Protein AF-A0A3R7BAP2-F1 (afdb_monomer_lite)

Foldseek 3Di:
DADAAPVRDDLVLLLLLLLLVLLCLLPVPVRPQLVSLVVSCVVRVYDSVLSVLLSVQCVPDPDLVCNLVSCVVSVNVVSSCCNLPVDQWAWDDDDQFFAQQFQVRDDSVLFLKTKTAQLDDLSSLVSNCVVFVVQWDWDAQPVPPDDPPPDDDRDGQTWIKGKDQRPNNQVSSFSSCVSHPSVVSVVSNLLVQLAAPWQTWGSIKMKIKDDDFGKFDKDFADQDCQLQASFTFFKKKKAWSAFEPLDLWYAFWKKFANPVHRVPIDTDGGHHGMIIIGTSRGTIMGGTIDDPDPDPGNMTIMMMIGTTGAEEEEQEDAPQDPVLSVVVQVLSSSNRHNYDYDYFHPCLQQDDLCPQCVPPPVLVSVLSSQVVSVVRVHAHEYEYEQAELRSLSNCVSSVVSCVVSPGGHDYQAYEYALDDFALPACVVLVVLQVVVLCVVLVPPPDPVVSVVSSVVSVVVVVSSCVSQPPPNDGGSRNVSLCVVQPVVLAHEYEEHEECQESNRHPVRVVNSVVSSVVNVHHYDYDYPHHAYRSCCCVVPVPVVSVSVVVRCVVGRD

Radius of gyration: 27.81 Å; chains: 1; bounding box: 64×55×92 Å

InterPro domains:
  IPR006620 Prolyl 4-hydroxylase, alpha subunit [SM00702] (111-308)
  IPR008547 Protein of unknown function DUF829, TMEM53 [PF05705] (310-552)
  IPR008547 Protein of unknown function DUF829, TMEM53 [PTHR12265] (296-555)
  IPR029058 Alpha/Beta hydrolase fold [SSF53474] (311-556)
  IPR044862 Prolyl 4-hydroxylase alpha subunit, Fe(2+) 2OG dioxygenase domain [PF13640] (206-291)

Secondary structure (DSSP, 8-state):
---SSGGG--HHHHHHHHHHHHHHHH-TTTS-HHHHHHHHHHHTT--SHHHHHHHHHHHH--SSHHHHHHHHHTT-HHHHHHHH-SS--EEPP-PPPPTT-BTT---GGGS-EEEEESSS-HHHHHHHHHHHGGG-EEEESTT-S--TT--------EEEEEEEE-HHHHHHHHHHHHTSTHHHHHHHHHHHHT--S--EE-SEEEEEEEETT--EEEEPPP--B-TTTSPBEEEEEEEE-S-TTTTS-EE--EEEEETTEEEEEEEEPP-TT-EEEEETTB-EEEPPEE---S-TT-EEEEEEEEEE-PEEEEEEEET--HHHHHHHHHHHHHTT-EEEEEEE-GGGGTS-TTTTTTT-HHHHHHHHHHHTGGGTT--EEEEEEEEHHHHHHHHHHHHHHHHHTT--EE---EEEES-PPPTT-HHHHHHHHHHHHHHHHHT---HHHHHHHHHHHHHHHHHHHHHHSSTT-S-HHHHHHIIIIIITTTS-EEEEE-TT-SSS-HHHHHHHHHHHHHTT--EEEEE-SSPPTT-HHHH-HHHHHHHHHHHHHHH--

Structure (mmCIF, N/CA/C/O backbone):
data_AF-A0A3R7BAP2-F1
#
_entry.id   AF-A0A3R7BAP2-F1
#
loop_
_atom_site.group_PDB
_atom_site.id
_atom_site.type_symbol
_atom_site.label_atom_id
_atom_site.label_alt_id
_atom_site.label_comp_id
_atom_site.label_asym_id
_atom_site.label_entity_id
_atom_site.label_seq_id
_atom_site.pdbx_PDB_ins_code
_atom_site.Cartn_x
_atom_site.Cartn_y
_atom_site.Cartn_z
_atom_site.occupancy
_atom_site.B_iso_or_equiv
_atom_site.auth_seq_id
_atom_site.auth_comp_id
_atom_site.auth_asym_id
_atom_site.auth_atom_id
_atom_site.pdbx_PDB_model_num
ATOM 1 N N . MET A 1 1 ? -7.001 19.142 -43.827 1.00 36.31 1 MET A N 1
ATOM 2 C CA . MET A 1 1 ? -7.885 19.859 -42.883 1.00 36.31 1 MET A CA 1
ATOM 3 C C . MET A 1 1 ? -7.106 20.081 -41.600 1.00 36.31 1 MET A C 1
ATOM 5 O O . MET A 1 1 ? -6.522 19.122 -41.117 1.00 36.31 1 MET A O 1
ATOM 9 N N . ALA A 1 2 ? -7.025 21.316 -41.100 1.00 36.75 2 ALA A N 1
ATOM 10 C CA . ALA A 1 2 ? -6.381 21.591 -39.816 1.00 36.75 2 ALA A CA 1
ATOM 11 C C . ALA A 1 2 ? -7.226 20.968 -38.693 1.00 36.75 2 ALA A C 1
ATOM 13 O O . ALA A 1 2 ? -8.422 21.251 -38.607 1.00 36.75 2 ALA A O 1
ATOM 14 N N . ALA A 1 3 ? -6.637 20.094 -37.875 1.00 40.16 3 ALA A N 1
ATOM 15 C CA . ALA A 1 3 ? -7.338 19.474 -36.754 1.00 40.16 3 ALA A CA 1
ATOM 16 C C . ALA A 1 3 ? -7.670 20.553 -35.708 1.00 40.16 3 ALA A C 1
ATOM 18 O O . ALA A 1 3 ? -6.779 21.199 -35.157 1.00 40.16 3 ALA A O 1
ATOM 19 N N . SER A 1 4 ? -8.961 20.786 -35.467 1.00 49.47 4 SER A N 1
ATOM 20 C CA . SER A 1 4 ? -9.459 21.827 -34.557 1.00 49.47 4 SER A CA 1
ATOM 21 C C . SER A 1 4 ? -9.483 21.398 -33.081 1.00 49.47 4 SER A C 1
ATOM 23 O O . SER A 1 4 ? -9.637 22.255 -32.212 1.00 49.47 4 SER A O 1
ATOM 25 N N . ASN A 1 5 ? -9.313 20.100 -32.789 1.00 54.94 5 ASN A N 1
ATOM 26 C CA . ASN A 1 5 ? -9.284 19.496 -31.449 1.00 54.94 5 ASN A CA 1
ATOM 27 C C . ASN A 1 5 ? -8.514 18.147 -31.490 1.00 54.94 5 ASN A C 1
ATOM 29 O O . ASN A 1 5 ? -8.469 17.515 -32.546 1.00 54.94 5 ASN A O 1
ATOM 33 N N . VAL A 1 6 ? -7.941 17.678 -30.370 1.00 51.59 6 VAL A N 1
ATOM 34 C CA . VAL A 1 6 ? -7.260 16.365 -30.258 1.00 51.59 6 VAL A CA 1
ATOM 35 C C . VAL A 1 6 ? -8.163 15.189 -30.604 1.00 51.59 6 VAL A C 1
ATOM 37 O O . VAL A 1 6 ? -7.703 14.217 -31.195 1.00 51.59 6 VAL A O 1
ATOM 40 N N . ASN A 1 7 ? -9.469 15.319 -30.361 1.00 52.19 7 ASN A N 1
ATOM 41 C CA . ASN A 1 7 ? -10.457 14.316 -30.772 1.00 52.19 7 ASN A CA 1
ATOM 42 C C . ASN A 1 7 ? -10.490 14.077 -32.302 1.00 52.19 7 ASN A C 1
ATOM 44 O O . ASN A 1 7 ? -11.068 13.091 -32.743 1.00 52.19 7 ASN A O 1
ATOM 48 N N . ALA A 1 8 ? -9.890 14.964 -33.108 1.00 58.78 8 ALA A N 1
ATOM 49 C CA . ALA A 1 8 ? -9.787 14.851 -34.566 1.00 58.78 8 ALA A CA 1
ATOM 50 C C . ALA A 1 8 ? -8.368 14.485 -35.061 1.00 58.78 8 ALA A C 1
ATOM 52 O O . ALA A 1 8 ? -8.106 14.545 -36.263 1.00 58.78 8 ALA A O 1
ATOM 53 N N . MET A 1 9 ? -7.437 14.151 -34.159 1.00 67.44 9 MET A N 1
ATOM 54 C CA . MET A 1 9 ? -6.087 13.712 -34.524 1.00 67.44 9 MET A CA 1
ATOM 55 C C . MET A 1 9 ? -6.094 12.295 -35.098 1.00 67.44 9 MET A C 1
ATOM 57 O O . MET A 1 9 ? -6.761 11.406 -34.576 1.00 67.44 9 MET A O 1
ATOM 61 N N . ALA A 1 10 ? -5.293 12.067 -36.138 1.00 67.56 10 ALA A N 1
ATOM 62 C CA . ALA A 1 10 ? -4.959 10.715 -36.579 1.00 67.56 10 ALA A CA 1
ATOM 63 C C . ALA A 1 10 ? -4.110 9.997 -35.510 1.00 67.56 10 ALA A C 1
ATOM 65 O O . ALA A 1 10 ? -3.367 10.657 -34.785 1.00 67.56 10 ALA A O 1
ATOM 66 N N . GLY A 1 11 ? -4.162 8.661 -35.446 1.00 63.81 11 GLY A N 1
ATOM 67 C CA . GLY A 1 11 ? -3.488 7.872 -34.398 1.00 63.81 11 GLY A CA 1
ATOM 68 C C . GLY A 1 11 ? -1.988 8.166 -34.235 1.00 63.81 11 GLY A C 1
ATOM 69 O O . GLY A 1 11 ? -1.514 8.329 -33.118 1.00 63.81 11 GLY A O 1
ATOM 70 N N . SER A 1 12 ? -1.253 8.375 -35.332 1.00 67.06 12 SER A N 1
ATOM 71 C CA . SER A 1 12 ? 0.169 8.759 -35.277 1.00 67.06 12 SER A CA 1
ATOM 72 C C . SER A 1 12 ? 0.414 10.139 -34.651 1.00 67.06 12 SER A C 1
ATOM 74 O O . SER A 1 12 ? 1.429 10.367 -34.002 1.00 67.06 12 SER A O 1
ATOM 76 N N . MET A 1 13 ? -0.528 11.071 -34.807 1.00 70.12 13 MET A N 1
ATOM 77 C CA . MET A 1 13 ? -0.461 12.397 -34.187 1.00 70.12 13 MET A CA 1
ATOM 78 C C . MET A 1 13 ? -0.827 12.342 -32.698 1.00 70.12 13 MET A C 1
ATOM 80 O O . MET A 1 13 ? -0.286 13.111 -31.904 1.00 70.12 13 MET A O 1
ATOM 84 N N . GLN A 1 14 ? -1.709 11.416 -32.312 1.00 66.44 14 GLN A N 1
ATOM 85 C CA . GLN A 1 14 ? -2.019 11.147 -30.909 1.00 66.44 14 GLN A CA 1
ATOM 86 C C . GLN A 1 14 ? -0.810 10.540 -30.174 1.00 66.44 14 GLN A C 1
ATOM 88 O O . GLN A 1 14 ? -0.536 10.931 -29.042 1.00 66.44 14 GLN A O 1
ATOM 93 N N . GLU A 1 15 ? -0.024 9.685 -30.837 1.00 65.12 15 GLU A N 1
ATOM 94 C CA . GLU A 1 15 ? 1.206 9.092 -30.286 1.00 65.12 15 GLU A CA 1
ATOM 95 C C . GLU A 1 15 ? 2.313 10.133 -30.032 1.00 65.12 15 GLU A C 1
ATOM 97 O O . GLU A 1 15 ? 2.981 10.134 -28.991 1.00 65.12 15 GLU A O 1
ATOM 102 N N . GLU A 1 16 ? 2.464 11.103 -30.932 1.00 72.06 16 GLU A N 1
ATOM 103 C CA . GLU A 1 16 ? 3.380 12.232 -30.734 1.00 72.06 16 GLU A CA 1
ATOM 104 C C . GLU A 1 16 ? 2.929 13.167 -29.609 1.00 72.06 16 GLU A C 1
ATOM 106 O O . GLU A 1 16 ? 3.755 13.642 -28.824 1.00 72.06 16 GLU A O 1
ATOM 111 N N . PHE A 1 17 ? 1.621 13.411 -29.504 1.00 72.31 17 PHE A N 1
ATOM 112 C CA . PHE A 1 17 ? 1.053 14.185 -28.406 1.00 72.31 17 PHE A CA 1
ATOM 113 C C . PHE A 1 17 ? 1.255 13.468 -27.064 1.00 72.31 17 PHE A C 1
ATOM 115 O O . PHE A 1 17 ? 1.694 14.085 -26.093 1.00 72.31 17 PHE A O 1
ATOM 122 N N . ALA A 1 18 ? 1.022 12.155 -27.014 1.00 67.94 18 ALA A N 1
ATOM 123 C CA . ALA A 1 18 ? 1.291 11.328 -25.844 1.00 67.94 18 ALA A CA 1
ATOM 124 C C . ALA A 1 18 ? 2.763 11.405 -25.421 1.00 67.94 18 ALA A C 1
ATOM 126 O O . ALA A 1 18 ? 3.065 11.658 -24.256 1.00 67.94 18 ALA A O 1
ATOM 127 N N . THR A 1 19 ? 3.679 11.311 -26.388 1.00 71.44 19 THR A N 1
ATOM 128 C CA . THR A 1 19 ? 5.123 11.466 -26.165 1.00 71.44 19 THR A CA 1
ATOM 129 C C . THR A 1 19 ? 5.478 12.843 -25.594 1.00 71.44 19 THR A C 1
ATOM 131 O O . THR A 1 19 ? 6.333 12.961 -24.715 1.00 71.44 19 THR A O 1
ATOM 134 N N . MET A 1 20 ? 4.839 13.910 -26.082 1.00 77.00 20 MET A N 1
ATOM 135 C CA . MET A 1 20 ? 5.029 15.269 -25.568 1.00 77.00 20 MET A CA 1
ATOM 136 C C . MET A 1 20 ? 4.606 15.375 -24.096 1.00 77.00 20 MET A C 1
ATOM 138 O O . MET A 1 20 ? 5.361 15.886 -23.267 1.00 77.00 20 MET A O 1
ATOM 142 N N . ILE A 1 21 ? 3.417 14.867 -23.768 1.00 72.06 21 ILE A N 1
ATOM 143 C CA . ILE A 1 21 ? 2.880 14.871 -22.405 1.00 72.06 21 ILE A CA 1
ATOM 144 C C . ILE A 1 21 ? 3.740 14.023 -21.462 1.00 72.06 21 ILE A C 1
ATOM 146 O O . ILE A 1 21 ? 4.019 14.441 -20.340 1.00 72.06 21 ILE A O 1
ATOM 150 N N . PHE A 1 22 ? 4.232 12.884 -21.937 1.00 70.19 22 PHE A N 1
ATOM 151 C CA . PHE A 1 22 ? 5.161 12.039 -21.200 1.00 70.19 22 PHE A CA 1
ATOM 152 C C . PHE A 1 22 ? 6.485 12.748 -20.889 1.00 70.19 22 PHE A C 1
ATOM 154 O O . PHE A 1 22 ? 6.984 12.684 -19.768 1.00 70.19 22 PHE A O 1
ATOM 161 N N . LYS A 1 23 ? 7.074 13.467 -21.855 1.00 69.69 23 LYS A N 1
ATOM 162 C CA . LYS A 1 23 ? 8.300 14.251 -21.610 1.00 69.69 23 LYS A CA 1
ATOM 163 C C . LYS A 1 23 ? 8.088 15.283 -20.504 1.00 69.69 23 LYS A C 1
ATOM 165 O O . LYS A 1 23 ? 8.952 15.445 -19.642 1.00 69.69 23 LYS A O 1
ATOM 170 N N . TYR A 1 24 ? 6.929 15.943 -20.507 1.00 72.69 24 TYR A N 1
ATOM 171 C CA . TYR A 1 24 ? 6.548 16.856 -19.436 1.00 72.69 24 TYR A CA 1
ATOM 172 C C . TYR A 1 24 ? 6.394 16.135 -18.089 1.00 72.69 24 TYR A C 1
ATOM 174 O O . TYR A 1 24 ? 6.968 16.597 -17.107 1.00 72.69 24 TYR A O 1
ATOM 182 N N . SER A 1 25 ? 5.688 15.000 -18.019 1.00 66.25 25 SER A N 1
ATOM 183 C CA . SER A 1 25 ? 5.508 14.271 -16.752 1.00 66.25 25 SER A CA 1
ATOM 184 C C . SER A 1 25 ? 6.832 13.742 -16.187 1.00 66.25 25 SER A C 1
ATOM 186 O O . SER A 1 25 ? 7.046 13.799 -14.976 1.00 66.25 25 SER A O 1
ATOM 188 N N . ALA A 1 26 ? 7.757 13.313 -17.051 1.00 63.84 26 ALA A N 1
ATOM 189 C CA . ALA A 1 26 ? 9.084 12.835 -16.669 1.00 63.84 26 ALA A CA 1
ATOM 190 C C . ALA A 1 26 ? 10.004 13.950 -16.134 1.00 63.84 26 ALA A C 1
ATOM 192 O O . ALA A 1 26 ? 10.826 13.697 -15.249 1.00 63.84 26 ALA A O 1
ATOM 193 N N . SER A 1 27 ? 9.885 15.182 -16.643 1.00 65.19 27 SER A N 1
ATOM 194 C CA . SER A 1 27 ? 10.609 16.333 -16.093 1.00 65.19 27 SER A CA 1
ATOM 195 C C . SER A 1 27 ? 9.891 17.664 -16.353 1.00 65.19 27 SER A C 1
ATOM 197 O O . SER A 1 27 ? 10.197 18.346 -17.336 1.00 65.19 27 SER A O 1
ATOM 199 N N . PRO A 1 28 ? 8.985 18.084 -15.448 1.00 62.69 28 PRO A N 1
ATOM 200 C CA . PRO A 1 28 ? 8.254 19.347 -15.584 1.00 62.69 28 PRO A CA 1
ATOM 201 C C . PRO A 1 28 ? 9.150 20.587 -15.483 1.00 62.69 28 PRO A C 1
ATOM 203 O O . PRO A 1 28 ? 8.792 21.650 -15.978 1.00 62.69 28 PRO A O 1
ATOM 206 N N . LYS A 1 29 ? 10.305 20.464 -14.811 1.00 62.62 29 LYS A N 1
ATOM 207 C CA . LYS A 1 29 ? 11.277 21.556 -14.633 1.00 62.62 29 LYS A CA 1
ATOM 208 C C . LYS A 1 29 ? 12.147 21.768 -15.874 1.00 62.62 29 LYS A C 1
ATOM 210 O O . LYS A 1 29 ? 12.509 22.903 -16.160 1.00 62.62 29 LYS A O 1
ATOM 215 N N . ASP A 1 30 ? 12.461 20.692 -16.599 1.00 62.03 30 ASP A N 1
ATOM 216 C CA . ASP A 1 30 ? 13.312 20.757 -17.796 1.00 62.03 30 ASP A CA 1
ATOM 217 C C . ASP A 1 30 ? 12.496 20.945 -19.082 1.00 62.03 30 ASP A C 1
ATOM 219 O O . ASP A 1 30 ? 13.029 21.378 -20.103 1.00 62.03 30 ASP A O 1
ATOM 223 N N . ASN A 1 31 ? 11.202 20.616 -19.046 1.00 64.62 31 ASN A N 1
ATOM 224 C CA . ASN A 1 31 ? 10.308 20.708 -20.189 1.00 64.62 31 ASN A CA 1
ATOM 225 C C . ASN A 1 31 ? 9.180 21.702 -19.906 1.00 64.62 31 ASN A C 1
ATOM 227 O O . ASN A 1 31 ? 8.207 21.378 -19.228 1.00 64.62 31 ASN A O 1
ATOM 231 N N . ASP A 1 32 ? 9.285 22.905 -20.472 1.00 72.56 32 ASP A N 1
ATOM 232 C CA . ASP A 1 32 ? 8.188 23.870 -20.446 1.00 72.56 32 ASP A CA 1
ATOM 233 C C . ASP A 1 32 ? 7.038 23.363 -21.328 1.00 72.56 32 ASP A C 1
ATOM 235 O O . ASP A 1 32 ? 7.168 23.237 -22.550 1.00 72.56 32 ASP A O 1
ATOM 239 N N . LEU A 1 33 ? 5.901 23.054 -20.702 1.00 70.00 33 LEU A N 1
ATOM 240 C CA . LEU A 1 33 ? 4.731 22.529 -21.403 1.00 70.00 33 LEU A CA 1
ATOM 241 C C . LEU A 1 33 ? 4.183 23.526 -22.435 1.00 70.00 33 LEU A C 1
ATOM 243 O O . LEU A 1 33 ? 3.668 23.114 -23.472 1.00 70.00 33 LEU A O 1
ATOM 247 N N . GLY A 1 34 ? 4.334 24.832 -22.198 1.00 68.38 34 GLY A N 1
ATOM 248 C CA . GLY A 1 34 ? 3.970 25.875 -23.153 1.00 68.38 34 GLY A CA 1
ATOM 249 C C . GLY A 1 34 ? 4.834 25.847 -24.416 1.00 68.38 34 GLY A C 1
ATOM 250 O O . GLY A 1 34 ? 4.307 26.022 -25.518 1.00 68.38 34 GLY A O 1
ATOM 251 N N . LYS A 1 35 ? 6.136 25.589 -24.275 1.00 76.44 35 LYS A N 1
ATOM 252 C CA . LYS A 1 35 ? 7.101 25.425 -25.366 1.00 76.44 35 LYS A CA 1
ATOM 253 C C . LYS A 1 35 ? 6.848 24.132 -26.132 1.00 76.44 35 LYS A C 1
ATOM 255 O O . LYS A 1 35 ? 6.709 24.185 -27.350 1.00 76.44 35 LYS A O 1
ATOM 260 N N . LEU A 1 36 ? 6.693 23.012 -25.426 1.00 76.81 36 LEU A N 1
ATOM 261 C CA . LEU A 1 36 ? 6.332 21.724 -26.024 1.00 76.81 36 LEU A CA 1
ATOM 262 C C . LEU A 1 36 ? 5.027 21.823 -26.832 1.00 76.81 36 LEU A C 1
ATOM 264 O O . LEU A 1 36 ? 4.966 21.382 -27.979 1.00 76.81 36 LEU A O 1
ATOM 268 N N . ALA A 1 37 ? 4.011 22.487 -26.276 1.00 74.94 37 ALA A N 1
ATOM 269 C CA . ALA A 1 37 ? 2.753 22.761 -26.960 1.00 74.94 37 ALA A CA 1
ATOM 270 C C . ALA A 1 37 ? 2.926 23.635 -28.215 1.00 74.94 37 ALA A C 1
ATOM 272 O O . ALA A 1 37 ? 2.279 23.372 -29.229 1.00 74.94 37 ALA A O 1
ATOM 273 N N . HIS A 1 38 ? 3.777 24.668 -28.169 1.00 75.94 38 HIS A N 1
ATOM 274 C CA . HIS A 1 38 ? 4.077 25.498 -29.344 1.00 75.94 38 HIS A CA 1
ATOM 275 C C . HIS A 1 38 ? 4.773 24.698 -30.443 1.00 75.94 38 HIS A C 1
ATOM 277 O O . HIS A 1 38 ? 4.372 24.797 -31.600 1.00 75.94 38 HIS A O 1
ATOM 283 N N . GLU A 1 39 ? 5.786 23.907 -30.090 1.00 80.19 39 GLU A N 1
ATOM 284 C CA . GLU A 1 39 ? 6.534 23.076 -31.036 1.00 80.19 39 GLU A CA 1
ATOM 285 C C . GLU A 1 39 ? 5.618 22.047 -31.704 1.00 80.19 39 GLU A C 1
ATOM 287 O O . GLU A 1 39 ? 5.598 21.938 -32.930 1.00 80.19 39 GLU A O 1
ATOM 292 N N . PHE A 1 40 ? 4.785 21.365 -30.917 1.00 78.69 40 PHE A N 1
ATOM 293 C CA . PHE A 1 40 ? 3.813 20.403 -31.426 1.00 78.69 40 PHE A CA 1
ATOM 294 C C . PHE A 1 40 ? 2.771 21.062 -32.349 1.00 78.69 40 PHE A C 1
ATOM 296 O O . PHE A 1 40 ? 2.502 20.567 -33.447 1.00 78.69 40 PHE A O 1
ATOM 303 N N . ALA A 1 41 ? 2.218 22.215 -31.951 1.00 77.19 41 ALA A N 1
ATOM 304 C CA . ALA A 1 41 ? 1.245 22.946 -32.763 1.00 77.19 41 ALA A CA 1
ATOM 305 C C . ALA A 1 41 ? 1.837 23.431 -34.093 1.00 77.19 41 ALA A C 1
ATOM 307 O O . ALA A 1 41 ? 1.179 23.330 -35.130 1.00 77.19 41 ALA A O 1
ATOM 308 N N . ALA A 1 42 ? 3.075 23.933 -34.065 1.00 78.56 42 ALA A N 1
ATOM 309 C CA . ALA A 1 42 ? 3.789 24.392 -35.250 1.00 78.56 42 ALA A CA 1
ATOM 310 C C . ALA A 1 42 ? 4.078 23.232 -36.212 1.00 78.56 42 ALA A C 1
ATOM 312 O O . ALA A 1 42 ? 3.821 23.348 -37.408 1.00 78.56 42 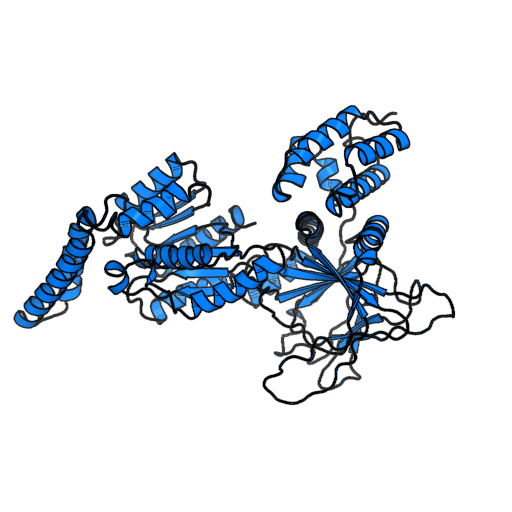ALA A O 1
ATOM 313 N N . LEU A 1 43 ? 4.536 22.089 -35.692 1.00 80.69 43 LEU A N 1
ATOM 314 C CA . LEU A 1 43 ? 4.883 20.914 -36.495 1.00 80.69 43 LEU A CA 1
ATOM 315 C C . LEU A 1 43 ? 3.660 20.282 -37.180 1.00 80.69 43 LEU A C 1
ATOM 317 O O . LEU A 1 43 ? 3.779 19.699 -38.259 1.00 80.69 43 LEU A O 1
ATOM 321 N N . ARG A 1 44 ? 2.468 20.417 -36.583 1.00 76.94 44 ARG A N 1
ATOM 322 C CA . ARG A 1 44 ? 1.210 19.844 -37.092 1.00 76.94 44 ARG A CA 1
ATOM 323 C C . ARG A 1 44 ? 0.237 20.860 -37.695 1.00 76.94 44 ARG A C 1
ATOM 325 O O . ARG A 1 44 ? -0.879 20.478 -38.043 1.00 76.94 44 ARG A O 1
ATOM 332 N N . ASN A 1 45 ? 0.653 22.119 -37.876 1.00 74.88 45 ASN A N 1
ATOM 333 C CA . ASN A 1 45 ? -0.203 23.215 -38.358 1.00 74.88 45 ASN A CA 1
ATOM 334 C C . ASN A 1 45 ? -1.547 23.283 -37.600 1.00 74.88 45 ASN A C 1
ATOM 336 O O . ASN A 1 45 ? -2.620 23.413 -38.196 1.00 74.88 45 ASN A O 1
ATOM 340 N N . MET A 1 46 ? -1.489 23.143 -36.274 1.00 71.06 46 MET A N 1
ATOM 341 C CA . MET A 1 46 ? -2.654 23.118 -35.392 1.00 71.06 46 MET A CA 1
ATOM 342 C C . MET A 1 46 ? -2.877 24.454 -34.690 1.00 71.06 46 MET A C 1
ATOM 344 O O . MET A 1 46 ? -1.956 25.237 -34.458 1.00 71.06 46 MET A O 1
ATOM 348 N N . ASN A 1 47 ? -4.125 24.699 -34.288 1.00 68.75 47 ASN A N 1
ATOM 349 C CA . ASN A 1 47 ? -4.441 25.830 -33.428 1.00 68.75 47 ASN A CA 1
ATOM 350 C C . ASN A 1 47 ? -3.819 25.614 -32.040 1.00 68.75 47 ASN A C 1
ATOM 352 O O . ASN A 1 47 ? -4.025 24.583 -31.408 1.00 68.75 47 ASN A O 1
ATOM 356 N N . LEU A 1 48 ? -3.088 26.614 -31.559 1.00 70.12 48 LEU A N 1
ATOM 357 C CA . LEU A 1 48 ? -2.385 26.584 -30.280 1.00 70.12 48 LEU A CA 1
ATOM 358 C C . LEU A 1 48 ? -3.288 26.908 -29.074 1.00 70.12 48 LEU A C 1
ATOM 360 O O . LEU A 1 48 ? -2.965 26.565 -27.938 1.00 70.12 48 LEU A O 1
ATOM 364 N N . LYS A 1 49 ? -4.426 27.578 -29.293 1.00 65.56 49 LYS A N 1
ATOM 365 C CA . LYS A 1 49 ? -5.346 28.008 -28.224 1.00 65.56 49 LYS A CA 1
ATOM 366 C C . LYS A 1 49 ? -5.841 26.844 -27.339 1.00 65.56 49 LYS A C 1
ATOM 368 O O . LYS A 1 49 ? -5.798 27.004 -26.120 1.00 65.56 49 LYS A O 1
ATOM 373 N N . PRO A 1 50 ? -6.228 25.677 -27.890 1.00 59.22 50 PRO A N 1
ATOM 374 C CA . PRO A 1 50 ? -6.568 24.495 -27.100 1.00 59.22 50 PRO A CA 1
ATOM 375 C C . PRO A 1 50 ? -5.400 24.014 -26.209 1.00 59.22 50 PRO A C 1
ATOM 377 O O . PRO A 1 50 ? -5.594 23.746 -25.028 1.00 59.22 50 PRO A O 1
ATOM 380 N N . LEU A 1 51 ? -4.167 23.993 -26.724 1.00 63.62 51 LEU A N 1
ATOM 381 C CA . LEU A 1 51 ? -2.985 23.535 -25.977 1.00 63.62 51 LEU A CA 1
ATOM 382 C C . LEU A 1 51 ? -2.535 24.520 -24.879 1.00 63.62 51 LEU A C 1
ATOM 384 O O . LEU A 1 51 ? -1.932 24.120 -23.887 1.00 63.62 51 LEU A O 1
ATOM 388 N N . LYS A 1 52 ? -2.851 25.814 -25.011 1.00 63.22 52 LYS A N 1
ATOM 389 C CA . LYS A 1 52 ? -2.629 26.799 -23.936 1.00 63.22 52 LYS A CA 1
ATOM 390 C C . LYS A 1 52 ? -3.586 26.608 -22.758 1.00 63.22 52 LYS A C 1
ATOM 392 O O . LYS A 1 52 ? -3.167 26.790 -21.619 1.00 63.22 52 LYS A O 1
ATOM 397 N N . LEU A 1 53 ? -4.840 26.231 -23.023 1.00 60.16 53 LEU A N 1
ATOM 398 C CA . LEU A 1 53 ? -5.811 25.887 -21.974 1.00 60.16 53 LEU A CA 1
ATOM 399 C C . LEU A 1 53 ? -5.355 24.647 -21.195 1.00 60.16 53 LEU A C 1
ATOM 401 O O . LEU A 1 53 ? -5.438 24.631 -19.972 1.00 60.16 53 LEU A O 1
ATOM 405 N N . LEU A 1 54 ? -4.786 23.668 -21.903 1.00 60.16 54 LEU A N 1
ATOM 406 C CA . LEU A 1 54 ? -4.162 22.480 -21.324 1.00 60.16 54 LEU A CA 1
ATOM 407 C C . LEU A 1 54 ? -3.029 22.832 -20.350 1.00 60.16 54 LEU A C 1
ATOM 409 O O . LEU A 1 54 ? -3.006 22.358 -19.219 1.00 60.16 54 LEU A O 1
ATOM 413 N N . ASN A 1 55 ? -2.113 23.705 -20.781 1.00 61.75 55 ASN A N 1
ATOM 414 C CA . ASN A 1 55 ? -1.012 24.177 -19.946 1.00 61.75 55 ASN A CA 1
ATOM 415 C C . ASN A 1 55 ? -1.521 24.872 -18.673 1.00 61.75 55 ASN A C 1
ATOM 417 O O . ASN A 1 55 ? -0.997 24.637 -17.591 1.00 61.75 55 ASN A O 1
ATOM 421 N N . HIS A 1 56 ? -2.577 25.682 -18.787 1.00 58.78 56 HIS A N 1
ATOM 422 C CA . HIS A 1 56 ? -3.165 26.370 -17.639 1.00 58.78 56 HIS A CA 1
ATOM 423 C C . HIS A 1 56 ? -3.815 25.403 -16.637 1.00 58.78 56 HIS A C 1
ATOM 425 O O . HIS A 1 56 ? -3.577 25.534 -15.440 1.00 58.78 56 HIS A O 1
ATOM 431 N N . ALA A 1 57 ? -4.562 24.403 -17.119 1.00 54.88 57 ALA A N 1
ATOM 432 C CA . ALA A 1 57 ? -5.171 23.375 -16.272 1.00 54.88 57 ALA A CA 1
ATOM 433 C C . ALA A 1 57 ? -4.110 22.526 -15.543 1.00 54.88 57 ALA A C 1
ATOM 435 O O . ALA A 1 57 ? -4.197 22.311 -14.338 1.00 54.88 57 ALA A O 1
ATOM 436 N N . ILE A 1 58 ? -3.054 22.111 -16.250 1.00 58.38 58 ILE A N 1
ATOM 437 C CA . ILE A 1 58 ? -1.978 21.273 -15.696 1.00 58.38 58 ILE A CA 1
ATOM 438 C C . ILE A 1 58 ? -1.104 22.034 -14.685 1.00 58.38 58 ILE A C 1
ATOM 440 O O . ILE A 1 58 ? -0.628 21.455 -13.709 1.00 58.38 58 ILE A O 1
ATOM 444 N N . GLN A 1 59 ? -0.889 23.336 -14.886 1.00 59.81 59 GLN A N 1
ATOM 445 C CA . GLN A 1 59 ? -0.164 24.173 -13.924 1.00 59.81 59 GLN A CA 1
ATOM 446 C C . GLN A 1 59 ? -0.948 24.410 -12.622 1.00 59.81 59 GLN A C 1
ATOM 448 O O . GLN A 1 59 ? -0.335 24.728 -11.604 1.00 59.81 59 GLN A O 1
ATOM 453 N N . GLN A 1 60 ? -2.276 24.254 -12.640 1.00 52.75 60 GLN A N 1
ATOM 454 C CA . GLN A 1 60 ? -3.138 24.399 -11.462 1.00 52.75 60 GLN A CA 1
ATOM 455 C C . GLN A 1 60 ? -3.296 23.094 -10.659 1.00 52.75 60 GLN A C 1
ATOM 457 O O . GLN A 1 60 ? -3.550 23.165 -9.460 1.00 52.75 60 GLN A O 1
ATOM 462 N N . SER A 1 61 ? -3.082 21.922 -11.270 1.00 48.53 61 SER A N 1
ATOM 463 C CA . SER A 1 61 ? -3.153 20.617 -10.591 1.00 48.53 61 SER A CA 1
ATOM 464 C C . SER A 1 61 ? -1.908 20.331 -9.734 1.00 48.53 61 SER A C 1
ATOM 466 O O . SER A 1 61 ? -0.782 20.293 -10.246 1.00 48.53 61 SER A O 1
ATOM 468 N N . GLN A 1 62 ? -2.096 20.119 -8.427 1.00 45.16 62 GLN A N 1
ATOM 469 C CA . GLN A 1 62 ? -1.013 19.846 -7.467 1.00 45.16 62 GLN A CA 1
ATOM 470 C C . GLN A 1 62 ? -0.770 18.328 -7.224 1.00 45.16 62 GLN A C 1
ATOM 472 O O . GLN A 1 62 ? 0.382 17.983 -6.954 1.00 45.16 62 GLN A O 1
ATOM 477 N N . PRO A 1 63 ? -1.732 17.399 -7.457 1.00 44.88 63 PRO A N 1
ATOM 478 C CA . PRO A 1 63 ? -1.481 15.943 -7.563 1.00 44.88 63 PRO A CA 1
ATOM 479 C C . PRO A 1 63 ? -1.724 15.335 -8.974 1.00 44.88 63 PRO A C 1
ATOM 481 O O . PRO A 1 63 ? -2.507 15.857 -9.762 1.00 44.88 63 PRO A O 1
ATOM 484 N N . THR A 1 64 ? -1.070 14.205 -9.314 1.00 40.62 64 THR A N 1
ATOM 485 C CA . THR A 1 64 ? -1.229 13.505 -10.619 1.00 40.62 64 THR A CA 1
ATOM 486 C C . THR A 1 64 ? -2.509 12.692 -10.770 1.00 40.62 64 THR A C 1
ATOM 488 O O . THR A 1 64 ? -2.909 12.437 -11.903 1.00 40.62 64 THR A O 1
ATOM 491 N N . SER A 1 65 ? -3.147 12.270 -9.676 1.00 39.53 65 SER A N 1
ATOM 492 C CA . SER A 1 65 ? -4.459 11.606 -9.745 1.00 39.53 65 SER A CA 1
ATOM 493 C C . SER A 1 65 ? -5.465 12.496 -10.479 1.00 39.53 65 SER A C 1
ATOM 495 O O . SER A 1 65 ? -6.222 12.029 -11.322 1.00 39.53 65 SER A O 1
ATOM 497 N N . GLU A 1 66 ? -5.342 13.809 -10.287 1.00 51.03 66 GLU A N 1
ATOM 498 C CA . GLU A 1 66 ?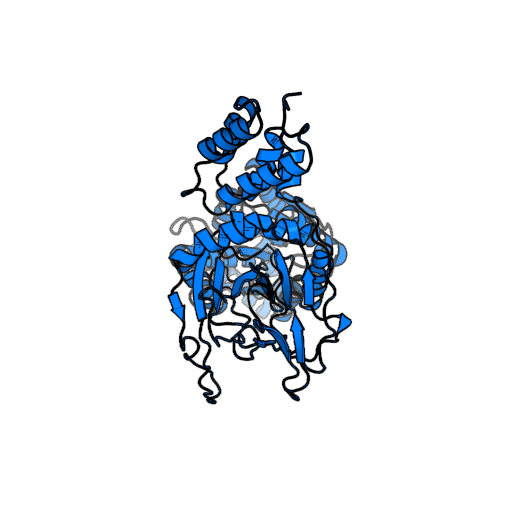 -6.132 14.805 -10.993 1.00 51.03 66 GLU A CA 1
ATOM 499 C C . GLU A 1 66 ? -5.566 15.165 -12.378 1.00 51.03 66 GLU A C 1
ATOM 501 O O . GLU A 1 66 ? -6.196 15.918 -13.102 1.00 51.03 66 GLU A O 1
ATOM 506 N N . PHE A 1 67 ? -4.381 14.704 -12.791 1.00 52.66 67 PHE A N 1
ATOM 507 C CA . PHE A 1 67 ? -3.780 15.091 -14.078 1.00 52.66 67 PHE A CA 1
ATOM 508 C C . PHE A 1 67 ? -4.573 14.516 -15.254 1.00 52.66 67 PHE A C 1
ATOM 510 O O . PHE A 1 67 ? -4.997 15.249 -16.144 1.00 52.66 67 PHE A O 1
ATOM 517 N N . VAL A 1 68 ? -4.816 13.203 -15.237 1.00 52.34 68 VAL A N 1
ATOM 518 C CA . VAL A 1 68 ? -5.642 12.507 -16.237 1.00 52.34 68 VAL A CA 1
ATOM 519 C C . VAL A 1 68 ? -7.093 12.992 -16.161 1.00 52.34 68 VAL A C 1
ATOM 521 O O . VAL A 1 68 ? -7.745 13.193 -17.191 1.00 52.34 68 VAL A O 1
ATOM 524 N N . GLU A 1 69 ? -7.582 13.238 -14.948 1.00 54.28 69 GLU A N 1
ATOM 525 C CA . GLU A 1 69 ? -8.926 13.746 -14.690 1.00 54.28 69 GLU A CA 1
ATOM 526 C C . GLU A 1 69 ? -9.104 15.179 -15.221 1.00 54.28 69 GLU A C 1
ATOM 528 O O . GLU A 1 69 ? -10.070 15.452 -15.924 1.00 54.28 69 GLU A O 1
ATOM 533 N N . HIS A 1 70 ? -8.131 16.075 -15.025 1.00 58.28 70 HIS A N 1
ATOM 534 C CA . HIS A 1 70 ? -8.128 17.436 -15.570 1.00 58.28 70 HIS A CA 1
ATOM 535 C C . HIS A 1 70 ? -7.963 17.462 -17.087 1.00 58.28 70 HIS A C 1
ATOM 537 O O . HIS A 1 70 ? -8.619 18.271 -17.741 1.00 58.28 70 HIS A O 1
ATOM 543 N N . LEU A 1 71 ? -7.141 16.581 -17.676 1.00 55.00 71 LEU A N 1
ATOM 544 C CA . LEU A 1 71 ? -7.107 16.399 -19.133 1.00 55.00 71 LEU A CA 1
ATOM 545 C C . LEU A 1 71 ? -8.517 16.047 -19.646 1.00 55.00 71 LEU A C 1
ATOM 547 O O . LEU A 1 71 ? -9.006 16.630 -20.616 1.00 55.00 71 LEU A O 1
ATOM 551 N N . THR A 1 72 ? -9.207 15.148 -18.945 1.00 55.78 72 THR A N 1
ATOM 552 C CA . THR A 1 72 ? -10.572 14.723 -19.274 1.00 55.78 72 THR A CA 1
ATOM 553 C C . THR A 1 72 ? -11.588 15.861 -19.083 1.00 55.78 72 THR A C 1
ATOM 555 O O . THR A 1 72 ? -12.337 16.161 -20.016 1.00 55.78 72 THR A O 1
ATOM 558 N N . HIS A 1 73 ? -11.560 16.571 -17.949 1.00 54.31 73 HIS A N 1
ATOM 559 C CA . HIS A 1 73 ? -12.420 17.721 -17.632 1.00 54.31 73 HIS A CA 1
ATOM 560 C C . HIS A 1 73 ? -12.191 18.930 -18.545 1.00 54.31 73 HIS A C 1
ATOM 562 O O . HIS A 1 73 ? -13.139 19.642 -18.870 1.00 54.31 73 HIS A O 1
ATOM 568 N N . ALA A 1 74 ? -10.964 19.145 -19.025 1.00 51.47 74 ALA A N 1
ATOM 569 C CA . ALA A 1 74 ? -10.640 20.202 -19.980 1.00 51.47 74 ALA A CA 1
ATOM 570 C C . ALA A 1 74 ? -11.159 19.912 -21.407 1.00 51.47 74 ALA A C 1
ATOM 572 O O . ALA A 1 74 ? -10.912 20.704 -22.321 1.00 51.47 74 ALA A O 1
ATOM 573 N N . GLY A 1 75 ? -11.843 18.779 -21.626 1.00 51.09 75 GLY A N 1
ATOM 574 C CA . GLY A 1 75 ? -12.406 18.367 -22.916 1.00 51.09 75 GLY A CA 1
ATOM 575 C C . GLY A 1 75 ? -11.498 17.465 -23.763 1.00 51.09 75 GLY A C 1
ATOM 576 O O . GLY A 1 75 ? -11.753 17.312 -24.960 1.00 51.09 75 GLY A O 1
ATOM 577 N N . TRP A 1 76 ? -10.457 16.865 -23.168 1.00 56.81 76 TRP A N 1
ATOM 578 C CA . TRP A 1 76 ? -9.416 16.080 -23.853 1.00 56.81 76 TRP A CA 1
ATOM 579 C C . TRP A 1 76 ? -9.450 14.600 -23.466 1.00 56.81 76 TRP A C 1
ATOM 581 O O . TRP A 1 76 ? -8.408 13.962 -23.321 1.00 56.81 76 TRP A O 1
ATOM 591 N N . SER A 1 77 ? -10.647 14.031 -23.325 1.00 55.84 77 SER A N 1
ATOM 592 C CA . SER A 1 77 ? -10.843 12.628 -22.935 1.00 55.84 77 SER A CA 1
ATOM 593 C C . SER A 1 77 ? -10.115 11.634 -23.851 1.00 55.84 77 SER A C 1
ATOM 595 O O . SER A 1 77 ? -9.522 10.677 -23.361 1.00 55.84 77 SER A O 1
ATOM 597 N N . SER A 1 78 ? -10.077 11.873 -25.168 1.00 50.41 78 SER A N 1
ATOM 598 C CA . SER A 1 78 ? -9.327 11.018 -26.105 1.00 50.41 78 SER A CA 1
ATOM 599 C C . SER A 1 78 ? -7.810 11.170 -25.984 1.00 50.41 78 SER A C 1
ATOM 601 O O . SER A 1 78 ? -7.087 10.209 -26.213 1.00 50.41 78 SER A O 1
ATOM 603 N N . ALA A 1 79 ? -7.325 12.352 -25.598 1.00 48.78 79 ALA A N 1
ATOM 604 C CA . ALA A 1 79 ? -5.908 12.643 -25.427 1.00 48.78 79 ALA A CA 1
ATOM 605 C C . ALA A 1 79 ? -5.378 12.027 -24.133 1.00 48.78 79 ALA A C 1
ATOM 607 O O . ALA A 1 79 ? -4.335 11.390 -24.149 1.00 48.78 79 ALA A O 1
ATOM 608 N N . ALA A 1 80 ? -6.124 12.182 -23.034 1.00 52.69 80 ALA A N 1
ATOM 609 C CA . ALA A 1 80 ? -5.852 11.526 -21.760 1.00 52.69 80 ALA A CA 1
ATOM 610 C C . ALA A 1 80 ? -5.817 10.009 -21.953 1.00 52.69 80 ALA A C 1
ATOM 612 O O . ALA A 1 80 ? -4.842 9.358 -21.592 1.00 52.69 80 ALA A O 1
ATOM 613 N N . ARG A 1 81 ? -6.832 9.476 -22.647 1.00 53.06 81 ARG A N 1
ATOM 614 C CA . ARG A 1 81 ? -6.873 8.071 -23.034 1.00 53.06 81 ARG A CA 1
ATOM 615 C C . ARG A 1 81 ? -5.672 7.711 -23.897 1.00 53.06 81 ARG A C 1
ATOM 617 O O . ARG A 1 81 ? -4.971 6.808 -23.515 1.00 53.06 81 ARG A O 1
ATOM 624 N N . SER A 1 82 ? -5.330 8.449 -24.951 1.00 51.53 82 SER A N 1
ATOM 625 C CA . SER A 1 82 ? -4.165 8.139 -25.796 1.00 51.53 82 SER A CA 1
ATOM 626 C C . SER A 1 82 ? -2.806 8.284 -25.101 1.00 51.53 82 SER A C 1
ATOM 628 O O . SER A 1 82 ? -1.875 7.593 -25.490 1.00 51.53 82 SER A O 1
ATOM 630 N N . VAL A 1 83 ? -2.648 9.165 -24.112 1.00 54.38 83 VAL A N 1
ATOM 631 C CA . VAL A 1 83 ? -1.428 9.262 -23.284 1.00 54.38 83 VAL A CA 1
ATOM 632 C C . VAL A 1 83 ? -1.262 7.989 -22.447 1.00 54.38 83 VAL A C 1
ATOM 634 O O . VAL A 1 83 ? -0.152 7.465 -22.310 1.00 54.38 83 VAL A O 1
ATOM 637 N N . LEU A 1 84 ? -2.378 7.471 -21.932 1.00 52.97 84 LEU A N 1
ATOM 638 C CA . LEU A 1 84 ? -2.442 6.237 -21.156 1.00 52.97 84 LEU A CA 1
ATOM 639 C C . LEU A 1 84 ? -2.395 4.979 -22.040 1.00 52.97 84 LEU A C 1
ATOM 641 O O . LEU A 1 84 ? -1.695 4.036 -21.711 1.00 52.97 84 LEU A O 1
ATOM 645 N N . THR A 1 85 ? -3.044 4.994 -23.204 1.00 48.91 85 THR A N 1
ATOM 646 C CA . THR A 1 85 ? -3.283 3.851 -24.103 1.00 48.91 85 THR A CA 1
ATOM 647 C C . THR A 1 85 ? -2.457 3.918 -25.386 1.00 48.91 85 THR A C 1
ATOM 649 O O . THR A 1 85 ? -2.832 3.302 -26.384 1.00 48.91 85 THR A O 1
ATOM 652 N N . CYS A 1 86 ? -1.377 4.709 -25.406 1.00 50.06 86 CYS A N 1
ATOM 653 C CA . CYS A 1 86 ? -0.567 4.988 -26.602 1.00 50.06 86 CYS A CA 1
ATOM 654 C C . CYS A 1 86 ? -0.097 3.704 -27.312 1.00 50.06 86 CYS A C 1
ATOM 656 O O . CYS A 1 86 ? 0.053 3.669 -28.530 1.00 50.06 86 CYS A O 1
ATOM 658 N N . ARG A 1 87 ? 0.024 2.614 -26.548 1.00 57.50 87 ARG A N 1
ATOM 659 C CA . ARG A 1 87 ? -0.108 1.233 -27.014 1.00 57.50 87 ARG A CA 1
ATOM 660 C C . ARG A 1 87 ? -0.914 0.451 -25.984 1.00 57.50 87 ARG A C 1
ATOM 662 O O . ARG A 1 87 ? -0.864 0.791 -24.806 1.00 57.50 87 ARG A O 1
ATOM 669 N N . GLN A 1 88 ? -1.641 -0.580 -26.412 1.00 64.69 88 GLN A N 1
ATOM 670 C CA . GLN A 1 88 ? -2.126 -1.593 -25.476 1.00 64.69 88 GLN A CA 1
ATOM 671 C C . GLN A 1 88 ? -0.931 -2.475 -25.113 1.00 64.69 88 GLN A C 1
ATOM 673 O O . GLN A 1 88 ? -0.375 -3.106 -26.018 1.00 64.69 88 GLN A O 1
ATOM 678 N N . PRO A 1 89 ? -0.489 -2.497 -23.844 1.00 82.94 89 PRO A N 1
ATOM 679 C CA . PRO A 1 89 ? 0.475 -3.488 -23.404 1.00 82.94 89 PRO A CA 1
ATOM 680 C C . PRO A 1 89 ? -0.064 -4.874 -23.726 1.00 82.94 89 PRO A C 1
ATOM 682 O O . PRO A 1 89 ? -1.239 -5.158 -23.497 1.00 82.94 89 PRO A O 1
ATOM 685 N N . THR A 1 90 ? 0.792 -5.728 -24.266 1.00 86.62 90 THR A N 1
ATOM 686 C CA . THR A 1 90 ? 0.410 -7.101 -24.614 1.00 86.62 90 THR A CA 1
ATOM 687 C C . THR A 1 90 ? 1.262 -8.058 -23.815 1.00 86.62 90 THR A C 1
ATOM 689 O O . THR A 1 90 ? 2.456 -7.807 -23.640 1.00 86.62 90 THR A O 1
ATOM 692 N N . LEU A 1 91 ? 0.654 -9.137 -23.319 1.00 90.19 91 LEU A N 1
ATOM 693 C CA . LEU A 1 91 ? 1.421 -10.227 -22.734 1.00 90.19 91 LEU A CA 1
ATOM 694 C C . LEU A 1 91 ? 2.358 -10.785 -23.806 1.00 90.19 91 LEU A C 1
ATOM 696 O O . LEU A 1 91 ? 1.929 -11.158 -24.899 1.00 90.19 91 LEU A O 1
ATOM 700 N N . ALA A 1 92 ? 3.644 -10.797 -23.489 1.00 91.50 92 ALA A N 1
ATOM 701 C CA . ALA A 1 92 ? 4.661 -11.421 -24.308 1.00 91.50 92 ALA A CA 1
ATOM 702 C C . ALA A 1 92 ? 4.796 -12.897 -23.925 1.00 91.50 92 ALA A C 1
ATOM 704 O O . ALA A 1 92 ? 4.449 -13.314 -22.816 1.00 91.50 92 ALA A O 1
ATOM 705 N N . GLU A 1 93 ? 5.354 -13.693 -24.833 1.00 90.62 93 GLU A N 1
ATOM 706 C CA . GLU A 1 93 ? 5.747 -15.058 -24.504 1.00 90.62 93 GLU A CA 1
ATOM 707 C C . GLU A 1 93 ? 6.806 -15.027 -23.391 1.00 90.62 93 GLU A C 1
ATOM 709 O O . GLU A 1 93 ? 7.863 -14.403 -23.528 1.00 90.62 93 GLU A O 1
ATOM 714 N N . LYS A 1 94 ? 6.500 -15.679 -22.266 1.00 90.94 94 LYS A N 1
ATOM 715 C CA . LYS A 1 94 ? 7.387 -15.773 -21.104 1.00 90.94 94 LYS A CA 1
ATOM 716 C C . LYS A 1 94 ? 7.931 -17.196 -20.968 1.00 90.94 94 LYS A C 1
ATOM 718 O O . LYS A 1 94 ? 7.201 -18.154 -21.230 1.00 90.94 94 LYS A O 1
ATOM 723 N N . PRO A 1 95 ? 9.194 -17.367 -20.546 1.00 93.06 95 PRO A N 1
ATOM 724 C CA . PRO A 1 95 ? 9.771 -18.691 -20.384 1.00 93.06 95 PRO A CA 1
ATOM 725 C C . PRO A 1 95 ? 9.087 -19.472 -19.257 1.00 93.06 95 PRO A C 1
ATOM 727 O O . PRO A 1 95 ? 8.623 -18.904 -18.268 1.00 93.06 95 PRO A O 1
ATOM 730 N N . THR A 1 96 ? 9.085 -20.800 -19.363 1.00 93.81 96 THR A N 1
ATOM 731 C CA . THR A 1 96 ? 8.669 -21.659 -18.251 1.00 93.81 96 THR A CA 1
ATOM 732 C C . THR A 1 96 ? 9.708 -21.600 -17.140 1.00 93.81 96 THR A C 1
ATOM 734 O O . THR A 1 96 ? 10.865 -21.962 -17.343 1.00 93.81 96 THR A O 1
ATOM 737 N N . LEU A 1 97 ? 9.289 -21.174 -15.950 1.00 94.75 97 LEU A N 1
ATOM 738 C CA . LEU A 1 97 ? 10.174 -21.085 -14.796 1.00 94.75 97 LEU A CA 1
ATOM 739 C C . LEU A 1 97 ? 10.732 -22.468 -14.394 1.00 94.75 97 LEU A C 1
ATOM 741 O O . LEU A 1 97 ? 9.993 -23.465 -14.436 1.00 94.75 97 LEU A O 1
ATOM 745 N N . PRO A 1 98 ? 12.014 -22.551 -13.990 1.00 92.69 98 PRO A N 1
ATOM 746 C CA . PRO A 1 98 ? 12.640 -23.810 -13.607 1.00 92.69 98 PRO A CA 1
ATOM 747 C C . PRO A 1 98 ? 12.068 -24.345 -12.289 1.00 92.69 98 PRO A C 1
ATOM 749 O O . PRO A 1 98 ? 11.321 -23.662 -11.581 1.00 92.69 98 PRO A O 1
ATOM 752 N N . ALA A 1 99 ? 12.353 -25.609 -11.974 1.00 87.75 99 ALA A N 1
ATOM 753 C CA . ALA A 1 99 ? 11.976 -26.157 -10.671 1.00 87.75 99 ALA A CA 1
ATOM 754 C C . ALA A 1 99 ? 12.684 -25.395 -9.532 1.00 87.75 99 ALA A C 1
ATOM 756 O O . ALA A 1 99 ? 13.771 -24.858 -9.722 1.00 87.75 99 ALA A O 1
ATOM 757 N N . ASN A 1 100 ? 12.054 -25.325 -8.355 1.00 87.31 100 ASN A N 1
ATOM 758 C CA . ASN A 1 100 ? 12.629 -24.752 -7.126 1.00 87.31 100 ASN A CA 1
ATOM 759 C C . ASN A 1 100 ? 13.155 -23.304 -7.233 1.00 87.31 100 ASN A C 1
ATOM 761 O O . ASN A 1 100 ? 13.857 -22.835 -6.343 1.00 87.31 100 ASN A O 1
ATOM 765 N N . VAL A 1 101 ? 12.772 -22.558 -8.277 1.00 91.12 101 VAL A N 1
ATOM 766 C CA . VAL A 1 101 ? 13.134 -21.139 -8.446 1.00 91.12 101 VAL A CA 1
ATOM 767 C C . VAL A 1 101 ? 12.570 -20.246 -7.337 1.00 91.12 101 VAL A C 1
ATOM 769 O O . VAL A 1 101 ? 13.140 -19.205 -7.016 1.00 91.12 101 VAL A O 1
ATOM 772 N N . HIS A 1 102 ? 11.430 -20.639 -6.765 1.00 91.31 102 HIS A N 1
ATOM 773 C CA . HIS A 1 102 ? 10.735 -19.886 -5.732 1.00 91.31 102 HIS A CA 1
ATOM 774 C C . HIS A 1 102 ? 11.236 -20.288 -4.347 1.00 91.31 102 HIS A C 1
ATOM 776 O O . HIS A 1 102 ? 11.154 -21.462 -3.980 1.00 91.31 102 HIS A O 1
ATOM 782 N N . ARG A 1 103 ? 11.651 -19.307 -3.537 1.00 82.50 103 ARG A N 1
ATOM 783 C CA . ARG A 1 103 ? 12.233 -19.512 -2.197 1.00 82.50 103 ARG A CA 1
ATOM 784 C C . ARG A 1 103 ? 11.424 -20.449 -1.295 1.00 82.50 103 ARG A C 1
ATOM 786 O O . ARG A 1 103 ? 12.006 -21.204 -0.523 1.00 82.50 103 ARG A O 1
ATOM 793 N N . TYR A 1 104 ? 10.097 -20.363 -1.363 1.00 81.25 104 TYR A N 1
ATOM 794 C CA . TYR A 1 104 ? 9.179 -21.105 -0.490 1.00 81.25 104 TYR A CA 1
ATOM 795 C C . TYR A 1 104 ? 8.423 -22.238 -1.204 1.00 81.25 104 TYR A C 1
ATOM 797 O O . TYR A 1 104 ? 7.490 -22.790 -0.635 1.00 81.25 104 TYR A O 1
ATOM 805 N N . GLY A 1 105 ? 8.789 -22.574 -2.450 1.00 79.88 105 GLY A N 1
ATOM 806 C CA . GLY A 1 105 ? 8.164 -23.684 -3.183 1.00 79.88 105 GLY A CA 1
ATOM 807 C C . GLY A 1 105 ? 6.715 -23.431 -3.621 1.00 79.88 105 GLY A C 1
ATOM 808 O O . GLY A 1 105 ? 5.848 -24.269 -3.385 1.00 79.88 105 GLY A O 1
ATOM 809 N N . CYS A 1 106 ? 6.444 -22.283 -4.255 1.00 81.62 106 CYS A N 1
ATOM 810 C CA . CYS A 1 106 ? 5.129 -21.979 -4.826 1.00 81.62 106 CYS A CA 1
ATOM 811 C C . CYS A 1 106 ? 4.865 -22.833 -6.081 1.00 81.62 106 CYS A C 1
ATOM 813 O O . CYS A 1 106 ? 5.791 -23.141 -6.840 1.00 81.62 106 CYS A O 1
ATOM 815 N N . VAL A 1 107 ? 3.605 -23.214 -6.307 1.00 83.38 107 VAL A N 1
ATOM 816 C CA . VAL A 1 107 ? 3.186 -23.936 -7.517 1.00 83.38 107 VAL A CA 1
ATOM 817 C C . VAL A 1 107 ? 3.360 -23.017 -8.727 1.00 83.38 107 VAL A C 1
ATOM 819 O O . VAL A 1 107 ? 2.971 -21.855 -8.681 1.00 83.38 107 VAL A O 1
ATOM 822 N N . LYS A 1 108 ? 3.934 -23.531 -9.823 1.00 82.50 108 LYS A N 1
ATOM 823 C CA . LYS A 1 108 ? 4.330 -22.713 -10.987 1.00 82.50 108 LYS A CA 1
ATOM 824 C C . LYS A 1 108 ? 3.198 -21.853 -11.562 1.00 82.50 108 LYS A C 1
ATOM 826 O O . LYS A 1 108 ? 3.455 -20.713 -11.927 1.00 82.50 108 LYS A O 1
ATOM 831 N N . ASP A 1 109 ? 1.972 -22.371 -11.594 1.00 82.75 109 ASP A N 1
ATOM 832 C CA . ASP A 1 109 ? 0.799 -21.667 -12.141 1.00 82.75 109 ASP A CA 1
ATOM 833 C C . ASP A 1 109 ? 0.282 -20.537 -11.230 1.00 82.75 109 ASP A C 1
ATOM 835 O O . ASP A 1 109 ? -0.542 -19.711 -11.639 1.00 82.75 109 ASP A O 1
ATOM 839 N N . ASP A 1 110 ? 0.753 -20.496 -9.984 1.00 85.00 110 ASP A N 1
ATOM 840 C CA . ASP A 1 110 ? 0.389 -19.478 -9.005 1.00 85.00 110 ASP A CA 1
ATOM 841 C C . ASP A 1 110 ? 1.454 -18.397 -8.848 1.00 85.00 110 ASP A C 1
ATOM 843 O O . ASP A 1 110 ? 1.140 -17.354 -8.280 1.00 85.00 110 ASP A O 1
ATOM 847 N N . ILE A 1 111 ? 2.672 -18.608 -9.359 1.00 91.31 111 ILE A N 1
ATOM 848 C CA . ILE A 1 111 ? 3.784 -17.652 -9.292 1.00 91.31 111 ILE A CA 1
ATOM 849 C C . ILE A 1 111 ? 3.433 -16.363 -10.042 1.00 91.31 111 ILE A C 1
ATOM 851 O O . ILE A 1 111 ? 3.075 -16.396 -11.223 1.00 91.31 111 ILE A O 1
ATOM 855 N N . MET A 1 112 ? 3.620 -15.211 -9.387 1.00 92.38 112 MET A N 1
ATOM 856 C CA . MET A 1 112 ? 3.553 -13.926 -10.078 1.00 92.38 112 MET A CA 1
ATOM 857 C C . MET A 1 112 ? 4.800 -13.747 -10.933 1.00 92.38 112 MET A C 1
ATOM 859 O O . MET A 1 112 ? 5.878 -13.434 -10.427 1.00 92.38 112 MET A O 1
ATOM 863 N N . PHE A 1 113 ? 4.639 -13.949 -12.235 1.00 95.75 113 PHE A N 1
ATOM 864 C CA . PHE A 1 113 ? 5.658 -13.698 -13.241 1.00 95.75 113 PHE A CA 1
ATOM 865 C C . PHE A 1 113 ? 4.975 -13.337 -14.555 1.00 95.75 113 PHE A C 1
ATOM 867 O O . PHE A 1 113 ? 4.332 -14.194 -15.152 1.00 95.75 113 PHE A O 1
ATOM 874 N N . GLU A 1 114 ? 5.106 -12.098 -15.017 1.00 96.56 114 GLU A N 1
ATOM 875 C CA . GLU A 1 114 ? 4.548 -11.645 -16.293 1.00 96.56 114 GLU A CA 1
ATOM 876 C C . GLU A 1 114 ? 5.572 -10.855 -17.099 1.00 96.56 114 GLU A C 1
ATOM 878 O O . GLU A 1 114 ? 6.397 -10.124 -16.549 1.00 96.56 114 GLU A O 1
ATOM 883 N N . VAL A 1 115 ? 5.490 -10.981 -18.422 1.00 97.25 115 VAL A N 1
ATOM 884 C CA . VAL A 1 115 ? 6.281 -10.193 -19.368 1.00 97.25 115 VAL A CA 1
ATOM 885 C C . VAL A 1 115 ? 5.308 -9.454 -20.271 1.00 97.25 115 VAL A C 1
ATOM 887 O O . VAL A 1 115 ? 4.423 -10.069 -20.859 1.00 97.25 115 VAL A O 1
ATOM 890 N N . LEU A 1 116 ? 5.463 -8.139 -20.376 1.00 95.81 116 LEU A N 1
ATOM 891 C CA . LEU A 1 116 ? 4.633 -7.295 -21.224 1.00 95.81 116 LEU A CA 1
ATOM 892 C C . LEU A 1 116 ? 5.490 -6.561 -22.235 1.00 95.81 116 LEU A C 1
ATOM 894 O O . LEU A 1 116 ? 6.453 -5.898 -21.858 1.00 95.81 116 LEU A O 1
ATOM 898 N N . ASP A 1 117 ? 5.092 -6.607 -23.498 1.00 93.94 117 ASP A N 1
ATOM 899 C CA . ASP A 1 117 ? 5.691 -5.795 -24.546 1.00 93.94 117 ASP A CA 1
ATOM 900 C C . ASP A 1 117 ? 4.911 -4.505 -24.769 1.00 93.94 117 ASP A C 1
ATOM 902 O O . ASP A 1 117 ? 3.702 -4.421 -24.539 1.00 93.94 117 ASP A O 1
ATOM 906 N N . SER A 1 118 ? 5.620 -3.497 -25.283 1.00 89.19 118 SER A N 1
ATOM 907 C CA . SER A 1 118 ? 5.046 -2.202 -25.657 1.00 89.19 118 SER A CA 1
ATOM 908 C C . SER A 1 118 ? 4.428 -1.409 -24.495 1.00 89.19 118 SER A C 1
ATOM 910 O O . SER A 1 118 ? 3.517 -0.615 -24.720 1.00 89.19 118 SER A O 1
ATOM 912 N N . VAL A 1 119 ? 4.935 -1.567 -23.266 1.00 90.62 119 VAL A N 1
ATOM 913 C CA . VAL A 1 119 ? 4.509 -0.733 -22.126 1.00 90.62 119 VAL A CA 1
ATOM 914 C C . VAL A 1 119 ? 5.018 0.698 -22.272 1.00 90.62 119 VAL A C 1
ATOM 916 O O . VAL A 1 119 ? 4.293 1.637 -21.952 1.00 90.62 119 VAL A O 1
ATOM 919 N N . LEU A 1 120 ? 6.247 0.881 -22.764 1.00 89.50 120 LEU A N 1
AT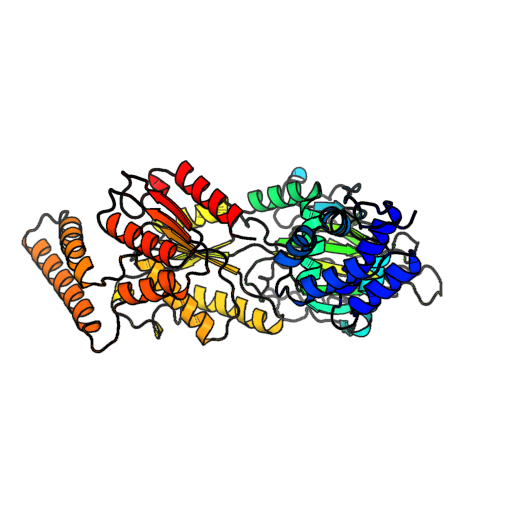OM 920 C CA . LEU A 1 120 ? 6.790 2.190 -23.136 1.00 89.50 120 LEU A CA 1
ATOM 921 C C . LEU A 1 120 ? 7.084 2.254 -24.635 1.00 89.50 120 LEU A C 1
ATOM 923 O O . LEU A 1 120 ? 7.460 1.260 -25.257 1.00 89.50 120 LEU A O 1
ATOM 927 N N . THR A 1 121 ? 6.959 3.446 -25.210 1.00 85.38 121 THR A N 1
ATOM 928 C CA . THR A 1 121 ? 7.411 3.713 -26.577 1.00 85.38 121 THR A CA 1
ATOM 929 C C . THR A 1 121 ? 8.922 3.942 -26.628 1.00 85.38 121 THR A C 1
ATOM 931 O O . THR A 1 121 ? 9.580 4.268 -25.640 1.00 85.38 121 THR A O 1
ATOM 934 N N . ASP A 1 122 ? 9.489 3.856 -27.826 1.00 85.25 122 ASP A N 1
ATOM 935 C CA . ASP A 1 122 ? 10.897 4.170 -28.063 1.00 85.25 122 ASP A CA 1
ATOM 936 C C . ASP A 1 122 ? 11.265 5.613 -27.649 1.00 85.25 122 ASP A C 1
ATOM 938 O O . ASP A 1 122 ? 12.291 5.869 -27.012 1.00 85.25 122 ASP A O 1
ATOM 942 N N . ALA A 1 123 ? 10.398 6.581 -27.956 1.00 80.12 123 ALA A N 1
ATOM 943 C CA . ALA A 1 123 ? 10.623 7.971 -27.575 1.00 80.12 123 ALA A CA 1
ATOM 944 C C . ALA A 1 123 ? 10.594 8.175 -26.052 1.00 80.12 123 ALA A C 1
ATOM 946 O O . ALA A 1 123 ? 11.382 8.963 -25.524 1.00 80.12 123 ALA A O 1
ATOM 947 N N . GLU A 1 124 ? 9.721 7.443 -25.364 1.00 86.44 124 GLU A N 1
ATOM 948 C CA . GLU A 1 124 ? 9.606 7.421 -23.908 1.00 86.44 124 GLU A CA 1
ATOM 949 C C . GLU A 1 124 ? 10.861 6.826 -23.257 1.00 86.44 124 GLU A C 1
ATOM 951 O O . GLU A 1 124 ? 11.467 7.465 -22.394 1.00 86.44 124 GLU A O 1
ATOM 956 N N . CYS A 1 125 ? 11.329 5.669 -23.735 1.00 91.75 125 CYS A N 1
ATOM 957 C CA . CYS A 1 125 ? 12.564 5.045 -23.259 1.00 91.75 125 CYS A CA 1
ATOM 958 C C . CYS A 1 125 ? 13.779 5.972 -23.413 1.00 91.75 125 CYS A C 1
ATOM 960 O O . CYS A 1 125 ? 14.520 6.192 -22.451 1.00 91.75 125 CYS A O 1
ATOM 962 N N . ARG A 1 126 ? 13.954 6.593 -24.588 1.00 88.75 126 ARG A N 1
ATOM 963 C CA . ARG A 1 126 ? 15.043 7.560 -24.817 1.00 88.75 126 ARG A CA 1
ATOM 964 C C . ARG A 1 126 ? 14.948 8.782 -23.910 1.00 88.75 126 ARG A C 1
ATOM 966 O O . ARG A 1 126 ? 15.973 9.264 -23.431 1.00 88.75 126 ARG A O 1
ATOM 973 N N . ALA A 1 127 ? 13.740 9.295 -23.670 1.00 84.19 127 ALA A N 1
ATOM 974 C CA . ALA A 1 127 ? 13.540 10.434 -22.779 1.00 84.19 127 ALA A CA 1
ATOM 975 C C . ALA A 1 127 ? 13.992 10.112 -21.345 1.00 84.19 127 ALA A C 1
ATOM 977 O O . ALA A 1 127 ? 14.675 10.932 -20.729 1.00 84.19 127 ALA A O 1
ATOM 978 N N . LEU A 1 128 ? 13.691 8.909 -20.846 1.00 89.12 128 LEU A N 1
ATOM 979 C CA . LEU A 1 128 ? 14.118 8.459 -19.517 1.00 89.12 128 LEU A CA 1
ATOM 980 C C . LEU A 1 128 ? 15.633 8.295 -19.420 1.00 89.12 128 LEU A C 1
ATOM 982 O O . LEU A 1 128 ? 16.239 8.801 -18.473 1.00 89.12 128 LEU A O 1
ATOM 986 N N . ILE A 1 129 ? 16.253 7.649 -20.416 1.00 92.00 129 ILE A N 1
ATOM 987 C CA . ILE A 1 129 ? 17.713 7.496 -20.471 1.00 92.00 129 ILE A CA 1
ATOM 988 C C . ILE A 1 129 ? 18.374 8.876 -20.431 1.00 92.00 129 ILE A C 1
ATOM 990 O O . ILE A 1 129 ? 19.232 9.111 -19.580 1.00 92.00 129 ILE A O 1
ATOM 994 N N . ASN A 1 130 ? 17.949 9.811 -21.284 1.00 90.00 130 ASN A N 1
ATOM 995 C CA . ASN A 1 130 ? 18.534 11.152 -21.353 1.00 90.00 130 ASN A CA 1
ATOM 996 C C . ASN A 1 130 ? 18.360 11.942 -20.050 1.00 90.00 130 ASN A C 1
ATOM 998 O O . ASN A 1 130 ? 19.265 12.671 -19.648 1.00 90.00 130 ASN A O 1
ATOM 1002 N N . ARG A 1 131 ? 17.213 11.790 -19.378 1.00 85.62 131 ARG A N 1
ATOM 1003 C CA . ARG A 1 131 ? 16.905 12.495 -18.129 1.00 85.62 131 ARG A CA 1
ATOM 1004 C C . ARG A 1 131 ? 17.722 11.980 -16.948 1.00 85.62 131 ARG A C 1
ATOM 1006 O O . ARG A 1 131 ? 18.220 12.779 -16.161 1.00 85.62 131 ARG A O 1
ATOM 1013 N N . MET A 1 132 ? 17.833 10.663 -16.797 1.00 90.25 132 MET A N 1
ATOM 1014 C CA . MET A 1 132 ? 18.403 10.054 -15.590 1.00 90.25 132 MET A CA 1
ATOM 1015 C C . MET A 1 132 ? 19.896 9.731 -15.715 1.00 90.25 132 MET A C 1
ATOM 1017 O O . MET A 1 132 ? 20.583 9.679 -14.691 1.00 90.25 132 MET A O 1
ATOM 1021 N N . SER A 1 133 ? 20.418 9.561 -16.937 1.00 91.56 133 SER A N 1
ATOM 1022 C CA . SER A 1 133 ? 21.837 9.248 -17.174 1.00 91.56 133 SER A CA 1
ATOM 1023 C C . SER A 1 133 ? 22.829 10.260 -16.585 1.00 91.56 133 SER A C 1
ATOM 1025 O O . SER A 1 133 ? 23.847 9.814 -16.057 1.00 91.56 133 SER A O 1
ATOM 1027 N N . PRO A 1 134 ? 22.577 11.586 -16.597 1.00 91.00 134 PRO A N 1
ATOM 1028 C CA . PRO A 1 134 ? 23.504 12.562 -16.016 1.00 91.00 134 PRO A CA 1
ATOM 1029 C C . PRO A 1 134 ? 23.764 12.379 -14.514 1.00 91.00 134 PRO A C 1
ATOM 1031 O O . PRO A 1 134 ? 24.793 12.825 -14.018 1.00 91.00 134 PRO A O 1
ATOM 1034 N N . ALA A 1 135 ? 22.847 11.729 -13.790 1.00 85.62 135 ALA A N 1
ATOM 1035 C CA . ALA A 1 135 ? 22.970 11.468 -12.357 1.00 85.62 135 ALA A CA 1
ATOM 1036 C C . ALA A 1 135 ? 23.497 10.053 -12.030 1.00 85.62 135 ALA A C 1
ATOM 1038 O O . ALA A 1 135 ? 23.559 9.691 -10.854 1.00 85.62 135 ALA A O 1
ATOM 1039 N N . LEU A 1 136 ? 23.885 9.258 -13.039 1.00 87.12 136 LEU A N 1
ATOM 1040 C CA . LEU A 1 136 ? 24.447 7.919 -12.844 1.00 87.12 136 LEU A CA 1
ATOM 1041 C C . LEU A 1 136 ? 25.761 7.975 -12.063 1.00 87.12 136 LEU A C 1
ATOM 1043 O O . LEU A 1 136 ? 26.688 8.706 -12.412 1.00 87.12 136 LEU A O 1
ATOM 1047 N N . LYS A 1 137 ? 25.856 7.138 -11.031 1.00 85.94 137 LYS A N 1
ATOM 1048 C CA . LYS A 1 137 ? 27.067 6.935 -10.233 1.00 85.94 137 LYS A CA 1
ATOM 1049 C C . LYS A 1 137 ? 27.412 5.455 -10.211 1.00 85.94 137 LYS A C 1
ATOM 1051 O O . LYS A 1 137 ? 26.512 4.624 -10.114 1.00 85.94 137 LYS A O 1
ATOM 1056 N N . SER A 1 138 ? 28.701 5.134 -10.292 1.00 82.56 138 SER A N 1
ATOM 1057 C CA . SER A 1 138 ? 29.167 3.751 -10.168 1.00 82.56 138 SER A CA 1
ATOM 1058 C C . SER A 1 138 ? 28.816 3.202 -8.786 1.00 82.56 138 SER A C 1
ATOM 1060 O O . SER A 1 138 ? 29.033 3.860 -7.766 1.00 82.56 138 SER A O 1
ATOM 1062 N N . VAL A 1 139 ? 28.256 1.999 -8.774 1.00 73.69 139 VAL A N 1
ATOM 1063 C CA . VAL A 1 139 ? 27.979 1.204 -7.587 1.00 73.69 139 VAL A CA 1
ATOM 1064 C C . VAL A 1 139 ? 28.883 -0.016 -7.662 1.00 73.69 139 VAL A C 1
ATOM 1066 O O . VAL A 1 139 ? 28.680 -0.907 -8.482 1.00 73.69 139 VAL A O 1
ATOM 1069 N N . SER A 1 140 ? 29.887 -0.051 -6.792 1.00 60.41 140 SER A N 1
ATOM 1070 C CA . SER A 1 140 ? 30.731 -1.218 -6.563 1.00 60.41 140 SER A CA 1
ATOM 1071 C C . SER A 1 140 ? 30.647 -1.602 -5.081 1.00 60.41 140 SER A C 1
ATOM 1073 O O . SER A 1 140 ? 30.841 -0.777 -4.190 1.00 60.41 140 SER A O 1
ATOM 1075 N N . GLY A 1 141 ? 30.271 -2.850 -4.784 1.00 52.50 141 GLY A N 1
ATOM 1076 C CA . GLY A 1 141 ? 30.373 -3.416 -3.426 1.00 52.50 141 GLY A CA 1
ATOM 1077 C C . GLY A 1 141 ? 29.404 -2.896 -2.341 1.00 52.50 141 GLY A C 1
ATOM 1078 O O . GLY A 1 141 ? 29.686 -3.056 -1.150 1.00 52.50 141 GLY A O 1
ATOM 1079 N N . ALA A 1 142 ? 28.251 -2.316 -2.698 1.00 37.69 142 ALA A N 1
ATOM 1080 C CA . ALA A 1 142 ? 27.348 -1.649 -1.742 1.00 37.69 142 ALA A CA 1
ATOM 1081 C C . ALA A 1 142 ? 26.366 -2.552 -0.946 1.00 37.69 142 ALA A C 1
ATOM 1083 O O . ALA A 1 142 ? 25.651 -2.040 -0.090 1.00 37.69 142 ALA A O 1
ATOM 1084 N N . LEU A 1 143 ? 26.346 -3.879 -1.139 1.00 42.69 143 LEU A N 1
ATOM 1085 C CA . LEU A 1 143 ? 25.544 -4.816 -0.315 1.00 42.69 143 LEU A CA 1
ATOM 1086 C C . LEU A 1 143 ? 26.352 -5.495 0.813 1.00 42.69 143 LEU A C 1
ATOM 1088 O O . LEU A 1 143 ? 25.962 -6.533 1.340 1.00 42.69 143 LEU A O 1
ATOM 1092 N N . SER A 1 144 ? 27.480 -4.906 1.218 1.00 38.28 144 SER A N 1
ATOM 1093 C CA . SER A 1 144 ? 28.395 -5.455 2.232 1.00 38.28 144 SER A CA 1
ATOM 1094 C C . SER A 1 144 ? 28.040 -5.121 3.693 1.00 38.28 144 SER A C 1
ATOM 1096 O O . SER A 1 144 ? 28.863 -5.338 4.584 1.00 38.28 144 SER A O 1
ATOM 1098 N N . ARG A 1 145 ? 26.825 -4.637 4.001 1.00 34.62 145 ARG A N 1
ATOM 1099 C CA . ARG A 1 145 ? 26.400 -4.403 5.397 1.00 34.62 145 ARG A CA 1
ATOM 1100 C C . ARG A 1 145 ? 25.366 -5.431 5.875 1.00 34.62 145 ARG A C 1
ATOM 1102 O O . ARG A 1 145 ? 24.197 -5.376 5.514 1.00 34.62 145 ARG A O 1
ATOM 1109 N N . LEU A 1 146 ? 25.879 -6.325 6.731 1.00 35.72 146 LEU A N 1
ATOM 1110 C CA . LEU A 1 146 ? 25.230 -7.203 7.719 1.00 35.72 146 LEU A CA 1
ATOM 1111 C C . LEU A 1 146 ? 24.254 -8.271 7.187 1.00 35.72 146 LEU A C 1
ATOM 1113 O O . LEU A 1 146 ? 23.046 -8.074 7.111 1.00 35.72 146 LEU A O 1
ATOM 1117 N N . HIS A 1 147 ? 24.801 -9.462 6.924 1.00 36.97 147 HIS A N 1
ATOM 1118 C CA . HIS A 1 147 ? 24.062 -10.727 6.924 1.00 36.97 147 HIS A CA 1
ATOM 1119 C C . HIS A 1 147 ? 24.141 -11.339 8.342 1.00 36.97 147 HIS A C 1
ATOM 1121 O O . HIS A 1 147 ? 25.258 -11.501 8.839 1.00 36.97 147 HIS A O 1
ATOM 1127 N N . PRO A 1 148 ? 23.027 -11.709 9.007 1.00 36.75 148 PRO A N 1
ATOM 1128 C CA . PRO A 1 148 ? 23.050 -12.287 10.361 1.00 36.75 148 PRO A CA 1
ATOM 1129 C C . PRO A 1 148 ? 23.741 -13.659 10.465 1.00 36.75 148 PRO A C 1
ATOM 1131 O O . PRO A 1 148 ? 24.009 -14.121 11.568 1.00 36.75 148 PRO A O 1
ATOM 1134 N N . LEU A 1 149 ? 24.025 -14.316 9.332 1.00 38.84 149 LEU A N 1
ATOM 1135 C CA . LEU A 1 149 ? 24.514 -15.703 9.274 1.00 38.84 149 LEU A CA 1
ATOM 1136 C C . LEU A 1 149 ? 25.918 -15.875 8.655 1.00 38.84 149 LEU A C 1
ATOM 1138 O O . LEU A 1 149 ? 26.253 -16.952 8.186 1.00 38.84 149 LEU A O 1
ATOM 1142 N N . GLY A 1 150 ? 26.766 -14.842 8.654 1.00 33.97 150 GLY A N 1
ATOM 1143 C CA . GLY A 1 150 ? 28.229 -15.028 8.602 1.00 33.97 150 GLY A CA 1
ATOM 1144 C C . GLY A 1 150 ? 28.902 -15.527 7.307 1.00 33.97 150 GLY A C 1
ATOM 1145 O O . GLY A 1 150 ? 30.125 -15.452 7.237 1.00 33.97 150 GLY A O 1
ATOM 1146 N N . GLU A 1 151 ? 28.195 -15.963 6.263 1.00 34.12 151 GLU A N 1
ATOM 1147 C CA . GLU A 1 151 ? 28.850 -16.356 5.001 1.00 34.12 151 GLU A CA 1
ATOM 1148 C C . GLU A 1 151 ? 28.982 -15.174 4.027 1.00 34.12 151 GLU A C 1
ATOM 1150 O O . GLU A 1 151 ? 28.079 -14.839 3.261 1.00 34.12 151 GLU A O 1
ATOM 1155 N N . GLN A 1 152 ? 30.141 -14.510 4.061 1.00 38.91 152 GLN A N 1
ATOM 1156 C CA . GLN A 1 152 ? 30.524 -13.505 3.071 1.00 38.91 152 GLN A CA 1
ATOM 1157 C C . GLN A 1 152 ? 30.969 -14.182 1.766 1.00 38.91 152 GLN A C 1
ATOM 1159 O O . GLN A 1 152 ? 32.109 -14.627 1.646 1.00 38.91 152 GLN A O 1
ATOM 1164 N N . ARG A 1 153 ? 30.122 -14.170 0.733 1.00 38.22 153 ARG A N 1
ATOM 1165 C CA . ARG A 1 153 ? 30.628 -14.097 -0.646 1.00 38.22 153 ARG A CA 1
ATOM 1166 C C . ARG A 1 153 ? 30.636 -12.631 -1.054 1.00 38.22 153 ARG A C 1
ATOM 1168 O O . ARG A 1 153 ? 29.598 -11.975 -1.036 1.00 38.22 153 ARG A O 1
ATOM 1175 N N . ALA A 1 154 ? 31.816 -12.106 -1.378 1.00 40.78 154 ALA A N 1
ATOM 1176 C CA . ALA A 1 154 ? 31.964 -10.772 -1.945 1.00 40.78 154 ALA A CA 1
ATOM 1177 C C . ALA A 1 154 ? 31.219 -10.728 -3.288 1.00 40.78 154 ALA A C 1
ATOM 1179 O O . ALA A 1 154 ? 31.726 -11.217 -4.296 1.00 40.78 154 ALA A O 1
ATOM 1180 N N . SER A 1 155 ? 29.996 -10.199 -3.286 1.00 48.56 155 SER A N 1
ATOM 1181 C CA . SER A 1 155 ? 29.263 -9.920 -4.518 1.00 48.56 155 SER A CA 1
ATOM 1182 C C . SER A 1 155 ? 30.043 -8.877 -5.323 1.00 48.56 155 SER A C 1
ATOM 1184 O O . SER A 1 155 ? 30.405 -7.819 -4.801 1.00 48.56 155 SER A O 1
ATOM 1186 N N . LYS A 1 156 ? 30.333 -9.201 -6.586 1.00 55.75 156 LYS A N 1
ATOM 1187 C CA . LYS A 1 156 ? 30.969 -8.307 -7.565 1.00 55.75 156 LYS A CA 1
ATOM 1188 C C . LYS A 1 156 ? 29.894 -7.819 -8.535 1.00 55.75 156 LYS A C 1
ATOM 1190 O O . LYS A 1 156 ? 29.976 -8.064 -9.735 1.00 55.75 156 LYS A O 1
ATOM 1195 N N . THR A 1 157 ? 28.858 -7.192 -7.989 1.00 61.62 157 THR A N 1
ATOM 1196 C CA . THR A 1 157 ? 27.870 -6.462 -8.783 1.00 61.62 157 THR A CA 1
ATOM 1197 C C . THR A 1 157 ? 28.482 -5.109 -9.139 1.00 61.62 157 THR A C 1
ATOM 1199 O O . THR A 1 157 ? 28.729 -4.288 -8.252 1.00 61.62 157 THR A O 1
ATOM 1202 N N . GLU A 1 158 ? 28.760 -4.915 -10.426 1.00 74.25 158 GLU A N 1
ATOM 1203 C CA . GLU A 1 158 ? 29.315 -3.693 -11.012 1.00 74.25 158 GLU A CA 1
ATOM 1204 C C . GLU A 1 158 ? 28.267 -3.133 -11.978 1.00 74.25 158 GLU A C 1
ATOM 1206 O O . GLU A 1 158 ? 27.798 -3.837 -12.869 1.00 74.25 158 GLU A O 1
ATOM 1211 N N . TYR A 1 159 ? 27.793 -1.918 -11.700 1.00 84.75 159 TYR A N 1
ATOM 1212 C CA . TYR A 1 159 ? 26.831 -1.181 -12.525 1.00 84.75 159 TYR A CA 1
ATOM 1213 C C . TYR A 1 159 ? 26.825 0.291 -12.104 1.00 84.75 159 TYR A C 1
ATOM 1215 O O . TYR A 1 159 ? 27.380 0.667 -11.070 1.00 84.75 159 TYR A O 1
ATOM 1223 N N . CYS A 1 160 ? 26.165 1.147 -12.878 1.00 87.75 160 CYS A N 1
ATOM 1224 C CA . CYS A 1 160 ? 25.853 2.509 -12.456 1.00 87.75 160 CYS A CA 1
ATOM 1225 C C . CYS A 1 160 ? 24.379 2.646 -12.077 1.00 87.75 160 CYS A C 1
ATOM 1227 O O . CYS A 1 160 ? 23.508 2.099 -12.749 1.00 87.75 160 CYS A O 1
ATOM 1229 N N . LEU A 1 161 ? 24.100 3.425 -11.033 1.00 88.06 161 LEU A N 1
ATOM 1230 C CA . LEU A 1 161 ? 22.759 3.695 -10.523 1.00 88.06 161 LEU A CA 1
ATOM 1231 C C . LEU A 1 161 ? 22.475 5.197 -10.516 1.00 88.06 161 LEU A C 1
ATOM 1233 O O . LEU A 1 161 ? 23.313 6.004 -10.115 1.00 88.06 161 LEU A O 1
ATOM 1237 N N . SER A 1 162 ? 21.266 5.555 -10.930 1.00 88.06 162 SER A N 1
ATOM 1238 C CA . SER A 1 162 ? 20.666 6.876 -10.769 1.00 88.06 162 SER A CA 1
ATOM 1239 C C . SER A 1 162 ? 19.270 6.693 -10.182 1.00 88.06 162 SER A C 1
ATOM 1241 O O . SER A 1 162 ? 18.573 5.740 -10.530 1.00 88.06 162 SER A O 1
ATOM 1243 N N . VAL A 1 163 ? 18.868 7.577 -9.274 1.00 81.38 163 VAL A N 1
ATOM 1244 C CA . VAL A 1 163 ? 17.572 7.517 -8.591 1.00 81.38 163 VAL A CA 1
ATOM 1245 C C . VAL A 1 163 ? 16.826 8.815 -8.855 1.00 81.38 163 VAL A C 1
ATOM 1247 O O . VAL A 1 163 ? 17.411 9.895 -8.783 1.00 81.38 163 VAL A O 1
ATOM 1250 N N . MET A 1 164 ? 15.541 8.701 -9.170 1.00 79.75 164 MET A N 1
ATOM 1251 C CA . MET A 1 164 ? 14.634 9.828 -9.342 1.00 79.75 164 MET A CA 1
ATOM 1252 C C . MET A 1 164 ? 13.304 9.493 -8.681 1.00 79.75 164 MET A C 1
ATOM 1254 O O . MET A 1 164 ? 12.688 8.488 -9.027 1.00 79.75 164 MET A O 1
ATOM 1258 N N . GLU A 1 165 ? 12.826 10.357 -7.793 1.00 72.62 165 GLU A N 1
ATOM 1259 C CA . GLU A 1 165 ? 11.425 10.330 -7.383 1.00 72.62 165 GLU A CA 1
ATOM 1260 C C . GLU A 1 165 ? 10.564 11.061 -8.402 1.00 72.62 165 GLU A C 1
ATOM 1262 O O . GLU A 1 165 ? 10.787 12.231 -8.727 1.00 72.62 165 GLU A O 1
ATOM 1267 N N . ASN A 1 166 ? 9.573 10.356 -8.938 1.00 68.12 166 ASN A N 1
ATOM 1268 C CA . ASN A 1 166 ? 8.582 10.939 -9.821 1.00 68.12 166 ASN A CA 1
ATOM 1269 C C . ASN A 1 166 ? 7.272 10.146 -9.750 1.00 68.12 166 ASN A C 1
ATOM 1271 O O . ASN A 1 166 ? 7.031 9.235 -10.544 1.00 68.12 166 ASN A O 1
ATOM 1275 N N . LYS A 1 167 ? 6.394 10.544 -8.820 1.00 66.56 167 LYS A N 1
ATOM 1276 C CA . LYS A 1 167 ? 5.059 9.946 -8.681 1.00 66.56 167 LYS A CA 1
ATOM 1277 C C . LYS A 1 167 ? 4.248 10.063 -9.972 1.00 66.56 167 LYS A C 1
ATOM 1279 O O . LYS A 1 167 ? 3.594 9.107 -10.365 1.00 66.56 167 LYS A O 1
ATOM 1284 N N . ARG A 1 168 ? 4.337 11.200 -10.678 1.00 66.81 168 ARG A N 1
ATOM 1285 C CA . ARG A 1 168 ? 3.563 11.411 -11.913 1.00 66.81 168 ARG A CA 1
ATOM 1286 C C . ARG A 1 168 ? 3.876 10.359 -12.965 1.00 66.81 168 ARG A C 1
ATOM 1288 O O . ARG A 1 168 ? 2.995 9.877 -13.666 1.00 66.81 168 ARG A O 1
ATOM 1295 N N . PHE A 1 169 ? 5.154 10.036 -13.076 1.00 74.56 169 PHE A N 1
ATOM 1296 C CA . PHE A 1 169 ? 5.652 9.041 -14.000 1.00 74.56 169 PHE A CA 1
ATOM 1297 C C . PHE A 1 169 ? 5.276 7.614 -13.582 1.00 74.56 169 PHE A C 1
ATOM 1299 O O . PHE A 1 169 ? 4.832 6.829 -14.419 1.00 74.56 169 PHE A O 1
ATOM 1306 N N . ALA A 1 170 ? 5.409 7.303 -12.290 1.00 75.69 170 ALA A N 1
ATOM 1307 C CA . ALA A 1 170 ? 4.986 6.027 -11.721 1.00 75.69 170 ALA A CA 1
ATOM 1308 C C . ALA A 1 170 ? 3.491 5.759 -11.979 1.00 75.69 170 ALA A C 1
ATOM 1310 O O . ALA A 1 170 ? 3.146 4.672 -12.436 1.00 75.69 170 ALA A O 1
ATOM 1311 N N . ASP A 1 171 ? 2.634 6.771 -11.801 1.00 68.56 171 ASP A N 1
ATOM 1312 C CA . ASP A 1 171 ? 1.185 6.684 -12.037 1.00 68.56 171 ASP A CA 1
ATOM 1313 C C . ASP A 1 171 ? 0.856 6.376 -13.516 1.00 68.56 171 ASP A C 1
ATOM 1315 O O . ASP A 1 171 ? -0.038 5.581 -13.802 1.00 68.56 171 ASP A O 1
ATOM 1319 N N . VAL A 1 172 ? 1.606 6.943 -14.475 1.00 76.00 172 VAL A N 1
ATOM 1320 C CA . VAL A 1 172 ? 1.410 6.664 -15.915 1.00 76.00 172 VAL A CA 1
ATOM 1321 C C . VAL A 1 172 ? 1.711 5.203 -16.250 1.00 76.00 172 VAL A C 1
ATOM 1323 O O . VAL A 1 172 ? 0.945 4.575 -16.980 1.00 76.00 172 VAL A O 1
ATOM 1326 N N . ILE A 1 173 ? 2.816 4.649 -15.738 1.00 83.44 173 ILE A N 1
ATOM 1327 C CA . ILE A 1 173 ? 3.144 3.235 -15.971 1.00 83.44 173 ILE A CA 1
ATOM 1328 C C . ILE A 1 173 ? 2.148 2.342 -15.230 1.00 83.44 173 ILE A C 1
ATOM 1330 O O . ILE A 1 173 ? 1.694 1.352 -15.795 1.00 83.44 173 ILE A O 1
ATOM 1334 N N . TRP A 1 174 ? 1.778 2.698 -13.998 1.00 83.25 174 TRP A N 1
ATOM 1335 C CA . TRP A 1 174 ? 0.803 1.945 -13.218 1.00 83.25 174 TRP A CA 1
ATOM 1336 C C . TRP A 1 174 ? -0.531 1.808 -13.948 1.00 83.25 174 TRP A C 1
ATOM 1338 O O . TRP A 1 174 ? -1.020 0.694 -14.109 1.00 83.25 174 TRP A O 1
ATOM 1348 N N . GLN A 1 175 ? -1.059 2.904 -14.496 1.00 73.44 175 GLN A N 1
ATOM 1349 C CA . GLN A 1 175 ? -2.297 2.865 -15.269 1.00 73.44 175 GLN A CA 1
ATOM 1350 C C . GLN A 1 175 ? -2.182 1.952 -16.500 1.00 73.44 175 GLN A C 1
ATOM 1352 O O . GLN A 1 175 ? -3.110 1.209 -16.802 1.00 73.44 175 GLN A O 1
ATOM 1357 N N . ARG A 1 176 ? -1.028 1.939 -17.183 1.00 83.88 176 ARG A N 1
ATOM 1358 C CA . ARG A 1 176 ? -0.781 1.004 -18.296 1.00 83.88 176 ARG A CA 1
ATOM 1359 C C . ARG A 1 176 ? -0.797 -0.451 -17.839 1.00 83.88 176 ARG A C 1
ATOM 1361 O O . ARG A 1 176 ? -1.310 -1.300 -18.559 1.00 83.88 176 ARG A O 1
ATOM 1368 N N . LEU A 1 177 ? -0.249 -0.744 -16.659 1.00 85.38 177 LEU A N 1
ATOM 1369 C CA . LEU A 1 177 ? -0.306 -2.085 -16.078 1.00 85.38 177 LEU A CA 1
ATOM 1370 C C . LEU A 1 177 ? -1.741 -2.464 -15.692 1.00 85.38 177 LEU A C 1
ATOM 1372 O O . LEU A 1 177 ? -2.152 -3.577 -16.007 1.00 85.38 177 LEU A O 1
ATOM 1376 N N . MET A 1 178 ? -2.505 -1.547 -15.089 1.00 80.38 178 MET A N 1
ATOM 1377 C CA . MET A 1 178 ? -3.923 -1.745 -14.755 1.00 80.38 178 MET A CA 1
ATOM 1378 C C . MET A 1 178 ? -4.781 -2.045 -15.987 1.00 80.38 178 MET A C 1
ATOM 1380 O O . MET A 1 178 ? -5.632 -2.928 -15.944 1.00 80.38 178 MET A O 1
ATOM 1384 N N . ASP A 1 179 ? -4.533 -1.340 -17.090 1.00 74.19 179 ASP A N 1
ATOM 1385 C CA . ASP A 1 179 ? -5.267 -1.507 -18.348 1.00 74.19 179 ASP A CA 1
ATOM 1386 C C . ASP A 1 179 ? -4.830 -2.764 -19.136 1.00 74.19 179 ASP A C 1
ATOM 1388 O O . ASP A 1 179 ? -5.373 -3.045 -20.207 1.00 74.19 179 ASP A O 1
ATOM 1392 N N . SER A 1 180 ? -3.842 -3.514 -18.634 1.00 84.12 180 SER A N 1
ATOM 1393 C CA . SER A 1 180 ? -3.299 -4.719 -19.267 1.00 84.12 180 SER A CA 1
ATOM 1394 C C . SER A 1 180 ? -3.795 -6.007 -18.608 1.00 84.12 180 SER A C 1
ATOM 1396 O O . SER A 1 180 ? -4.197 -6.031 -17.446 1.00 84.12 180 SER A O 1
ATOM 1398 N N . GLU A 1 181 ? -3.670 -7.125 -19.322 1.00 84.19 181 GLU A N 1
ATOM 1399 C CA . GLU A 1 181 ? -4.021 -8.452 -18.796 1.00 84.19 181 GLU A CA 1
ATOM 1400 C C . GLU A 1 181 ? -3.166 -8.867 -17.583 1.00 84.19 181 GLU A C 1
ATOM 1402 O O . GLU A 1 181 ? -3.606 -9.677 -16.768 1.00 84.19 181 GLU A O 1
ATOM 1407 N N . ALA A 1 182 ? -1.984 -8.268 -17.392 1.00 87.75 182 ALA A N 1
ATOM 1408 C CA . ALA A 1 182 ? -1.135 -8.564 -16.240 1.00 87.75 182 ALA A CA 1
ATOM 1409 C C . ALA A 1 182 ? -1.726 -8.090 -14.905 1.00 87.75 182 ALA A C 1
ATOM 1411 O O . ALA A 1 182 ? -1.339 -8.614 -13.859 1.00 87.75 182 ALA A O 1
ATOM 1412 N N . PHE A 1 183 ? -2.680 -7.149 -14.911 1.00 85.25 183 PHE A N 1
ATOM 1413 C CA . PHE A 1 183 ? -3.354 -6.724 -13.682 1.00 85.25 183 PHE A CA 1
ATOM 1414 C C . PHE A 1 183 ? -4.105 -7.878 -13.010 1.00 85.25 183 PHE A C 1
ATOM 1416 O O . PHE A 1 183 ? -4.119 -7.967 -11.784 1.00 85.25 183 PHE A O 1
ATOM 1423 N N . ALA A 1 184 ? -4.649 -8.816 -13.791 1.00 82.81 184 ALA A N 1
ATOM 1424 C CA . ALA A 1 184 ? -5.283 -10.014 -13.249 1.00 82.81 184 ALA A CA 1
ATOM 1425 C C . ALA A 1 184 ? -4.281 -10.893 -12.479 1.00 82.81 184 ALA A C 1
ATOM 1427 O O . ALA A 1 184 ? -4.605 -11.382 -11.398 1.00 82.81 184 ALA A O 1
ATOM 1428 N N . SER A 1 185 ? -3.055 -11.046 -12.990 1.00 88.88 185 SER A N 1
ATOM 1429 C CA . SER A 1 185 ? -1.982 -11.784 -12.311 1.00 88.88 185 SER A CA 1
ATOM 1430 C C . SER A 1 185 ? -1.497 -11.057 -11.054 1.00 88.88 185 SER A C 1
ATOM 1432 O O . SER A 1 185 ? -1.330 -11.697 -10.016 1.00 88.88 185 SER A O 1
ATOM 1434 N N . ILE A 1 186 ? -1.354 -9.723 -11.105 1.00 85.75 186 ILE A N 1
ATOM 1435 C CA . ILE A 1 186 ? -1.040 -8.896 -9.924 1.00 85.75 186 ILE A CA 1
ATOM 1436 C C . ILE A 1 186 ? -2.111 -9.108 -8.849 1.00 85.75 186 ILE A C 1
ATOM 1438 O O . ILE A 1 186 ? -1.788 -9.378 -7.697 1.00 85.75 186 ILE A O 1
ATOM 1442 N N . TYR A 1 187 ? -3.385 -9.039 -9.223 1.00 79.44 187 TYR A N 1
ATOM 1443 C CA . TYR A 1 187 ? -4.494 -9.212 -8.293 1.00 79.44 187 TYR A CA 1
ATOM 1444 C C . TYR A 1 187 ? -4.579 -10.641 -7.729 1.00 79.44 187 TYR A C 1
ATOM 1446 O O . TYR A 1 187 ? -4.772 -10.826 -6.528 1.00 79.44 187 TYR A O 1
ATOM 1454 N N . LYS A 1 188 ? -4.362 -11.671 -8.561 1.00 81.56 188 LYS A N 1
ATOM 1455 C CA . LYS A 1 188 ? -4.269 -13.071 -8.107 1.00 81.56 188 LYS A CA 1
ATOM 1456 C C . LYS A 1 188 ? -3.150 -13.238 -7.075 1.00 81.56 188 LYS A C 1
ATOM 1458 O O . LYS A 1 188 ? -3.349 -13.898 -6.055 1.00 81.56 188 LYS A O 1
ATOM 1463 N N . TYR A 1 189 ? -1.993 -12.626 -7.320 1.00 84.69 189 TYR A N 1
ATOM 1464 C CA . TYR A 1 189 ? -0.878 -12.627 -6.380 1.00 84.69 189 TYR A CA 1
ATOM 1465 C C . TYR A 1 189 ? -1.247 -11.966 -5.056 1.00 84.69 189 TYR A C 1
ATOM 1467 O O . TYR A 1 189 ? -0.994 -12.546 -4.001 1.00 84.69 189 TYR A O 1
ATOM 1475 N N . THR A 1 190 ? -1.879 -10.789 -5.091 1.00 72.88 190 THR A N 1
ATOM 1476 C CA . THR A 1 190 ? -2.206 -10.093 -3.846 1.00 72.88 190 THR A CA 1
ATOM 1477 C C . THR A 1 190 ? -3.249 -10.819 -3.004 1.00 72.88 190 THR A C 1
ATOM 1479 O O . THR A 1 190 ? -3.167 -10.769 -1.775 1.00 72.88 190 THR A O 1
ATOM 1482 N N . GLN A 1 191 ? -4.168 -11.558 -3.638 1.00 69.81 191 GLN A N 1
ATOM 1483 C CA . GLN A 1 191 ? -5.069 -12.483 -2.946 1.00 69.81 191 GLN A CA 1
ATOM 1484 C C . GLN A 1 191 ? -4.324 -13.671 -2.325 1.00 69.81 191 GLN A C 1
ATOM 1486 O O . GLN A 1 191 ? -4.617 -14.049 -1.193 1.00 69.81 191 GLN A O 1
ATOM 1491 N N . ARG A 1 192 ? -3.367 -14.264 -3.053 1.00 79.06 192 ARG A N 1
ATOM 1492 C CA . ARG A 1 192 ? -2.589 -15.424 -2.589 1.00 79.06 192 ARG A CA 1
ATOM 1493 C C . ARG A 1 192 ? -1.727 -15.082 -1.376 1.00 79.06 192 ARG A C 1
ATOM 1495 O O . ARG A 1 192 ? -1.731 -15.822 -0.398 1.00 79.06 192 ARG A O 1
ATOM 1502 N N . GLU A 1 193 ? -0.993 -13.976 -1.456 1.00 68.31 193 GLU A N 1
ATOM 1503 C CA . GLU A 1 193 ? -0.082 -13.542 -0.392 1.00 68.31 193 GLU A CA 1
ATOM 1504 C C . GLU A 1 193 ? -0.792 -12.852 0.761 1.00 68.31 193 GLU A C 1
ATOM 1506 O O . GLU A 1 193 ? -0.200 -12.671 1.822 1.00 68.31 193 GLU A O 1
ATOM 1511 N N . GLY A 1 194 ? -2.042 -12.440 0.557 1.00 55.47 194 GLY A N 1
ATOM 1512 C CA . GLY A 1 194 ? -2.709 -11.603 1.526 1.00 55.47 194 GLY A CA 1
ATOM 1513 C C . GLY A 1 194 ? -1.916 -10.310 1.736 1.00 55.47 194 GLY A C 1
ATOM 1514 O O . GLY A 1 194 ? -1.574 -10.021 2.885 1.00 55.47 194 GLY A O 1
ATOM 1515 N N . CYS A 1 195 ? -1.588 -9.582 0.639 1.00 54.38 195 CYS A N 1
ATOM 1516 C CA . CYS A 1 195 ? -0.822 -8.311 0.689 1.00 54.38 195 CYS A CA 1
ATOM 1517 C C . CYS A 1 195 ? -1.529 -6.977 0.299 1.00 54.38 195 CYS A C 1
ATOM 1519 O O . CYS A 1 195 ? -1.089 -5.928 0.756 1.00 54.38 195 CYS A O 1
ATOM 1521 N N . GLY A 1 196 ? -2.704 -6.985 -0.348 1.00 58.25 196 GLY A N 1
ATOM 1522 C CA . GLY A 1 196 ? -3.645 -5.840 -0.365 1.00 58.25 196 GLY A CA 1
ATOM 1523 C C . GLY A 1 196 ? -4.160 -5.540 -1.760 1.00 58.25 196 GLY A C 1
ATOM 1524 O O . GLY A 1 196 ? -3.749 -6.185 -2.720 1.00 58.25 196 GLY A O 1
ATOM 1525 N N . MET A 1 197 ? -5.020 -4.531 -1.917 1.00 64.69 197 MET A N 1
ATOM 1526 C CA . MET A 1 197 ? -5.107 -3.900 -3.237 1.00 64.69 197 MET A CA 1
ATOM 1527 C C . MET A 1 197 ? -3.796 -3.142 -3.487 1.00 64.69 197 MET A C 1
ATOM 1529 O O . MET A 1 197 ? -3.356 -2.405 -2.601 1.00 64.69 197 MET A O 1
ATOM 1533 N N . PRO A 1 198 ? -3.140 -3.338 -4.640 1.00 74.50 198 PRO A N 1
ATOM 1534 C CA . PRO A 1 198 ? -1.916 -2.616 -4.957 1.00 74.50 198 PRO A CA 1
ATOM 1535 C C . PRO A 1 198 ? -2.209 -1.117 -5.125 1.00 74.50 198 PRO A C 1
ATOM 1537 O O . PRO A 1 198 ? -3.118 -0.754 -5.863 1.00 74.50 198 PRO A O 1
ATOM 1540 N N . LEU A 1 199 ? -1.415 -0.265 -4.470 1.00 68.12 199 LEU A N 1
ATOM 1541 C CA . LEU A 1 199 ? -1.576 1.201 -4.464 1.00 68.12 199 LEU A CA 1
ATOM 1542 C C . LEU A 1 199 ? -1.040 1.885 -5.725 1.00 68.12 199 LEU A C 1
ATOM 1544 O O . LEU A 1 199 ? -1.259 3.074 -5.951 1.00 68.12 199 LEU A O 1
ATOM 1548 N N . GLY A 1 200 ? -0.197 1.182 -6.478 1.00 74.38 200 GLY A N 1
ATOM 1549 C CA . GLY A 1 200 ? 0.606 1.792 -7.524 1.00 74.38 200 GLY A CA 1
ATOM 1550 C C . GLY A 1 200 ? 2.044 1.315 -7.551 1.00 74.38 200 GLY A C 1
ATOM 1551 O O . GLY A 1 200 ? 2.467 0.451 -6.781 1.00 74.38 200 GLY A O 1
ATOM 1552 N N . LEU A 1 201 ? 2.815 1.925 -8.447 1.00 79.00 201 LEU A N 1
ATOM 1553 C CA . LEU A 1 201 ? 4.265 1.787 -8.459 1.00 79.00 201 LEU A CA 1
ATOM 1554 C C . LEU A 1 201 ? 4.907 2.749 -7.464 1.00 79.00 201 LEU A C 1
ATOM 1556 O O . LEU A 1 201 ? 4.460 3.887 -7.301 1.00 79.00 201 LEU A O 1
ATOM 1560 N N . ALA A 1 202 ? 6.012 2.320 -6.862 1.00 75.69 202 ALA A N 1
ATOM 1561 C CA . ALA A 1 202 ? 6.828 3.171 -6.020 1.00 75.69 202 ALA A CA 1
ATOM 1562 C C . ALA A 1 202 ? 7.279 4.417 -6.813 1.00 75.69 202 ALA A C 1
ATOM 1564 O O . ALA A 1 202 ? 7.847 4.280 -7.907 1.00 75.69 202 ALA A O 1
ATOM 1565 N N . PRO A 1 203 ? 7.082 5.641 -6.276 1.00 69.94 203 PRO A N 1
ATOM 1566 C CA . PRO A 1 203 ? 7.536 6.874 -6.921 1.00 69.94 203 PRO A CA 1
ATOM 1567 C C . PRO A 1 203 ? 9.049 6.918 -7.139 1.00 69.94 203 PRO A C 1
ATOM 1569 O O . PRO A 1 203 ? 9.521 7.672 -7.989 1.00 69.94 203 PRO A O 1
ATOM 1572 N N . ARG A 1 204 ? 9.803 6.123 -6.372 1.00 75.31 204 ARG A N 1
ATOM 1573 C CA . ARG A 1 204 ? 11.255 6.004 -6.442 1.00 75.31 204 ARG A CA 1
ATOM 1574 C C . ARG A 1 204 ? 11.685 5.102 -7.598 1.00 75.31 204 ARG A C 1
ATOM 1576 O O . ARG A 1 204 ? 11.712 3.878 -7.495 1.00 75.31 204 ARG A O 1
ATOM 1583 N N . LEU A 1 205 ? 12.113 5.725 -8.685 1.00 82.69 205 LEU A N 1
ATOM 1584 C CA . LEU A 1 205 ? 12.533 5.056 -9.910 1.00 82.69 205 LEU A CA 1
ATOM 1585 C C . LEU A 1 205 ? 14.053 4.942 -9.935 1.00 82.69 205 LEU A C 1
ATOM 1587 O O . LEU A 1 205 ? 14.771 5.928 -9.748 1.00 82.69 205 LEU A O 1
ATOM 1591 N N . ARG A 1 206 ? 14.557 3.738 -10.195 1.00 88.44 206 ARG A N 1
ATOM 1592 C CA . ARG A 1 206 ? 15.993 3.449 -10.218 1.00 88.44 206 ARG A CA 1
ATOM 1593 C C . ARG A 1 206 ? 16.414 3.138 -11.646 1.00 88.44 206 ARG A C 1
ATOM 1595 O O . ARG A 1 206 ? 15.989 2.124 -12.181 1.00 88.44 206 ARG A O 1
ATOM 1602 N N . LEU A 1 207 ? 17.245 3.974 -12.268 1.00 94.44 207 LEU A N 1
ATOM 1603 C CA . LEU A 1 207 ? 17.886 3.651 -13.546 1.00 94.44 207 LEU A CA 1
ATOM 1604 C C . LEU A 1 207 ? 19.209 2.936 -13.275 1.00 94.44 207 LEU A C 1
ATOM 1606 O O . LEU A 1 207 ? 20.106 3.509 -12.657 1.00 94.44 207 LEU A O 1
ATOM 1610 N N . LEU A 1 208 ? 19.334 1.717 -13.785 1.00 94.00 208 LEU A N 1
ATOM 1611 C CA . LEU A 1 208 ? 20.555 0.931 -13.768 1.00 94.00 208 LEU A CA 1
ATOM 1612 C C . LEU A 1 208 ? 21.165 0.929 -15.174 1.00 94.00 208 LEU A C 1
ATOM 1614 O O . LEU A 1 208 ? 20.465 0.685 -16.161 1.00 94.00 208 LEU A O 1
ATOM 1618 N N . ARG A 1 209 ? 22.474 1.182 -15.253 1.00 94.06 209 ARG A N 1
ATOM 1619 C CA . ARG A 1 209 ? 23.279 1.048 -16.472 1.00 94.06 209 ARG A CA 1
ATOM 1620 C C . ARG A 1 209 ? 24.353 -0.011 -16.264 1.00 94.06 209 ARG A C 1
ATOM 1622 O O . ARG A 1 209 ? 25.128 0.109 -15.320 1.00 94.06 209 ARG A O 1
ATOM 1629 N N . TYR A 1 210 ? 24.426 -0.958 -17.189 1.00 91.94 210 TYR A N 1
ATOM 1630 C CA . TYR A 1 210 ? 25.477 -1.972 -17.279 1.00 91.94 210 TYR A CA 1
ATOM 1631 C C . TYR A 1 210 ? 26.291 -1.727 -18.552 1.00 91.94 210 TYR A C 1
ATOM 1633 O O . TYR A 1 210 ? 25.714 -1.361 -19.581 1.00 91.94 210 TYR A O 1
ATOM 1641 N N . GLU A 1 211 ? 27.605 -1.913 -18.497 1.00 88.81 211 GLU A N 1
ATOM 1642 C CA . GLU A 1 211 ? 28.509 -1.823 -19.648 1.00 88.81 211 GLU A CA 1
ATOM 1643 C C . GLU A 1 211 ? 29.648 -2.854 -19.568 1.00 88.81 211 GLU A C 1
ATOM 1645 O O . GLU A 1 211 ? 29.906 -3.440 -18.522 1.00 88.81 211 GLU A O 1
ATOM 1650 N N . GLY A 1 212 ? 30.326 -3.123 -20.686 1.00 85.25 212 GLY A N 1
ATOM 1651 C CA . GLY A 1 212 ? 31.441 -4.075 -20.706 1.00 85.25 212 GLY A CA 1
ATOM 1652 C C . GLY A 1 212 ? 31.006 -5.500 -20.349 1.00 85.25 212 GLY A C 1
ATOM 1653 O O . GLY A 1 212 ? 30.294 -6.129 -21.122 1.00 85.25 212 GLY A O 1
ATOM 1654 N N . SER A 1 213 ? 31.457 -6.010 -19.200 1.00 86.38 213 SER A N 1
ATOM 1655 C CA . SER A 1 213 ? 31.106 -7.339 -18.667 1.00 86.38 213 SER A CA 1
ATOM 1656 C C . SER A 1 213 ? 30.314 -7.270 -17.355 1.00 86.38 213 SER A C 1
ATOM 1658 O O . SER A 1 213 ? 30.230 -8.260 -16.616 1.00 86.38 213 SER A O 1
ATOM 1660 N N . ASP A 1 214 ? 29.729 -6.100 -17.076 1.00 88.50 214 ASP A N 1
ATOM 1661 C CA . ASP A 1 214 ? 28.856 -5.860 -15.934 1.00 88.50 214 ASP A CA 1
ATOM 1662 C C . ASP A 1 214 ? 27.735 -6.908 -15.867 1.00 88.50 214 ASP A C 1
ATOM 1664 O O . ASP A 1 214 ? 27.192 -7.366 -16.880 1.00 88.50 214 ASP A O 1
ATOM 1668 N N . ARG A 1 215 ? 27.366 -7.273 -14.638 1.00 87.88 215 ARG A N 1
ATOM 1669 C CA . ARG A 1 215 ? 26.311 -8.248 -14.342 1.00 87.88 215 ARG A CA 1
ATOM 1670 C C . ARG A 1 215 ? 25.630 -7.924 -13.020 1.00 87.88 215 ARG A C 1
ATOM 1672 O O . ARG A 1 215 ? 26.156 -7.157 -12.211 1.00 87.88 215 ARG A O 1
ATOM 1679 N N . PHE A 1 216 ? 24.500 -8.576 -12.763 1.00 87.06 216 PHE A N 1
ATOM 1680 C CA . PHE A 1 216 ? 23.879 -8.561 -11.441 1.00 87.06 216 PHE A CA 1
ATOM 1681 C C . PHE A 1 216 ? 23.888 -9.964 -10.845 1.00 87.06 216 PHE A C 1
ATOM 1683 O O . PHE A 1 216 ? 23.289 -10.870 -11.419 1.00 87.06 216 PHE A O 1
ATOM 1690 N N . ASP A 1 217 ? 24.589 -10.154 -9.724 1.00 86.50 217 ASP A N 1
ATOM 1691 C CA . ASP A 1 217 ? 24.762 -11.481 -9.125 1.00 86.50 217 ASP A CA 1
ATOM 1692 C C . ASP A 1 217 ? 23.411 -12.117 -8.723 1.00 86.50 217 ASP A C 1
ATOM 1694 O O . ASP A 1 217 ? 22.425 -11.433 -8.433 1.00 86.50 217 ASP A O 1
ATOM 1698 N N . ALA A 1 218 ? 23.367 -13.453 -8.706 1.00 87.31 218 ALA A N 1
ATOM 1699 C CA . ALA A 1 218 ? 22.150 -14.201 -8.408 1.00 87.31 218 ALA A CA 1
ATOM 1700 C C . ALA A 1 218 ? 21.670 -13.982 -6.965 1.00 87.31 218 ALA A C 1
ATOM 1702 O O . ALA A 1 218 ? 22.422 -14.168 -6.004 1.00 87.31 218 ALA A O 1
ATOM 1703 N N . HIS A 1 219 ? 20.408 -13.598 -6.813 1.00 83.50 219 HIS A N 1
ATOM 1704 C CA . HIS A 1 219 ? 19.809 -13.240 -5.536 1.00 83.50 219 HIS A CA 1
ATOM 1705 C C . HIS A 1 219 ? 18.291 -13.441 -5.566 1.00 83.50 219 HIS A C 1
ATOM 1707 O O . HIS A 1 219 ? 17.679 -13.683 -6.603 1.00 83.50 219 HIS A O 1
ATOM 1713 N N . TYR A 1 220 ? 17.693 -13.337 -4.388 1.00 79.62 220 TYR A N 1
ATOM 1714 C CA . TYR A 1 220 ? 16.279 -13.019 -4.262 1.00 79.62 220 TYR A CA 1
ATOM 1715 C C . TYR A 1 220 ? 16.174 -11.530 -3.999 1.00 79.62 220 TYR A C 1
ATOM 1717 O O . TYR A 1 220 ? 17.006 -10.988 -3.254 1.00 79.62 220 TYR A O 1
ATOM 1725 N N . ASP A 1 221 ? 15.139 -10.900 -4.536 1.00 75.62 221 ASP A N 1
ATOM 1726 C CA . ASP A 1 221 ? 14.859 -9.535 -4.141 1.00 75.62 221 ASP A CA 1
ATOM 1727 C C . ASP A 1 221 ? 14.519 -9.507 -2.655 1.00 75.62 221 ASP A C 1
ATOM 1729 O O . ASP A 1 221 ? 13.907 -10.417 -2.082 1.00 75.62 221 ASP A O 1
ATOM 1733 N N . ARG A 1 222 ? 15.030 -8.481 -1.982 1.00 64.75 222 ARG A N 1
ATOM 1734 C CA . ARG A 1 222 ? 14.671 -8.275 -0.592 1.00 64.75 222 ARG A CA 1
ATOM 1735 C C . ARG A 1 222 ? 13.265 -7.702 -0.586 1.00 64.75 222 ARG A C 1
ATOM 1737 O O . ARG A 1 222 ? 13.047 -6.657 -1.191 1.00 64.75 222 ARG A O 1
ATOM 1744 N N . ILE A 1 223 ? 12.395 -8.326 0.205 1.00 59.69 223 ILE A N 1
ATOM 1745 C CA . ILE A 1 223 ? 11.256 -7.633 0.800 1.00 59.69 223 ILE A CA 1
ATOM 1746 C C . ILE A 1 223 ? 11.875 -6.647 1.782 1.00 59.69 223 ILE A C 1
ATOM 1748 O O . ILE A 1 223 ? 12.121 -6.939 2.953 1.00 59.69 223 ILE A O 1
ATOM 1752 N N . VAL A 1 224 ? 12.301 -5.518 1.240 1.00 44.50 224 VAL A N 1
ATOM 1753 C CA . VAL A 1 224 ? 12.591 -4.350 2.040 1.00 44.50 224 VAL A CA 1
ATOM 1754 C C . VAL A 1 224 ? 11.209 -3.737 2.210 1.00 44.50 224 VAL A C 1
ATOM 1756 O O . VAL A 1 224 ? 10.582 -3.436 1.188 1.00 44.50 224 VAL A O 1
ATOM 1759 N N . PRO A 1 225 ? 10.696 -3.581 3.447 1.00 41.16 225 PRO A N 1
ATOM 1760 C CA . PRO A 1 225 ? 9.663 -2.583 3.673 1.00 41.16 225 PRO A CA 1
ATOM 1761 C C . PRO A 1 225 ? 10.176 -1.356 2.952 1.00 41.16 225 PRO A C 1
ATOM 1763 O O . PRO A 1 225 ? 11.328 -0.994 3.187 1.00 41.16 225 PRO A O 1
ATOM 1766 N N . ASP A 1 226 ? 9.419 -0.806 2.007 1.00 43.44 226 ASP A N 1
ATOM 1767 C CA . ASP A 1 226 ? 9.791 0.469 1.440 1.00 43.44 226 ASP A CA 1
ATOM 1768 C C . ASP A 1 226 ? 9.855 1.379 2.648 1.00 43.44 226 ASP A C 1
ATOM 1770 O O . ASP A 1 226 ? 8.849 1.740 3.260 1.00 43.44 226 ASP A O 1
ATOM 1774 N N . GLU A 1 227 ? 11.083 1.621 3.089 1.00 37.88 227 GLU A N 1
ATOM 1775 C CA . GLU A 1 227 ? 11.339 2.236 4.374 1.00 37.88 227 GLU A CA 1
ATOM 1776 C C . GLU A 1 227 ? 10.813 3.688 4.343 1.00 37.88 227 GLU A C 1
ATOM 1778 O O . GLU A 1 227 ? 10.796 4.401 5.347 1.00 37.88 227 GLU A O 1
ATOM 1783 N N . ALA A 1 228 ? 10.381 4.088 3.145 1.00 35.59 228 ALA A N 1
ATOM 1784 C CA . ALA A 1 228 ? 9.855 5.336 2.748 1.00 35.59 228 ALA A CA 1
ATOM 1785 C C . ALA A 1 228 ? 8.325 5.442 2.678 1.00 35.59 228 ALA A C 1
ATOM 1787 O O . ALA A 1 228 ? 7.767 6.537 2.630 1.00 35.59 228 ALA A O 1
ATOM 1788 N N . THR A 1 229 ? 7.614 4.331 2.763 1.00 40.41 229 THR A N 1
ATOM 1789 C CA . THR A 1 229 ? 6.155 4.320 2.826 1.00 40.41 229 THR A CA 1
ATOM 1790 C C . THR A 1 229 ? 5.622 3.289 3.816 1.00 40.41 229 THR A C 1
ATOM 1792 O O . THR A 1 229 ? 4.411 3.083 3.879 1.00 40.41 229 THR A O 1
ATOM 1795 N N . GLY A 1 230 ? 6.499 2.564 4.520 1.00 43.31 230 GLY A N 1
ATOM 1796 C CA . GLY A 1 230 ? 6.218 1.322 5.258 1.00 43.31 230 GLY A CA 1
ATOM 1797 C C . GLY A 1 230 ? 5.316 0.309 4.553 1.00 43.31 230 GLY A C 1
ATOM 1798 O O . GLY A 1 230 ? 4.854 -0.642 5.189 1.00 43.31 230 GLY A O 1
ATOM 1799 N N . SER A 1 231 ? 5.086 0.512 3.258 1.00 50.22 231 SER A N 1
ATOM 1800 C CA . SER A 1 231 ? 4.452 -0.401 2.332 1.00 50.22 231 SER A CA 1
ATOM 1801 C C . SER A 1 231 ? 5.519 -1.404 1.949 1.00 50.22 231 SER A C 1
ATOM 1803 O O . SER A 1 231 ? 6.681 -1.046 1.781 1.00 50.22 231 SER A O 1
ATOM 1805 N N . GLU A 1 232 ? 5.174 -2.674 1.841 1.00 59.47 232 GLU A N 1
ATOM 1806 C CA . GLU A 1 232 ? 6.129 -3.643 1.320 1.00 59.47 232 GLU A CA 1
ATOM 1807 C C . GLU A 1 232 ? 6.007 -3.663 -0.196 1.00 59.47 232 GLU A C 1
ATOM 1809 O O . GLU A 1 232 ? 4.907 -3.623 -0.749 1.00 59.47 232 GLU A O 1
ATOM 1814 N N . SER A 1 233 ? 7.147 -3.696 -0.876 1.00 64.62 233 SER A N 1
ATOM 1815 C CA . SER A 1 233 ? 7.136 -4.189 -2.237 1.00 64.62 233 SER A CA 1
ATOM 1816 C C . SER A 1 233 ? 7.222 -5.695 -2.198 1.00 64.62 233 SER A C 1
ATOM 1818 O O . SER A 1 233 ? 8.035 -6.259 -1.468 1.00 64.62 233 SER A O 1
ATOM 1820 N N . LEU A 1 234 ? 6.369 -6.326 -2.988 1.00 72.25 234 LEU A N 1
ATOM 1821 C CA . LEU A 1 234 ? 6.316 -7.774 -3.107 1.00 72.25 234 LEU A CA 1
ATOM 1822 C C . LEU A 1 234 ? 6.469 -8.241 -4.559 1.00 72.25 234 LEU A C 1
ATOM 1824 O O . LEU A 1 234 ? 6.795 -9.401 -4.814 1.00 72.25 234 LEU A O 1
ATOM 1828 N N . ILE A 1 235 ? 6.300 -7.313 -5.506 1.00 88.62 235 ILE A N 1
ATOM 1829 C CA . ILE A 1 235 ? 6.484 -7.522 -6.939 1.00 88.62 235 ILE A CA 1
ATOM 1830 C C . ILE A 1 235 ? 7.489 -6.489 -7.451 1.00 88.62 235 ILE A C 1
ATOM 1832 O O . ILE A 1 235 ? 7.256 -5.279 -7.352 1.00 88.62 235 ILE A O 1
ATOM 1836 N N . THR A 1 236 ? 8.573 -6.981 -8.045 1.00 91.31 236 THR A N 1
ATOM 1837 C CA . THR A 1 236 ? 9.560 -6.183 -8.771 1.00 91.31 236 THR A CA 1
ATOM 1838 C C . THR A 1 236 ? 9.035 -5.866 -10.165 1.00 91.31 236 THR A C 1
ATOM 1840 O O . THR A 1 236 ? 8.506 -6.738 -10.856 1.00 91.31 236 THR A O 1
ATOM 1843 N N . VAL A 1 237 ? 9.237 -4.623 -10.599 1.00 95.38 237 VAL A N 1
ATOM 1844 C CA . VAL A 1 237 ? 8.935 -4.143 -11.950 1.00 95.38 237 VAL A CA 1
ATOM 1845 C C . VAL A 1 237 ? 10.234 -3.718 -12.627 1.00 95.38 237 VAL A C 1
ATOM 1847 O O . VAL A 1 237 ? 10.811 -2.676 -12.302 1.00 95.38 237 VAL A O 1
ATOM 1850 N N . LEU A 1 238 ? 10.705 -4.520 -13.583 1.00 97.19 238 LEU A N 1
ATOM 1851 C CA . LEU A 1 238 ? 11.829 -4.167 -14.453 1.00 97.19 238 LEU A CA 1
ATOM 1852 C C . LEU A 1 238 ? 11.310 -3.639 -15.783 1.00 97.19 238 LEU A C 1
ATOM 1854 O O . LEU A 1 238 ? 10.498 -4.288 -16.426 1.00 97.19 238 LEU A O 1
ATOM 1858 N N . ILE A 1 239 ? 11.821 -2.493 -16.218 1.00 97.12 239 ILE A N 1
ATOM 1859 C CA . ILE A 1 239 ? 11.455 -1.836 -17.472 1.00 97.12 239 ILE A CA 1
ATOM 1860 C C . ILE A 1 239 ? 12.717 -1.708 -18.320 1.00 97.12 239 ILE A C 1
ATOM 1862 O O . ILE A 1 239 ? 13.633 -0.954 -17.978 1.00 97.12 239 ILE A O 1
ATOM 1866 N N . TYR A 1 240 ? 12.794 -2.441 -19.425 1.00 97.81 240 TYR A N 1
ATOM 1867 C CA . TYR A 1 240 ? 13.945 -2.381 -20.322 1.00 97.81 240 TYR A CA 1
ATOM 1868 C C . TYR A 1 240 ? 13.835 -1.170 -21.248 1.00 97.81 240 TYR A C 1
ATOM 1870 O O . TYR A 1 240 ? 12.809 -0.949 -21.894 1.00 97.81 240 TYR A O 1
ATOM 1878 N N . LEU A 1 241 ? 14.891 -0.357 -21.310 1.00 96.94 241 LEU A N 1
ATOM 1879 C CA . LEU A 1 241 ? 14.873 0.911 -22.047 1.00 96.94 241 LEU A CA 1
ATOM 1880 C C . LEU A 1 241 ? 15.591 0.836 -23.400 1.00 96.94 241 LEU A C 1
ATOM 1882 O O . LEU A 1 241 ? 15.525 1.792 -24.171 1.00 96.94 241 LEU A O 1
ATOM 1886 N N . ASN A 1 242 ? 16.262 -0.276 -23.697 1.00 95.50 242 ASN A N 1
ATOM 1887 C CA . ASN A 1 242 ? 16.942 -0.522 -24.963 1.00 95.50 242 ASN A CA 1
ATOM 1888 C C . ASN A 1 242 ? 17.045 -2.034 -25.263 1.00 95.50 242 ASN A C 1
ATOM 1890 O O . ASN A 1 242 ? 16.683 -2.854 -24.414 1.00 95.50 242 ASN A O 1
ATOM 1894 N N . ASP A 1 243 ? 17.447 -2.391 -26.482 1.00 95.12 243 ASP A N 1
ATOM 1895 C CA . ASP A 1 243 ? 17.264 -3.725 -27.060 1.00 95.12 243 ASP A CA 1
ATOM 1896 C C . ASP A 1 243 ? 18.475 -4.649 -26.815 1.00 95.12 243 ASP A C 1
ATOM 1898 O O . ASP A 1 243 ? 19.610 -4.337 -27.173 1.00 95.12 243 ASP A O 1
ATOM 1902 N N . GLY A 1 244 ? 18.228 -5.819 -26.219 1.00 93.56 244 GLY A N 1
ATOM 1903 C CA . GLY A 1 244 ? 19.214 -6.894 -26.077 1.00 93.56 244 GLY A CA 1
ATOM 1904 C C . GLY A 1 244 ? 19.241 -7.826 -27.293 1.00 93.56 244 GLY A C 1
ATOM 1905 O O . GLY A 1 244 ? 18.807 -7.468 -28.387 1.00 93.56 244 GLY A O 1
ATOM 1906 N N . GLY A 1 245 ? 19.742 -9.052 -27.112 1.00 91.31 245 GLY A N 1
ATOM 1907 C CA . GLY A 1 245 ? 19.718 -10.080 -28.164 1.00 91.31 245 GLY A CA 1
ATOM 1908 C C . GLY A 1 245 ? 20.631 -9.789 -29.361 1.00 91.31 245 GLY A C 1
ATOM 1909 O O . GLY A 1 245 ? 20.382 -10.290 -30.455 1.00 91.31 245 GLY A O 1
ATOM 1910 N N . GLY A 1 246 ? 21.671 -8.974 -29.168 1.00 89.06 246 GLY A N 1
ATOM 1911 C CA . GLY A 1 246 ? 22.619 -8.596 -30.216 1.00 89.06 246 GLY A CA 1
ATOM 1912 C C . GLY A 1 246 ? 22.248 -7.332 -30.993 1.00 89.06 246 GLY A C 1
ATOM 1913 O O . GLY A 1 246 ? 22.900 -7.049 -31.993 1.00 89.06 246 GLY A O 1
ATOM 1914 N N . VAL A 1 247 ? 21.221 -6.585 -30.562 1.00 90.88 247 VAL A N 1
ATOM 1915 C CA . VAL A 1 247 ? 20.819 -5.314 -31.193 1.00 90.88 247 VAL A CA 1
ATOM 1916 C C . VAL A 1 247 ? 21.646 -4.146 -30.650 1.00 90.88 247 VAL A C 1
ATOM 1918 O O . VAL A 1 247 ? 22.515 -3.650 -31.361 1.00 90.88 247 VAL A O 1
ATOM 1921 N N . ASP A 1 248 ? 21.419 -3.726 -29.399 1.00 90.06 248 ASP A N 1
ATOM 1922 C CA . ASP A 1 248 ? 22.260 -2.714 -28.739 1.00 90.06 248 ASP A CA 1
ATOM 1923 C C . ASP A 1 248 ? 23.355 -3.367 -27.876 1.00 90.06 248 ASP A C 1
ATOM 1925 O O . ASP A 1 248 ? 24.408 -2.774 -27.636 1.00 90.06 248 ASP A O 1
ATOM 1929 N N . PHE A 1 249 ? 23.104 -4.584 -27.380 1.00 91.94 249 PHE A N 1
ATOM 1930 C CA . PHE A 1 249 ? 24.040 -5.391 -26.591 1.00 91.94 249 PHE A CA 1
ATOM 1931 C C . PHE A 1 249 ? 23.683 -6.890 -26.634 1.00 91.94 249 PHE A C 1
ATOM 1933 O O . PHE A 1 249 ? 22.562 -7.274 -26.980 1.00 91.94 249 PHE A O 1
ATOM 1940 N N . SER A 1 250 ? 24.650 -7.740 -26.274 1.00 91.81 250 SER A N 1
ATOM 1941 C CA . SER A 1 250 ? 24.507 -9.199 -26.173 1.00 91.81 250 SER A CA 1
ATOM 1942 C C . SER A 1 250 ? 24.654 -9.627 -24.721 1.00 91.81 250 SER A C 1
ATOM 1944 O O . SER A 1 250 ? 25.319 -8.952 -23.932 1.00 91.81 250 SER A O 1
ATOM 1946 N N . GLY A 1 251 ? 24.032 -10.746 -24.355 1.00 92.50 251 GLY A N 1
ATOM 1947 C CA . GLY A 1 251 ? 23.823 -11.087 -22.952 1.00 92.50 251 GLY A CA 1
ATOM 1948 C C . GLY A 1 251 ? 22.872 -10.094 -22.276 1.00 92.50 251 GLY A C 1
ATOM 1949 O O . GLY A 1 251 ? 22.007 -9.488 -22.913 1.00 92.50 251 GLY A O 1
ATOM 1950 N N . GLY A 1 252 ? 23.037 -9.890 -20.972 1.00 93.12 252 GLY A N 1
ATOM 1951 C CA . GLY A 1 252 ? 22.197 -8.986 -20.192 1.00 93.12 252 GLY A CA 1
ATOM 1952 C C . GLY A 1 252 ? 20.763 -9.479 -19.969 1.00 93.12 252 GLY A C 1
ATOM 1953 O O . GLY A 1 252 ? 19.918 -8.677 -19.570 1.00 93.12 252 GLY A O 1
ATOM 1954 N N . GLU A 1 253 ? 20.448 -10.749 -20.201 1.00 96.69 253 GLU A N 1
ATOM 1955 C CA . GLU A 1 253 ? 19.150 -11.340 -19.871 1.00 96.69 253 GLU A CA 1
ATOM 1956 C C . GLU A 1 253 ? 18.868 -11.291 -18.365 1.00 96.69 253 GLU A C 1
ATOM 1958 O O . GLU A 1 253 ? 19.775 -11.412 -17.538 1.00 96.69 253 GLU A O 1
ATOM 1963 N N . THR A 1 254 ? 17.596 -11.136 -17.988 1.00 97.31 254 THR A N 1
ATOM 1964 C CA . THR A 1 254 ? 17.174 -11.439 -16.612 1.00 97.31 254 THR A CA 1
ATOM 1965 C C . THR A 1 254 ? 16.938 -12.940 -16.522 1.00 97.31 254 THR A C 1
ATOM 1967 O O . THR A 1 254 ? 15.986 -13.451 -17.109 1.00 97.31 254 THR A O 1
ATOM 1970 N N . LEU A 1 255 ? 17.834 -13.643 -15.832 1.00 97.25 255 LEU A N 1
ATOM 1971 C CA . LEU A 1 255 ? 17.813 -15.094 -15.684 1.00 97.25 255 LEU A CA 1
ATOM 1972 C C . LEU A 1 255 ? 17.086 -15.493 -14.405 1.00 97.25 255 LEU A C 1
ATOM 1974 O O . LEU A 1 255 ? 17.438 -14.997 -13.341 1.00 97.25 255 LEU A O 1
ATOM 1978 N N . TYR A 1 256 ? 16.164 -16.443 -14.502 1.00 96.69 256 TYR A N 1
ATOM 1979 C CA . TYR A 1 256 ? 15.538 -17.144 -13.385 1.00 96.69 256 TYR A CA 1
ATOM 1980 C C . TYR A 1 256 ? 16.176 -18.522 -13.254 1.00 96.69 256 TYR A C 1
ATOM 1982 O O . TYR A 1 256 ? 16.267 -19.255 -14.241 1.00 96.69 256 TYR A O 1
ATOM 1990 N N . ILE A 1 257 ? 16.669 -18.852 -12.062 1.00 95.12 257 ILE A N 1
ATOM 1991 C CA . ILE A 1 257 ? 17.637 -19.939 -11.867 1.00 95.12 257 ILE A CA 1
ATOM 1992 C C . ILE A 1 257 ? 17.128 -20.893 -10.791 1.00 95.12 257 ILE A C 1
ATOM 1994 O O . ILE A 1 257 ? 16.662 -20.448 -9.744 1.00 95.12 257 ILE A O 1
ATOM 1998 N N . ASN A 1 258 ? 17.267 -22.200 -11.010 1.00 92.69 258 ASN A N 1
ATOM 1999 C CA . ASN A 1 258 ? 17.119 -23.173 -9.933 1.00 92.69 258 ASN A CA 1
ATOM 2000 C C . ASN A 1 258 ? 18.334 -23.066 -8.980 1.00 92.69 258 ASN A C 1
ATOM 2002 O O . ASN A 1 258 ? 19.453 -23.385 -9.392 1.00 92.69 258 ASN A O 1
ATOM 2006 N N . PRO A 1 259 ? 18.163 -22.646 -7.712 1.00 87.75 259 PRO A N 1
ATOM 2007 C CA . PRO A 1 259 ? 19.279 -22.489 -6.776 1.00 87.75 259 PRO A CA 1
ATOM 2008 C C . PRO A 1 259 ? 19.977 -23.818 -6.436 1.00 87.75 259 PRO A C 1
ATOM 2010 O O . PRO A 1 259 ? 21.127 -23.808 -5.999 1.00 87.75 259 PRO A O 1
ATOM 2013 N N . GLU A 1 260 ? 19.312 -24.957 -6.644 1.00 89.69 260 GLU A N 1
ATOM 2014 C CA . GLU A 1 260 ? 19.870 -26.299 -6.428 1.00 89.69 260 GLU A CA 1
ATOM 2015 C C . GLU A 1 260 ? 20.617 -26.823 -7.664 1.00 89.69 260 GLU A C 1
ATOM 2017 O O . GLU A 1 260 ? 21.497 -27.677 -7.550 1.00 89.69 260 GLU A O 1
ATOM 2022 N N . ASN A 1 261 ? 20.300 -26.291 -8.848 1.00 89.94 261 ASN A N 1
ATOM 2023 C CA . ASN A 1 261 ? 20.930 -26.643 -10.114 1.00 89.94 261 ASN A CA 1
ATOM 2024 C C . ASN A 1 261 ? 21.121 -25.396 -10.987 1.00 89.94 261 ASN A C 1
ATOM 2026 O O . ASN A 1 261 ? 20.315 -25.105 -11.866 1.00 89.94 261 ASN A O 1
ATOM 2030 N N . MET A 1 262 ? 22.235 -24.689 -10.787 1.00 85.56 262 MET A N 1
ATOM 2031 C CA . MET A 1 262 ? 22.525 -23.418 -11.471 1.00 85.56 262 MET A CA 1
ATOM 2032 C C . MET A 1 262 ? 22.584 -23.515 -13.009 1.00 85.56 262 MET A C 1
ATOM 2034 O O . MET A 1 262 ? 22.535 -22.486 -13.678 1.00 85.56 262 MET A O 1
ATOM 2038 N N . ALA A 1 263 ? 22.716 -24.720 -13.579 1.00 88.75 263 ALA A N 1
ATOM 2039 C CA . ALA A 1 263 ? 22.653 -24.934 -15.026 1.00 88.75 263 ALA A CA 1
ATOM 2040 C C . ALA A 1 263 ? 21.211 -24.887 -15.569 1.00 88.75 263 ALA A C 1
ATOM 2042 O O . ALA A 1 263 ? 21.003 -24.595 -16.745 1.00 88.75 263 ALA A O 1
ATOM 2043 N N . GLU A 1 264 ? 20.216 -25.158 -14.721 1.00 92.06 264 GLU A N 1
ATOM 2044 C CA . GLU A 1 264 ? 18.798 -25.040 -15.045 1.00 92.06 264 GLU A CA 1
ATOM 2045 C C . GLU A 1 264 ? 18.362 -23.582 -14.848 1.00 92.06 264 GLU A C 1
ATOM 2047 O O . GLU A 1 264 ? 18.023 -23.137 -13.748 1.00 92.06 264 GLU A O 1
ATOM 2052 N N . SER A 1 265 ? 18.407 -22.814 -15.935 1.00 94.06 265 SER A N 1
ATOM 2053 C CA . SER A 1 265 ? 18.006 -21.411 -15.940 1.00 94.06 265 SER A CA 1
ATOM 2054 C C . SER A 1 265 ? 17.268 -21.040 -17.218 1.00 94.06 265 SER A C 1
ATOM 2056 O O . SER A 1 265 ? 17.471 -21.645 -18.272 1.00 94.06 265 SER A O 1
ATOM 2058 N N . VAL A 1 266 ? 16.407 -20.032 -17.114 1.00 96.19 266 VAL A N 1
ATOM 2059 C CA . VAL A 1 266 ? 15.685 -19.445 -18.247 1.00 96.19 266 VAL A CA 1
ATOM 2060 C C . VAL A 1 266 ? 15.804 -17.932 -18.204 1.00 96.19 266 VAL A C 1
ATOM 2062 O O . VAL A 1 266 ? 15.863 -17.349 -17.125 1.00 96.19 266 VAL A O 1
ATOM 2065 N N . GLY A 1 267 ? 15.848 -17.288 -19.368 1.00 95.81 267 GLY A N 1
ATOM 2066 C CA . GLY A 1 267 ? 16.095 -15.854 -19.473 1.00 95.81 267 GLY A CA 1
ATOM 2067 C C . GLY A 1 267 ? 14.960 -15.094 -20.135 1.00 95.81 267 GLY A C 1
ATOM 2068 O O . GLY A 1 267 ? 14.373 -15.568 -21.105 1.00 95.81 267 GLY A O 1
ATOM 2069 N N . VAL A 1 268 ? 14.703 -13.882 -19.650 1.00 97.75 268 VAL A N 1
ATOM 2070 C CA . VAL A 1 268 ? 13.966 -12.865 -20.403 1.00 97.75 268 VAL A CA 1
ATOM 2071 C C . VAL A 1 268 ? 14.974 -11.950 -21.087 1.00 97.75 268 VAL A C 1
ATOM 2073 O O . VAL A 1 268 ? 15.780 -11.285 -20.428 1.00 97.75 268 VAL A O 1
ATOM 2076 N N . VAL A 1 269 ? 14.923 -11.925 -22.419 1.00 97.19 269 VAL A N 1
ATOM 2077 C CA . VAL A 1 269 ? 15.757 -11.038 -23.236 1.00 97.19 269 VAL A CA 1
ATOM 2078 C C . VAL A 1 269 ? 15.227 -9.604 -23.117 1.00 97.19 269 VAL A C 1
ATOM 2080 O O . VAL A 1 269 ? 14.017 -9.396 -23.296 1.00 97.19 269 VAL A O 1
ATOM 2083 N N . PRO A 1 270 ? 16.089 -8.611 -22.826 1.00 97.06 270 PRO A N 1
ATOM 2084 C CA . PRO A 1 270 ? 15.691 -7.215 -22.813 1.00 97.06 270 PRO A CA 1
ATOM 2085 C C . PRO A 1 270 ? 15.197 -6.773 -24.184 1.00 97.06 270 PRO A C 1
ATOM 2087 O O . PRO A 1 270 ? 15.846 -7.013 -25.199 1.00 97.06 270 PRO A O 1
ATOM 2090 N N . GLN A 1 271 ? 14.064 -6.089 -24.196 1.00 96.06 271 GLN A N 1
ATOM 2091 C CA . GLN A 1 271 ? 13.501 -5.466 -25.384 1.00 96.06 271 GLN A CA 1
ATOM 2092 C C . GLN A 1 271 ? 13.022 -4.080 -24.984 1.00 96.06 271 GLN A C 1
ATOM 2094 O O . GLN A 1 271 ? 12.396 -3.913 -23.939 1.00 96.06 271 GLN A O 1
ATOM 2099 N N . ARG A 1 272 ? 13.314 -3.063 -25.782 1.00 95.06 272 ARG A N 1
ATOM 2100 C CA . ARG A 1 272 ? 12.934 -1.689 -25.462 1.00 95.06 272 ARG A CA 1
ATOM 2101 C C . ARG A 1 272 ? 11.422 -1.577 -25.250 1.00 95.06 272 ARG A C 1
ATOM 2103 O O . ARG A 1 272 ? 10.626 -1.978 -26.096 1.00 95.06 272 ARG A O 1
ATOM 2110 N N . GLY A 1 273 ? 11.041 -1.012 -24.109 1.00 93.94 273 GLY A N 1
ATOM 2111 C CA . GLY A 1 273 ? 9.651 -0.839 -23.698 1.00 93.94 273 GLY A CA 1
ATOM 2112 C C . GLY A 1 273 ? 8.983 -2.090 -23.129 1.00 93.94 273 GLY A C 1
ATOM 2113 O O . GLY A 1 273 ? 7.804 -2.018 -22.777 1.00 93.94 273 GLY A O 1
ATOM 2114 N N . ARG A 1 274 ? 9.709 -3.210 -23.011 1.00 96.62 274 ARG A N 1
ATOM 2115 C CA . ARG A 1 274 ? 9.254 -4.414 -22.308 1.00 96.62 274 ARG A CA 1
ATOM 2116 C C . ARG A 1 274 ? 9.326 -4.219 -20.800 1.00 96.62 274 ARG A C 1
ATOM 2118 O O . ARG A 1 274 ? 10.299 -3.666 -20.281 1.00 96.62 274 ARG A O 1
ATOM 2125 N N . VAL A 1 275 ? 8.318 -4.735 -20.108 1.00 96.88 275 VAL A N 1
ATOM 2126 C CA . VAL A 1 275 ? 8.265 -4.826 -18.651 1.00 96.88 275 VAL A CA 1
ATOM 2127 C C . VAL A 1 275 ? 8.266 -6.280 -18.218 1.00 96.88 275 VAL A C 1
ATOM 2129 O O . VAL A 1 275 ? 7.599 -7.112 -18.825 1.00 96.88 275 VAL A O 1
ATOM 2132 N N . VAL A 1 276 ? 9.002 -6.574 -17.152 1.00 97.62 276 VAL A N 1
ATOM 2133 C CA . VAL A 1 276 ? 8.970 -7.859 -16.458 1.00 97.62 276 VAL A CA 1
ATOM 2134 C C . VAL A 1 276 ? 8.500 -7.613 -15.034 1.00 97.62 276 VAL A C 1
ATOM 2136 O O . VAL A 1 276 ? 9.110 -6.830 -14.304 1.00 97.62 276 VAL A O 1
ATOM 2139 N N . LEU A 1 277 ? 7.412 -8.276 -14.664 1.00 96.31 277 LEU A N 1
ATOM 2140 C CA . LEU A 1 277 ? 6.833 -8.279 -13.329 1.00 96.31 277 LEU A CA 1
ATOM 2141 C C . LEU A 1 277 ? 7.144 -9.623 -12.689 1.00 96.31 277 LEU A C 1
ATOM 2143 O O . LEU A 1 277 ? 6.863 -10.654 -13.296 1.00 96.31 277 LEU A O 1
ATOM 2147 N N . PHE A 1 278 ? 7.696 -9.637 -11.483 1.00 94.94 278 PHE A N 1
ATOM 2148 C CA . PHE A 1 278 ? 7.889 -10.892 -10.761 1.00 94.94 278 PHE A CA 1
ATOM 2149 C C . PHE A 1 278 ? 7.885 -10.715 -9.249 1.00 94.94 278 PHE A C 1
ATOM 2151 O O . PHE A 1 278 ? 8.342 -9.696 -8.736 1.00 94.94 278 PHE A O 1
ATOM 2158 N N . GLU A 1 279 ? 7.389 -11.719 -8.530 1.00 90.69 279 GLU A N 1
ATOM 2159 C CA . GLU A 1 279 ? 7.464 -11.746 -7.068 1.00 90.69 279 GLU A CA 1
ATOM 2160 C C . GLU A 1 279 ? 8.913 -11.808 -6.570 1.00 90.69 279 GLU A C 1
ATOM 2162 O O . GLU A 1 279 ? 9.762 -12.506 -7.129 1.00 90.69 279 GLU A O 1
ATOM 2167 N N . HIS A 1 280 ? 9.198 -11.120 -5.464 1.00 85.25 280 HIS A N 1
ATOM 2168 C CA . HIS A 1 280 ? 10.559 -11.001 -4.914 1.00 85.25 280 HIS A CA 1
ATOM 2169 C C . HIS A 1 280 ? 11.219 -12.340 -4.555 1.00 85.25 280 HIS A C 1
ATOM 2171 O O . HIS A 1 280 ? 12.444 -12.451 -4.459 1.00 85.25 280 HIS A O 1
ATOM 2177 N N . CYS A 1 281 ? 10.399 -13.370 -4.362 1.00 84.44 281 CYS A N 1
ATOM 2178 C CA . CYS A 1 281 ? 10.817 -14.704 -3.963 1.00 84.44 281 CYS A CA 1
ATOM 2179 C C . CYS A 1 281 ? 11.320 -15.577 -5.121 1.00 84.44 281 CYS A C 1
ATOM 2181 O O . CYS A 1 281 ? 11.678 -16.729 -4.868 1.00 84.44 281 CYS A O 1
ATOM 2183 N N . LEU A 1 282 ? 11.402 -15.060 -6.353 1.00 90.69 282 LEU A N 1
ATOM 2184 C CA . LEU A 1 282 ? 12.069 -15.750 -7.459 1.00 90.69 282 LEU A CA 1
ATOM 2185 C C . LEU A 1 282 ? 13.582 -15.523 -7.437 1.00 90.69 282 LEU A C 1
ATOM 2187 O O . LEU A 1 282 ? 14.061 -14.387 -7.420 1.00 90.69 282 LEU A O 1
ATOM 2191 N N . TYR A 1 283 ? 14.342 -16.618 -7.464 1.00 91.12 283 TYR A N 1
ATOM 2192 C CA . TYR A 1 283 ? 15.795 -16.569 -7.552 1.00 91.12 283 TYR A CA 1
ATOM 2193 C C . TYR A 1 283 ? 16.222 -16.165 -8.962 1.00 91.12 283 TYR A C 1
ATOM 2195 O O . TYR A 1 283 ? 15.902 -16.848 -9.941 1.00 91.12 283 TYR A O 1
ATOM 2203 N N . HIS A 1 284 ? 16.931 -15.044 -9.073 1.00 93.62 284 HIS A N 1
ATOM 2204 C CA . HIS A 1 284 ? 17.229 -14.448 -10.367 1.00 93.62 284 HIS A CA 1
ATOM 2205 C C . HIS A 1 284 ? 18.569 -13.705 -10.402 1.00 93.62 284 HIS A C 1
ATOM 2207 O O . HIS A 1 284 ? 19.145 -13.355 -9.373 1.00 93.62 284 HIS A O 1
ATOM 2213 N N . SER A 1 285 ? 19.082 -13.463 -11.608 1.00 92.75 285 SER A N 1
ATOM 2214 C CA . SER A 1 285 ? 20.316 -12.710 -11.864 1.00 92.75 285 SER A CA 1
ATOM 2215 C C . SER A 1 285 ? 20.208 -11.887 -13.149 1.00 92.75 285 SER A C 1
ATOM 2217 O O . SER A 1 285 ? 19.336 -12.129 -13.982 1.00 92.75 285 SER A O 1
ATOM 2219 N N . GLY A 1 286 ? 21.104 -10.919 -13.327 1.00 92.56 286 GLY A N 1
ATOM 2220 C CA . GLY A 1 286 ? 21.342 -10.285 -14.622 1.00 92.56 286 GLY A CA 1
ATOM 2221 C C . GLY A 1 286 ? 22.561 -10.932 -15.263 1.00 92.56 286 GLY A C 1
ATOM 2222 O O . GLY A 1 286 ? 23.649 -10.824 -14.694 1.00 92.56 286 GLY A O 1
ATOM 2223 N N . SER A 1 287 ? 22.393 -11.594 -16.410 1.00 92.81 287 SER A N 1
ATOM 2224 C CA . SER A 1 287 ? 23.511 -12.241 -17.098 1.00 92.81 287 SER A CA 1
ATOM 2225 C C . SER A 1 287 ? 24.577 -11.204 -17.498 1.00 92.81 287 SER A C 1
ATOM 2227 O O . SER A 1 287 ? 24.248 -10.029 -17.706 1.00 92.81 287 SER A O 1
ATOM 2229 N N . PRO A 1 288 ? 25.861 -11.599 -17.576 1.00 90.75 288 PRO A N 1
ATOM 2230 C CA . PRO A 1 288 ? 26.912 -10.691 -18.009 1.00 90.75 288 PRO A CA 1
ATOM 2231 C C . PRO A 1 288 ? 26.646 -10.171 -19.415 1.00 90.75 288 PRO A C 1
ATOM 2233 O O . PRO A 1 288 ? 26.244 -10.934 -20.300 1.00 90.75 288 PRO A O 1
ATOM 2236 N N . LEU A 1 289 ? 26.933 -8.890 -19.628 1.00 90.62 289 LEU A N 1
ATOM 2237 C CA . LEU A 1 289 ? 27.055 -8.376 -20.983 1.00 90.62 289 LEU A CA 1
ATOM 2238 C C . LEU A 1 289 ? 28.206 -9.084 -21.706 1.00 90.62 289 LEU A C 1
ATOM 2240 O O . LEU A 1 289 ? 29.257 -9.383 -21.131 1.00 90.62 289 LEU A O 1
ATOM 2244 N N . GLN A 1 290 ? 27.968 -9.396 -22.974 1.00 86.50 290 GLN A N 1
ATOM 2245 C CA . GLN A 1 290 ? 28.936 -10.018 -23.861 1.00 86.50 290 GLN A CA 1
ATOM 2246 C C . GLN A 1 290 ? 29.406 -8.992 -24.879 1.00 86.50 290 GLN A C 1
ATOM 2248 O O . GLN A 1 290 ? 28.604 -8.260 -25.457 1.00 86.50 290 GLN A O 1
ATOM 2253 N N . HIS A 1 291 ? 30.711 -8.988 -25.113 1.00 71.69 291 HIS A N 1
ATOM 2254 C CA . HIS A 1 291 ? 31.334 -8.124 -26.099 1.00 71.69 291 HIS A CA 1
ATOM 2255 C C . HIS A 1 291 ? 30.844 -8.493 -27.506 1.00 71.69 291 HIS A C 1
ATOM 2257 O O . HIS A 1 291 ? 31.103 -9.604 -27.971 1.00 71.69 291 HIS A O 1
ATOM 2263 N N . ILE A 1 292 ? 30.145 -7.575 -28.174 1.00 67.06 292 ILE A N 1
ATOM 2264 C CA . ILE A 1 292 ? 29.712 -7.748 -29.570 1.00 67.06 292 ILE A CA 1
ATOM 2265 C C . ILE A 1 292 ? 30.824 -7.309 -30.528 1.00 67.06 292 ILE A C 1
ATOM 2267 O O . ILE A 1 292 ? 31.208 -8.056 -31.424 1.00 67.06 292 ILE A O 1
ATOM 2271 N N . ASP A 1 293 ? 31.348 -6.101 -30.330 1.00 67.38 293 ASP A N 1
ATOM 2272 C CA . ASP A 1 293 ? 32.366 -5.433 -31.149 1.00 67.38 293 ASP A CA 1
ATOM 2273 C C . ASP A 1 293 ? 33.098 -4.318 -30.362 1.00 67.38 293 ASP A C 1
ATOM 2275 O O . ASP A 1 293 ? 32.812 -4.086 -29.191 1.00 67.38 293 ASP A O 1
ATOM 2279 N N . ASP A 1 294 ? 34.045 -3.606 -30.979 1.00 66.00 294 ASP A N 1
ATOM 2280 C CA . ASP A 1 294 ? 34.751 -2.480 -30.333 1.00 66.00 294 ASP A CA 1
ATOM 2281 C C . ASP A 1 294 ? 33.920 -1.172 -30.317 1.00 66.00 294 ASP A C 1
ATOM 2283 O O . ASP A 1 294 ? 34.461 -0.082 -30.091 1.00 66.00 294 ASP A O 1
ATOM 2287 N N . SER A 1 295 ? 32.608 -1.220 -30.600 1.00 63.38 295 SER A N 1
ATOM 2288 C CA . SER A 1 295 ? 31.775 -0.017 -30.586 1.00 63.38 295 SER A CA 1
ATOM 2289 C C . SER A 1 295 ? 31.557 0.483 -29.154 1.00 63.38 295 SER A C 1
ATOM 2291 O O . SER A 1 295 ? 31.172 -0.241 -28.237 1.00 63.38 295 SER A O 1
ATOM 2293 N N . ALA A 1 296 ? 31.778 1.782 -28.955 1.00 56.28 296 ALA A N 1
ATOM 2294 C CA . ALA A 1 296 ? 31.768 2.435 -27.646 1.00 56.28 296 ALA A CA 1
ATOM 2295 C C . ALA A 1 296 ? 30.382 2.523 -26.961 1.00 56.28 296 ALA A C 1
ATOM 2297 O O . ALA A 1 296 ? 30.241 3.251 -25.976 1.00 56.28 296 ALA A O 1
ATOM 2298 N N . ASN A 1 297 ? 29.347 1.849 -27.478 1.00 65.75 297 ASN A N 1
ATOM 2299 C CA . ASN A 1 297 ? 27.956 2.079 -27.074 1.00 65.75 297 ASN A CA 1
ATOM 2300 C C . ASN A 1 297 ? 27.164 0.818 -26.675 1.00 65.75 297 ASN A C 1
ATOM 2302 O O . ASN A 1 297 ? 25.938 0.874 -26.625 1.00 65.75 297 ASN A O 1
ATOM 2306 N N . GLN A 1 298 ? 27.841 -0.282 -26.329 1.00 84.06 298 GLN A N 1
ATOM 2307 C CA . GLN A 1 298 ? 27.207 -1.494 -25.785 1.00 84.06 298 GLN A CA 1
ATOM 2308 C C . GLN A 1 298 ? 26.843 -1.312 -24.309 1.00 84.06 298 GLN A C 1
ATOM 2310 O O . GLN A 1 298 ? 27.619 -1.614 -23.398 1.00 84.06 298 GLN A O 1
ATOM 2315 N N . ARG A 1 299 ? 25.656 -0.760 -24.065 1.00 91.00 299 ARG A N 1
ATOM 2316 C CA . ARG A 1 299 ? 25.151 -0.477 -22.719 1.00 91.00 299 ARG A CA 1
ATOM 2317 C C . ARG A 1 299 ? 23.750 -1.021 -22.565 1.00 91.00 299 ARG A C 1
ATOM 2319 O O . ARG A 1 299 ? 22.912 -0.782 -23.424 1.00 91.00 299 ARG A O 1
ATOM 2326 N N . LYS A 1 300 ? 23.463 -1.661 -21.436 1.00 94.44 300 LYS A N 1
ATOM 2327 C CA . LYS A 1 300 ? 22.095 -2.018 -21.045 1.00 94.44 300 LYS A CA 1
ATOM 2328 C C . LYS A 1 300 ? 21.554 -0.976 -20.079 1.00 94.44 300 LYS A C 1
ATOM 2330 O O . LYS A 1 300 ? 22.181 -0.702 -19.056 1.00 94.44 300 LYS A O 1
ATOM 2335 N N . TYR A 1 301 ? 20.365 -0.463 -20.370 1.00 96.31 301 TYR A N 1
ATOM 2336 C CA . TYR A 1 301 ? 19.604 0.421 -19.497 1.00 96.31 301 TYR A CA 1
ATOM 2337 C C . TYR A 1 301 ? 18.321 -0.276 -19.048 1.00 96.31 301 TYR A C 1
ATOM 2339 O O . TYR A 1 301 ? 17.469 -0.645 -19.857 1.00 96.31 301 TYR A O 1
ATOM 2347 N N . VAL A 1 302 ? 18.169 -0.434 -17.738 1.00 96.62 302 VAL A N 1
ATOM 2348 C CA . VAL A 1 302 ? 16.956 -0.984 -17.127 1.00 96.62 302 VAL A CA 1
ATOM 2349 C C . VAL A 1 302 ? 16.512 -0.067 -16.004 1.00 96.62 302 VAL A C 1
ATOM 2351 O O . VAL A 1 302 ? 17.319 0.368 -15.184 1.00 96.62 302 VAL A O 1
ATOM 2354 N N . MET A 1 303 ? 15.227 0.251 -15.975 1.00 95.06 303 MET A N 1
ATOM 2355 C CA . MET A 1 303 ? 14.618 0.919 -14.841 1.00 95.06 303 MET A CA 1
ATOM 2356 C C . MET A 1 303 ? 13.994 -0.122 -13.921 1.00 95.06 303 MET A C 1
ATOM 2358 O O . MET A 1 303 ? 13.345 -1.052 -14.386 1.00 95.06 303 MET A O 1
ATOM 2362 N N . ARG A 1 304 ? 14.193 0.037 -12.618 1.00 92.19 304 ARG A N 1
ATOM 2363 C CA . ARG A 1 304 ? 13.571 -0.778 -11.582 1.00 92.19 304 ARG A CA 1
ATOM 2364 C C . ARG A 1 304 ? 12.669 0.093 -10.717 1.00 92.19 304 ARG A C 1
ATOM 2366 O O . ARG A 1 304 ? 13.094 1.147 -10.237 1.00 92.19 304 ARG A O 1
ATOM 2373 N N . THR A 1 305 ? 11.459 -0.392 -10.499 1.00 88.38 305 THR A N 1
ATOM 2374 C CA . THR A 1 305 ? 10.532 0.045 -9.455 1.00 88.38 305 THR A CA 1
ATOM 2375 C C . THR A 1 305 ? 9.790 -1.190 -8.937 1.00 88.38 305 THR A C 1
ATOM 2377 O O . THR A 1 305 ? 10.179 -2.322 -9.224 1.00 88.38 305 THR A O 1
ATOM 2380 N N . ASP A 1 306 ? 8.765 -0.976 -8.139 1.00 85.88 306 ASP A N 1
ATOM 2381 C CA . ASP A 1 306 ? 8.223 -1.927 -7.193 1.00 85.88 306 ASP A CA 1
ATOM 2382 C C . ASP A 1 306 ? 6.720 -1.624 -7.026 1.00 85.88 306 ASP A C 1
ATOM 2384 O O . ASP A 1 306 ? 6.345 -0.452 -6.995 1.00 85.88 306 ASP A O 1
ATOM 2388 N N . ILE A 1 307 ? 5.847 -2.636 -6.942 1.00 83.44 307 ILE A N 1
ATOM 2389 C CA . ILE A 1 307 ? 4.418 -2.415 -6.625 1.00 83.44 307 ILE A CA 1
ATOM 2390 C C . ILE A 1 307 ? 4.267 -2.247 -5.110 1.00 83.44 307 ILE A C 1
ATOM 2392 O O . ILE A 1 307 ? 4.745 -3.102 -4.365 1.00 83.44 307 ILE A O 1
ATOM 2396 N N . LEU A 1 308 ? 3.612 -1.169 -4.667 1.00 74.81 308 LEU A N 1
ATOM 2397 C CA . LEU A 1 308 ? 3.356 -0.866 -3.254 1.00 74.81 308 LEU A CA 1
ATOM 2398 C C . LEU A 1 308 ? 2.000 -1.414 -2.790 1.00 74.81 308 LEU A C 1
ATOM 2400 O O . LEU A 1 308 ? 1.030 -1.403 -3.551 1.00 74.81 308 LEU A O 1
ATOM 2404 N N . VAL A 1 309 ? 1.911 -1.815 -1.518 1.00 71.25 309 VAL A N 1
ATOM 2405 C CA . VAL A 1 309 ? 0.656 -2.231 -0.865 1.00 71.25 309 VAL A CA 1
ATOM 2406 C C . VAL A 1 309 ? 0.428 -1.513 0.479 1.00 71.25 309 VAL A C 1
ATOM 2408 O O . VAL A 1 309 ? 1.398 -1.272 1.200 1.00 71.25 309 VAL A O 1
ATOM 2411 N N . PRO A 1 310 ? -0.820 -1.169 0.860 1.00 71.62 310 PRO A N 1
ATOM 2412 C CA . PRO A 1 310 ? -1.092 -0.363 2.049 1.00 71.62 310 PRO A CA 1
ATOM 2413 C C . PRO A 1 310 ? -0.966 -1.151 3.356 1.00 71.62 310 PRO A C 1
ATOM 2415 O O . PRO A 1 310 ? -1.263 -2.346 3.416 1.00 71.62 310 PRO A O 1
ATOM 2418 N N . LEU A 1 311 ? -0.621 -0.441 4.437 1.00 80.06 311 LEU A N 1
ATOM 2419 C CA . LEU A 1 311 ? -0.642 -0.977 5.796 1.00 80.06 311 LEU A CA 1
ATOM 2420 C C . LEU A 1 311 ? -1.983 -0.677 6.475 1.00 80.06 311 LEU A C 1
ATOM 2422 O O . LEU A 1 311 ? -2.311 0.481 6.741 1.00 80.06 311 LEU A O 1
ATOM 2426 N N . VAL A 1 312 ? -2.732 -1.715 6.839 1.00 87.12 312 VAL A N 1
ATOM 2427 C CA . VAL A 1 312 ? -3.857 -1.597 7.770 1.00 87.12 312 VAL A CA 1
ATOM 2428 C C . VAL A 1 312 ? -3.350 -1.738 9.196 1.00 87.12 312 VAL A C 1
ATOM 2430 O O . VAL A 1 312 ? -2.648 -2.682 9.554 1.00 87.12 312 VAL A O 1
ATOM 2433 N N . LEU A 1 313 ? -3.733 -0.793 10.042 1.00 90.62 313 LEU A N 1
ATOM 2434 C CA . LEU A 1 313 ? -3.349 -0.786 11.442 1.00 90.62 313 LEU A CA 1
ATOM 2435 C C . LEU A 1 313 ? -4.595 -1.017 12.296 1.00 90.62 313 LEU A C 1
ATOM 2437 O O . LEU A 1 313 ? -5.435 -0.131 12.465 1.00 90.62 313 LEU A O 1
ATOM 2441 N N . VAL A 1 314 ? -4.731 -2.243 12.801 1.00 92.88 314 VAL A N 1
ATOM 2442 C CA . VAL A 1 314 ? -5.872 -2.674 13.614 1.00 92.88 314 VAL A CA 1
ATOM 2443 C C . VAL A 1 314 ? -5.651 -2.213 15.049 1.00 92.88 314 VAL A C 1
ATOM 2445 O O . VAL A 1 314 ? -4.939 -2.844 15.832 1.00 92.88 314 VAL A O 1
ATOM 2448 N N . CYS A 1 315 ? -6.281 -1.098 15.404 1.00 93.25 315 CYS A N 1
ATOM 2449 C CA . CYS A 1 315 ? -6.293 -0.567 16.757 1.00 93.25 315 CYS A CA 1
ATOM 2450 C C . CYS A 1 315 ? -7.381 -1.281 17.567 1.00 93.25 315 CYS A C 1
ATOM 2452 O O . CYS A 1 315 ? -8.567 -0.974 17.436 1.00 93.25 315 CYS A O 1
ATOM 2454 N N . GLY A 1 316 ? -6.976 -2.235 18.407 1.00 87.81 316 GLY A N 1
ATOM 2455 C CA . GLY A 1 316 ? -7.900 -3.048 19.197 1.00 87.81 316 GLY A CA 1
ATOM 2456 C C . GLY A 1 316 ? -8.626 -2.266 20.297 1.00 87.81 316 GLY A C 1
ATOM 2457 O O . GLY A 1 316 ? -8.237 -1.156 20.671 1.00 87.81 316 GLY A O 1
ATOM 2458 N N . TRP A 1 317 ? -9.659 -2.880 20.873 1.00 84.12 317 TRP A N 1
ATOM 2459 C CA . TRP A 1 317 ? -10.374 -2.340 22.030 1.00 84.12 317 TRP A CA 1
ATOM 2460 C C . TRP A 1 317 ? -9.649 -2.653 23.348 1.00 84.12 317 TRP A C 1
ATOM 2462 O O . TRP A 1 317 ? -8.660 -3.387 23.396 1.00 84.12 317 TRP A O 1
ATOM 2472 N N . MET A 1 318 ? -10.123 -2.063 24.445 1.00 81.19 318 MET A N 1
ATOM 2473 C CA . MET A 1 318 ? -9.443 -2.142 25.740 1.00 81.19 318 MET A CA 1
ATOM 2474 C C . MET A 1 318 ? -9.448 -3.568 26.303 1.00 81.19 318 MET A C 1
ATOM 2476 O O . MET A 1 318 ? -10.515 -4.139 26.511 1.00 81.19 318 MET A O 1
ATOM 2480 N N . HIS A 1 319 ? -8.260 -4.107 26.606 1.00 66.94 319 HIS A N 1
ATOM 2481 C CA . HIS A 1 319 ? -8.071 -5.477 27.113 1.00 66.94 319 HIS A CA 1
ATOM 2482 C C . HIS A 1 319 ? -8.632 -6.569 26.198 1.00 66.94 319 HIS A C 1
ATOM 2484 O O . HIS A 1 319 ? -9.021 -7.642 26.666 1.00 66.94 319 HIS A O 1
ATOM 2490 N N . ALA A 1 320 ? -8.669 -6.312 24.893 1.00 61.88 320 ALA A N 1
ATOM 2491 C CA . ALA A 1 320 ? -9.023 -7.337 23.937 1.00 61.88 320 ALA A CA 1
ATOM 2492 C C . ALA A 1 320 ? -8.109 -8.568 24.120 1.00 61.88 320 ALA A C 1
ATOM 2494 O O . ALA A 1 320 ? -6.884 -8.419 24.119 1.00 61.88 320 ALA A O 1
ATOM 2495 N N . PRO A 1 321 ? -8.657 -9.786 24.296 1.00 60.56 321 PRO A N 1
ATOM 2496 C CA . PRO A 1 321 ? -7.829 -10.983 24.286 1.00 60.56 321 PRO A CA 1
ATOM 2497 C C . PRO A 1 321 ? -7.136 -11.076 22.924 1.00 60.56 321 PRO A C 1
ATOM 2499 O O . PRO A 1 321 ? -7.748 -10.751 21.906 1.00 60.56 321 PRO A O 1
ATOM 2502 N N . SER A 1 322 ? -5.892 -11.557 22.881 1.00 61.41 322 SER A N 1
ATOM 2503 C CA . SER A 1 322 ? -5.098 -11.640 21.641 1.00 61.41 322 SER A CA 1
ATOM 2504 C C . SER A 1 322 ? -5.867 -12.297 20.484 1.00 61.41 322 SER A C 1
ATOM 2506 O O . SER A 1 322 ? -5.846 -11.808 19.359 1.00 61.41 322 SER A O 1
ATOM 2508 N N . ARG A 1 323 ? -6.659 -13.338 20.778 1.00 59.78 323 ARG A N 1
ATOM 2509 C CA . ARG A 1 323 ? -7.554 -14.007 19.812 1.00 59.78 323 ARG A CA 1
ATOM 2510 C C . ARG A 1 323 ? -8.692 -13.122 19.283 1.00 59.78 323 ARG A C 1
ATOM 2512 O O . ARG A 1 323 ? -9.111 -13.294 18.144 1.00 59.78 323 ARG A O 1
ATOM 2519 N N . GLY A 1 324 ? -9.203 -12.202 20.098 1.00 66.81 324 GLY A N 1
ATOM 2520 C CA . GLY A 1 324 ? -10.307 -11.307 19.753 1.00 66.81 324 GLY A CA 1
ATOM 2521 C C . GLY A 1 324 ? -9.926 -10.261 18.707 1.00 66.81 324 GLY A C 1
ATOM 2522 O O . GLY A 1 324 ? -10.731 -9.989 17.822 1.00 66.81 324 GLY A O 1
ATOM 2523 N N . VAL A 1 325 ? -8.707 -9.717 18.765 1.00 73.56 325 VAL A N 1
ATOM 2524 C CA . VAL A 1 325 ? -8.211 -8.753 17.759 1.00 73.56 325 VAL A CA 1
ATOM 2525 C C . VAL A 1 325 ? -7.621 -9.469 16.548 1.00 73.56 325 VAL A C 1
ATOM 2527 O O . VAL A 1 325 ? -7.796 -9.013 15.419 1.00 73.56 325 VAL A O 1
ATOM 2530 N N . ALA A 1 326 ? -6.999 -10.636 16.758 1.00 76.44 326 ALA A N 1
ATOM 2531 C CA . ALA A 1 326 ? -6.390 -11.421 15.687 1.00 76.44 326 ALA A CA 1
ATOM 2532 C C . ALA A 1 326 ? -7.373 -11.773 14.561 1.00 76.44 326 ALA A C 1
ATOM 2534 O O . ALA A 1 326 ? -6.968 -11.801 13.409 1.00 76.44 326 ALA A O 1
ATOM 2535 N N . LYS A 1 327 ? -8.672 -11.974 14.842 1.00 83.94 327 LYS A N 1
ATOM 2536 C CA . LYS A 1 327 ? -9.664 -12.241 13.780 1.00 83.94 327 LYS A CA 1
ATOM 2537 C C . LYS A 1 327 ? -9.794 -11.087 12.774 1.00 83.94 327 LYS A C 1
ATOM 2539 O O . LYS A 1 327 ? -10.046 -11.349 11.604 1.00 83.94 327 LYS A O 1
ATOM 2544 N N . TYR A 1 328 ? -9.611 -9.840 13.214 1.00 88.50 328 TYR A N 1
ATOM 2545 C CA . TYR A 1 328 ? -9.641 -8.664 12.342 1.00 88.50 328 TYR A CA 1
ATOM 2546 C C . TYR A 1 328 ? -8.336 -8.524 11.573 1.00 88.50 328 TYR A C 1
ATOM 2548 O O . TYR A 1 328 ? -8.366 -8.249 10.382 1.00 88.50 328 TYR A O 1
ATOM 2556 N N . ALA A 1 329 ? -7.200 -8.784 12.225 1.00 83.06 329 ALA A N 1
ATOM 2557 C CA . ALA A 1 329 ? -5.929 -8.868 11.517 1.00 83.06 329 ALA A CA 1
ATOM 2558 C C . ALA A 1 329 ? -5.985 -9.933 10.411 1.00 83.06 329 ALA A C 1
ATOM 2560 O O . ALA A 1 329 ? -5.661 -9.642 9.268 1.00 83.06 329 ALA A O 1
ATOM 2561 N N . ASN A 1 330 ? -6.528 -11.112 10.721 1.00 78.69 330 ASN A N 1
ATOM 2562 C CA . ASN A 1 330 ? -6.749 -12.184 9.755 1.00 78.69 330 ASN A CA 1
ATOM 2563 C C . ASN A 1 330 ? -7.736 -11.783 8.649 1.00 78.69 330 ASN A C 1
ATOM 2565 O O . ASN A 1 330 ? -7.560 -12.202 7.515 1.00 78.69 330 ASN A O 1
ATOM 2569 N N . LEU A 1 331 ? -8.786 -11.008 8.951 1.00 83.56 331 LEU A N 1
ATOM 2570 C CA . LEU A 1 331 ? -9.690 -10.474 7.927 1.00 83.56 331 LEU A CA 1
ATOM 2571 C C . LEU A 1 331 ? -8.915 -9.614 6.933 1.00 83.56 331 LEU A C 1
ATOM 2573 O O . LEU A 1 331 ? -8.991 -9.858 5.737 1.00 83.56 331 LEU A O 1
ATOM 2577 N N . PHE A 1 332 ? -8.160 -8.636 7.426 1.00 81.12 332 PHE A N 1
ATOM 2578 C CA . PHE A 1 332 ? -7.405 -7.741 6.564 1.00 81.12 332 PHE A CA 1
ATOM 2579 C C . PHE A 1 332 ? -6.317 -8.479 5.790 1.00 81.12 332 PHE A C 1
ATOM 2581 O O . PHE A 1 332 ? -6.247 -8.295 4.585 1.00 81.12 332 PHE A O 1
ATOM 2588 N N . GLN A 1 333 ? -5.597 -9.405 6.423 1.00 72.19 333 GLN A N 1
ATOM 2589 C CA . GLN A 1 333 ? -4.659 -10.305 5.746 1.00 72.19 333 GLN A CA 1
ATOM 2590 C C . GLN A 1 333 ? -5.349 -11.127 4.643 1.00 72.19 333 GLN A C 1
ATOM 2592 O O . GLN A 1 333 ? -4.848 -11.186 3.530 1.00 72.19 333 GLN A O 1
ATOM 2597 N N . ARG A 1 334 ? -6.539 -11.704 4.886 1.00 71.00 334 ARG A N 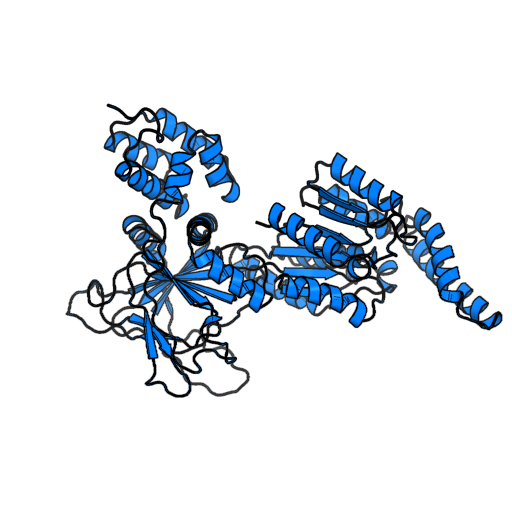1
ATOM 2598 C CA . ARG A 1 334 ? -7.319 -12.404 3.839 1.00 71.00 334 ARG A CA 1
ATOM 2599 C C . ARG A 1 334 ? -7.756 -11.476 2.708 1.00 71.00 334 ARG A C 1
ATOM 2601 O O . ARG A 1 334 ? -7.779 -11.892 1.557 1.00 71.00 334 ARG A O 1
ATOM 2608 N N . LEU A 1 335 ? -8.108 -10.235 3.038 1.00 64.06 335 LEU A N 1
ATOM 2609 C CA . LEU A 1 335 ? -8.439 -9.183 2.072 1.00 64.06 335 LEU A CA 1
ATOM 2610 C C . LEU A 1 335 ? -7.211 -8.616 1.362 1.00 64.06 335 LEU A C 1
ATOM 2612 O O . LEU A 1 335 ? -7.323 -7.679 0.571 1.00 64.06 335 LEU A O 1
ATOM 2616 N N . GLY A 1 336 ? -6.038 -9.144 1.676 1.00 54.28 336 GLY A N 1
ATOM 2617 C CA . GLY A 1 336 ? -4.798 -8.644 1.173 1.00 54.28 336 GLY A CA 1
ATOM 2618 C C . GLY A 1 336 ? -4.075 -7.751 2.173 1.00 54.28 336 GLY A C 1
ATOM 2619 O O . GLY A 1 336 ? -2.900 -7.838 2.306 1.00 54.28 336 GLY A O 1
ATOM 2620 N N . TYR A 1 337 ? -4.638 -6.833 2.913 1.00 68.31 337 TYR A N 1
ATOM 2621 C CA . TYR A 1 337 ? -3.807 -5.812 3.576 1.00 68.31 337 TYR A CA 1
ATOM 2622 C C . TYR A 1 337 ? -2.682 -6.342 4.499 1.00 68.31 337 TYR A C 1
ATOM 2624 O O . TYR A 1 337 ? -2.927 -7.134 5.421 1.00 68.31 337 TYR A O 1
ATOM 2632 N N . ARG A 1 338 ? -1.457 -5.807 4.326 1.00 71.62 338 ARG A N 1
ATOM 2633 C CA . ARG A 1 338 ? -0.424 -5.895 5.370 1.00 71.62 338 ARG A CA 1
ATOM 2634 C C . ARG A 1 338 ? -1.050 -5.350 6.640 1.00 71.62 338 ARG A C 1
ATOM 2636 O O . ARG A 1 338 ? -1.624 -4.263 6.621 1.00 71.62 338 ARG A O 1
ATOM 2643 N N . THR A 1 339 ? -0.982 -6.112 7.723 1.00 78.25 339 THR A N 1
ATOM 2644 C CA . THR A 1 339 ? -1.735 -5.773 8.926 1.00 78.25 339 THR A CA 1
ATOM 2645 C C . THR A 1 339 ? -0.876 -5.835 10.168 1.00 78.25 339 THR A C 1
ATOM 2647 O O . THR A 1 339 ? -0.303 -6.875 10.480 1.00 78.25 339 THR A O 1
ATOM 2650 N N . GLU A 1 340 ? -0.862 -4.734 10.911 1.00 82.50 340 GLU A N 1
ATOM 2651 C CA . GLU A 1 340 ? -0.251 -4.648 12.233 1.00 82.50 340 GLU A CA 1
ATOM 2652 C C . GLU A 1 340 ? -1.324 -4.386 13.286 1.00 82.50 340 GLU A C 1
ATOM 2654 O O . GLU A 1 340 ? -2.278 -3.637 13.061 1.00 82.50 340 GLU A O 1
ATOM 2659 N N . VAL A 1 341 ? -1.167 -4.999 14.458 1.00 86.44 341 VAL A N 1
ATOM 2660 C CA . VAL A 1 341 ? -2.091 -4.813 15.580 1.00 86.44 341 VAL A CA 1
ATOM 2661 C C . VAL A 1 341 ? -1.493 -3.832 16.575 1.00 86.44 341 VAL A C 1
ATOM 2663 O O . VAL A 1 341 ? -0.355 -3.986 17.016 1.00 86.44 341 VAL A O 1
ATOM 2666 N N . VAL A 1 342 ? -2.291 -2.845 16.977 1.00 88.06 342 VAL A N 1
ATOM 2667 C CA . VAL A 1 342 ? -1.973 -1.961 18.098 1.00 88.06 342 VAL A CA 1
ATOM 2668 C C . VAL A 1 342 ? -2.879 -2.296 19.269 1.00 88.06 342 VAL A C 1
ATOM 2670 O O . VAL A 1 342 ? -4.101 -2.130 19.217 1.00 88.06 342 VAL A O 1
ATOM 2673 N N . GLU A 1 343 ? -2.258 -2.784 20.339 1.00 84.56 343 GLU A N 1
ATOM 2674 C CA . GLU A 1 343 ? -2.950 -3.173 21.562 1.00 84.56 343 GLU A CA 1
ATOM 2675 C C . GLU A 1 343 ? -3.503 -1.953 22.312 1.00 84.56 343 GLU A C 1
ATOM 2677 O O . GLU A 1 343 ? -2.923 -0.869 22.311 1.00 84.56 343 GLU A O 1
ATOM 2682 N N . SER A 1 344 ? -4.630 -2.120 22.999 1.00 86.81 344 SER A N 1
ATOM 2683 C CA . SER A 1 344 ? -5.226 -1.065 23.822 1.00 86.81 344 SER A CA 1
ATOM 2684 C C . SER A 1 344 ? -5.475 -1.571 25.239 1.00 86.81 344 SER A C 1
ATOM 2686 O O . SER A 1 344 ? -6.013 -2.660 25.441 1.00 86.81 344 SER A O 1
ATOM 2688 N N . HIS A 1 345 ? -5.154 -0.754 26.244 1.00 84.12 345 HIS A N 1
ATOM 2689 C CA . HIS A 1 345 ? -5.326 -1.094 27.660 1.00 84.12 345 HIS A CA 1
ATOM 2690 C C . HIS A 1 345 ? -6.228 -0.084 28.364 1.00 84.12 345 HIS A C 1
ATOM 2692 O O . HIS A 1 345 ? -6.160 1.105 28.064 1.00 84.12 345 HIS A O 1
ATOM 2698 N N . ALA A 1 346 ? -7.014 -0.512 29.363 1.00 79.62 346 ALA A N 1
ATOM 2699 C CA . ALA A 1 346 ? -7.893 0.409 30.107 1.00 79.62 346 ALA A CA 1
ATOM 2700 C C . ALA A 1 346 ? -7.126 1.568 30.772 1.00 79.62 346 ALA A C 1
ATOM 2702 O O . ALA A 1 346 ? -7.644 2.678 30.874 1.00 79.62 346 ALA A O 1
ATOM 2703 N N . GLY A 1 347 ? -5.858 1.345 31.145 1.00 82.25 347 GLY A N 1
ATOM 2704 C CA . GLY A 1 347 ? -4.972 2.394 31.658 1.00 82.25 347 GLY A CA 1
ATOM 2705 C C . GLY A 1 347 ? -4.780 3.573 30.694 1.00 82.25 347 GLY A C 1
ATOM 2706 O O . GLY A 1 347 ? -4.500 4.684 31.142 1.00 82.25 347 GLY A O 1
ATOM 2707 N N . HIS A 1 348 ? -5.011 3.385 29.389 1.00 88.62 348 HIS A N 1
ATOM 2708 C CA . HIS A 1 348 ? -4.954 4.456 28.390 1.00 88.62 348 HIS A CA 1
ATOM 2709 C C . HIS A 1 348 ? -6.011 5.551 28.625 1.00 88.62 348 HIS A C 1
ATOM 2711 O O . HIS A 1 348 ? -5.788 6.687 28.219 1.00 88.62 348 HIS A O 1
ATOM 2717 N N . LEU A 1 349 ? -7.118 5.264 29.328 1.00 84.75 349 LEU A N 1
ATOM 2718 C CA . LEU A 1 349 ? -8.090 6.294 29.732 1.00 84.75 349 LEU A CA 1
ATOM 2719 C C . LEU A 1 349 ? -7.525 7.242 30.794 1.00 84.75 349 LEU A C 1
ATOM 2721 O O . LEU A 1 349 ? -7.987 8.370 30.915 1.00 84.75 349 LEU A O 1
ATOM 2725 N N . PHE A 1 350 ? -6.529 6.804 31.564 1.00 84.38 350 PHE A N 1
ATOM 2726 C CA . PHE A 1 350 ? -5.923 7.588 32.640 1.00 84.38 350 PHE A CA 1
ATOM 2727 C C . PHE A 1 350 ? -4.633 8.303 32.202 1.00 84.38 350 PHE A C 1
ATOM 2729 O O . PHE A 1 350 ? -4.272 9.360 32.728 1.00 84.38 350 PHE A O 1
ATOM 2736 N N . MET A 1 351 ? -3.911 7.723 31.243 1.00 86.00 351 MET A N 1
ATOM 2737 C CA . MET A 1 351 ? -2.579 8.176 30.843 1.00 86.00 351 MET A CA 1
ATOM 2738 C C . MET A 1 351 ? -2.607 9.380 29.885 1.00 86.00 351 MET A C 1
ATOM 2740 O O . MET A 1 351 ? -3.516 9.519 29.066 1.00 86.00 351 MET A O 1
ATOM 2744 N N . PRO A 1 352 ? -1.587 10.260 29.932 1.00 87.19 352 PRO A N 1
ATOM 2745 C CA . PRO A 1 352 ? -1.433 11.305 28.928 1.00 87.19 352 PRO A CA 1
ATOM 2746 C C . PRO A 1 352 ? -1.046 10.703 27.558 1.00 87.19 352 PRO A C 1
ATOM 2748 O O . PRO A 1 352 ? -0.288 9.729 27.519 1.00 87.19 352 PRO A O 1
ATOM 2751 N N . PRO A 1 353 ? -1.452 11.321 26.427 1.00 89.62 353 PRO A N 1
ATOM 2752 C CA . PRO A 1 353 ? -1.139 10.819 25.080 1.00 89.62 353 PRO A CA 1
ATOM 2753 C C . PRO A 1 353 ? 0.350 10.597 24.811 1.00 89.62 353 PRO A C 1
ATOM 2755 O O . PRO A 1 353 ? 0.725 9.683 24.090 1.00 89.62 353 PRO A O 1
ATOM 2758 N N . ALA A 1 354 ? 1.215 11.411 25.423 1.00 88.44 354 ALA A N 1
ATOM 2759 C CA . ALA A 1 354 ? 2.663 11.302 25.266 1.00 88.44 354 ALA A CA 1
ATOM 2760 C C . ALA A 1 354 ? 3.253 9.996 25.832 1.00 88.44 354 ALA A C 1
ATOM 2762 O O . ALA A 1 354 ? 4.400 9.682 25.536 1.00 88.44 354 ALA A O 1
ATOM 2763 N N . TRP A 1 355 ? 2.521 9.265 26.679 1.00 89.44 355 TRP A N 1
ATOM 2764 C CA . TRP A 1 355 ? 3.006 8.029 27.304 1.00 89.44 355 TRP A CA 1
ATOM 2765 C C . TRP A 1 355 ? 2.439 6.774 26.645 1.00 89.44 355 TRP A C 1
ATOM 2767 O O . TRP A 1 355 ? 3.108 5.744 26.612 1.00 89.44 355 TRP A O 1
ATOM 2777 N N . ILE A 1 356 ? 1.221 6.859 26.113 1.00 89.56 356 ILE A N 1
ATOM 2778 C CA . ILE A 1 356 ? 0.554 5.748 25.431 1.00 89.56 356 ILE A CA 1
ATOM 2779 C C . ILE A 1 356 ? 1.342 5.428 24.157 1.00 89.56 356 ILE A C 1
ATOM 2781 O O . ILE A 1 356 ? 1.646 6.333 23.387 1.00 89.56 356 ILE A O 1
ATOM 2785 N N . HIS A 1 357 ? 1.709 4.160 23.956 1.00 90.00 357 HIS A N 1
ATOM 2786 C CA . HIS A 1 357 ? 2.490 3.664 22.806 1.00 90.00 357 HIS A CA 1
ATOM 2787 C C . HIS A 1 357 ? 3.893 4.246 22.602 1.00 90.00 357 HIS A C 1
ATOM 2789 O O . HIS A 1 357 ? 4.566 3.874 21.647 1.00 90.00 357 HIS A O 1
ATOM 2795 N N . ALA A 1 358 ? 4.401 5.071 23.522 1.00 85.12 358 ALA A N 1
ATOM 2796 C CA . ALA A 1 358 ? 5.683 5.762 23.350 1.00 85.12 358 ALA A CA 1
ATOM 2797 C C . ALA A 1 358 ? 6.893 4.824 23.155 1.00 85.12 358 ALA A C 1
ATOM 2799 O O . ALA A 1 358 ? 7.889 5.233 22.560 1.00 85.12 358 ALA A O 1
ATOM 2800 N N . LYS A 1 359 ? 6.802 3.589 23.669 1.00 81.19 359 LYS A N 1
ATOM 2801 C CA . LYS A 1 359 ? 7.810 2.519 23.555 1.00 81.19 359 LYS A CA 1
ATOM 2802 C C . LYS A 1 359 ? 7.255 1.255 22.880 1.00 81.19 359 LYS A C 1
ATOM 2804 O O . LYS A 1 359 ? 7.797 0.173 23.081 1.00 81.19 359 LYS A O 1
ATOM 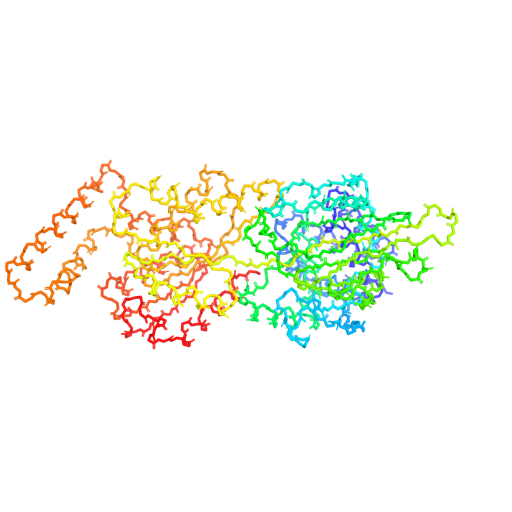2809 N N . SER A 1 360 ? 6.138 1.370 22.159 1.00 79.94 360 SER A N 1
ATOM 2810 C CA . SER A 1 360 ? 5.537 0.223 21.474 1.00 79.94 360 SER A CA 1
ATOM 2811 C C . SER A 1 360 ? 6.441 -0.235 20.319 1.00 79.94 360 SER A C 1
ATOM 2813 O O . SER A 1 360 ? 6.881 0.622 19.545 1.00 79.94 360 SER A O 1
ATOM 2815 N N . PRO A 1 361 ? 6.696 -1.550 20.159 1.00 74.75 361 PRO A N 1
ATOM 2816 C CA . PRO A 1 361 ? 7.403 -2.083 18.996 1.00 74.75 361 PRO A CA 1
ATOM 2817 C C . PRO A 1 361 ? 6.756 -1.661 17.674 1.00 74.75 361 PRO A C 1
ATOM 2819 O O . PRO A 1 361 ? 7.470 -1.314 16.741 1.00 74.75 361 PRO A O 1
ATOM 2822 N N . THR A 1 362 ? 5.421 -1.604 17.617 1.00 75.38 362 THR A N 1
ATOM 2823 C CA . THR A 1 362 ? 4.682 -1.169 16.424 1.00 75.38 362 THR A CA 1
ATOM 2824 C C . THR A 1 362 ? 5.010 0.277 16.069 1.00 75.38 362 THR A C 1
ATOM 2826 O O . THR A 1 362 ? 5.295 0.584 14.919 1.00 75.38 362 THR A O 1
ATOM 2829 N N . VAL A 1 363 ? 5.044 1.173 17.060 1.00 76.94 363 VAL A N 1
ATOM 2830 C CA . VAL A 1 363 ? 5.405 2.582 16.844 1.00 76.94 363 VAL A CA 1
ATOM 2831 C C . VAL A 1 363 ? 6.864 2.716 16.409 1.00 76.94 363 VAL A C 1
ATOM 2833 O O . VAL A 1 363 ? 7.141 3.440 15.461 1.00 76.94 363 VAL A O 1
ATOM 2836 N N . ALA A 1 364 ? 7.785 1.969 17.021 1.00 75.69 364 ALA A N 1
ATOM 2837 C CA . ALA A 1 364 ? 9.186 1.959 16.600 1.00 75.69 364 ALA A CA 1
ATOM 2838 C C . ALA A 1 364 ? 9.366 1.441 15.158 1.00 75.69 364 ALA A C 1
ATOM 2840 O O . ALA A 1 364 ? 10.155 1.999 14.397 1.00 75.69 364 ALA A O 1
ATOM 2841 N N . ALA A 1 365 ? 8.613 0.409 14.763 1.00 68.62 365 ALA A N 1
ATOM 2842 C CA . ALA A 1 365 ? 8.629 -0.126 13.405 1.00 68.62 365 ALA A CA 1
ATOM 2843 C C . ALA A 1 365 ? 8.077 0.884 12.385 1.00 68.62 365 ALA A C 1
ATOM 2845 O O . ALA A 1 365 ? 8.707 1.113 11.354 1.00 68.62 365 ALA A O 1
ATOM 2846 N N . LEU A 1 366 ? 6.950 1.533 12.696 1.00 73.12 366 LEU A N 1
ATOM 2847 C CA . LEU A 1 366 ? 6.358 2.581 11.855 1.00 73.12 366 LEU A CA 1
ATOM 2848 C C . LEU A 1 366 ? 7.270 3.801 11.728 1.00 73.12 366 LEU A C 1
ATOM 2850 O O . LEU A 1 366 ? 7.361 4.394 10.662 1.00 73.12 366 LEU A O 1
ATOM 2854 N N . GLU A 1 367 ? 7.963 4.175 12.801 1.00 71.94 367 GLU A N 1
ATOM 2855 C CA . GLU A 1 367 ? 8.927 5.272 12.778 1.00 71.94 367 GLU A CA 1
ATOM 2856 C C . GLU A 1 367 ? 10.139 4.953 11.926 1.00 71.94 367 GLU A C 1
ATOM 2858 O O . GLU A 1 367 ? 10.554 5.797 11.137 1.00 71.94 367 GLU A O 1
ATOM 2863 N N . SER A 1 368 ? 10.688 3.742 12.050 1.00 66.38 368 SER A N 1
ATOM 2864 C CA . SER A 1 368 ? 11.745 3.287 11.152 1.00 66.38 368 SER A CA 1
ATOM 2865 C C . SER A 1 368 ? 11.258 3.423 9.712 1.00 66.38 368 SER A C 1
ATOM 2867 O O . SER A 1 368 ? 11.871 4.148 8.936 1.00 66.38 368 SER A O 1
ATOM 2869 N N . ALA A 1 369 ? 10.083 2.868 9.416 1.00 62.38 369 ALA A N 1
ATOM 2870 C CA . ALA A 1 369 ? 9.437 2.900 8.108 1.00 62.38 369 ALA A CA 1
ATOM 2871 C C . ALA A 1 369 ? 8.929 4.280 7.637 1.00 62.38 369 ALA A C 1
ATOM 2873 O O . ALA A 1 369 ? 8.396 4.388 6.538 1.00 62.38 369 ALA A O 1
ATOM 2874 N N . ALA A 1 370 ? 9.055 5.326 8.452 1.00 59.25 370 ALA A N 1
ATOM 2875 C CA . ALA A 1 370 ? 8.757 6.701 8.061 1.00 59.25 370 ALA A CA 1
ATOM 2876 C C . ALA A 1 370 ? 9.997 7.607 8.087 1.00 59.25 370 ALA A C 1
ATOM 2878 O O . ALA A 1 370 ? 10.017 8.681 7.493 1.00 59.25 370 ALA A O 1
ATOM 2879 N N . SER A 1 371 ? 11.060 7.206 8.780 1.00 57.97 371 SER A N 1
ATOM 2880 C CA . SER A 1 371 ? 12.319 7.948 8.807 1.00 57.97 371 SER A CA 1
ATOM 2881 C C . SER A 1 371 ? 13.067 7.845 7.483 1.00 57.97 371 SER A C 1
ATOM 2883 O O . SER A 1 371 ? 13.682 8.820 7.053 1.00 57.97 371 SER A O 1
ATOM 2885 N N . ILE A 1 372 ? 12.965 6.706 6.798 1.00 47.72 372 ILE A N 1
ATOM 2886 C CA . ILE A 1 372 ? 13.505 6.589 5.448 1.00 47.72 372 ILE A CA 1
ATOM 2887 C C . ILE A 1 372 ? 12.552 7.234 4.418 1.00 47.72 372 ILE A C 1
ATOM 2889 O O . ILE A 1 372 ? 13.021 7.724 3.397 1.00 47.72 372 ILE A O 1
ATOM 2893 N N . ALA A 1 373 ? 11.276 7.452 4.770 1.00 47.44 373 ALA A N 1
ATOM 2894 C CA . ALA A 1 373 ? 10.287 8.204 3.959 1.00 47.44 373 ALA A CA 1
ATOM 2895 C C . ALA A 1 373 ? 10.726 9.613 3.684 1.00 47.44 373 ALA A C 1
ATOM 2897 O O . ALA A 1 373 ? 10.720 10.102 2.559 1.00 47.44 373 ALA A O 1
ATOM 2898 N N . ASN A 1 374 ? 11.212 10.232 4.745 1.00 46.16 374 ASN A N 1
ATOM 2899 C CA . ASN A 1 374 ? 11.733 11.576 4.694 1.00 46.16 374 ASN A CA 1
ATOM 2900 C C . ASN A 1 374 ? 12.976 11.708 3.809 1.00 46.16 374 ASN A C 1
ATOM 2902 O O . ASN A 1 374 ? 13.220 12.802 3.306 1.00 46.16 374 ASN A O 1
ATOM 2906 N N . ASN A 1 375 ? 13.751 10.634 3.629 1.00 44.72 375 ASN A N 1
ATOM 2907 C CA . ASN A 1 375 ? 14.964 10.653 2.814 1.00 44.72 375 ASN A CA 1
ATOM 2908 C C . ASN A 1 375 ? 14.683 10.429 1.322 1.00 44.72 375 ASN A C 1
ATOM 2910 O O . ASN A 1 375 ? 15.492 10.865 0.506 1.00 44.72 375 ASN A O 1
ATOM 2914 N N . ASP A 1 376 ? 13.559 9.788 0.990 1.00 41.84 376 ASP A N 1
ATOM 2915 C CA . ASP A 1 376 ? 13.207 9.358 -0.369 1.00 41.84 376 ASP A CA 1
ATOM 2916 C C . ASP A 1 376 ? 11.874 9.969 -0.873 1.00 41.84 376 ASP A C 1
ATOM 2918 O O . ASP A 1 376 ? 11.203 9.394 -1.725 1.00 41.84 376 ASP A O 1
ATOM 2922 N N . ASP A 1 377 ? 11.451 11.109 -0.306 1.00 47.25 377 ASP A N 1
ATOM 2923 C CA . ASP A 1 377 ? 10.287 11.938 -0.704 1.00 47.25 377 ASP A CA 1
ATOM 2924 C C . ASP A 1 377 ? 8.950 11.184 -0.926 1.00 47.25 377 ASP A C 1
ATOM 2926 O O . ASP A 1 377 ? 8.050 11.676 -1.614 1.00 47.25 377 ASP A O 1
ATOM 2930 N N . THR A 1 378 ? 8.778 10.009 -0.313 1.00 48.88 378 THR A N 1
ATOM 2931 C CA . THR A 1 378 ? 7.525 9.236 -0.298 1.00 48.88 378 THR A CA 1
ATOM 2932 C C . THR A 1 378 ? 6.827 9.317 1.066 1.00 48.88 378 THR A C 1
ATOM 2934 O O . THR A 1 378 ? 7.400 9.788 2.047 1.00 48.88 378 THR A O 1
ATOM 2937 N N . GLU A 1 379 ? 5.555 8.908 1.138 1.00 61.50 379 GLU A N 1
ATOM 2938 C CA . GLU A 1 379 ? 4.743 8.980 2.361 1.00 61.50 379 GLU A CA 1
ATOM 2939 C C . GLU A 1 379 ? 4.197 7.609 2.762 1.00 61.50 379 GLU A C 1
ATOM 2941 O O . GLU A 1 379 ? 3.636 6.886 1.941 1.00 61.50 379 GLU A O 1
ATOM 2946 N N . LEU A 1 380 ? 4.302 7.270 4.048 1.00 69.06 380 LEU A N 1
ATOM 2947 C CA . LEU A 1 380 ? 3.755 6.031 4.600 1.00 69.06 380 LEU A CA 1
ATOM 2948 C C . LEU A 1 380 ? 2.230 5.961 4.542 1.00 69.06 380 LEU A C 1
ATOM 2950 O O . LEU A 1 380 ? 1.565 6.781 5.153 1.00 69.06 380 LEU A O 1
ATOM 2954 N N . VAL A 1 381 ? 1.661 4.981 3.837 1.00 77.25 381 VAL A N 1
ATOM 2955 C CA . VAL A 1 381 ? 0.202 4.860 3.672 1.00 77.25 381 VAL A CA 1
ATOM 2956 C C . VAL A 1 381 ? -0.380 3.955 4.757 1.00 77.25 381 VAL A C 1
ATOM 2958 O O . VAL A 1 381 ? -0.145 2.746 4.758 1.00 77.25 381 VAL A O 1
ATOM 2961 N N . ILE A 1 382 ? -1.152 4.540 5.679 1.00 86.81 382 ILE A N 1
ATOM 2962 C CA . ILE A 1 382 ? -1.748 3.830 6.823 1.00 86.81 382 ILE A CA 1
ATOM 2963 C C . ILE A 1 382 ? -3.268 3.938 6.784 1.00 86.81 382 ILE A C 1
ATOM 2965 O O . ILE A 1 382 ? -3.814 5.038 6.801 1.00 86.81 382 ILE A O 1
ATOM 2969 N N . ILE A 1 383 ? -3.954 2.798 6.838 1.00 92.25 383 ILE A N 1
ATOM 2970 C CA . ILE A 1 383 ? -5.407 2.714 7.008 1.00 92.25 383 ILE A CA 1
ATOM 2971 C C . ILE A 1 383 ? -5.697 2.275 8.452 1.00 92.25 383 ILE A C 1
ATOM 2973 O O . ILE A 1 383 ? -5.570 1.090 8.775 1.00 92.25 383 ILE A O 1
ATOM 2977 N N . PRO A 1 384 ? -6.055 3.191 9.366 1.00 95.88 384 PRO A N 1
ATOM 2978 C CA . PRO A 1 384 ? -6.417 2.816 10.722 1.00 95.88 384 PRO A CA 1
ATOM 2979 C C . PRO A 1 384 ? -7.805 2.165 10.765 1.00 95.88 384 PRO A C 1
ATOM 2981 O O . PRO A 1 384 ? -8.803 2.744 10.327 1.00 95.88 384 PRO A O 1
ATOM 2984 N N . HIS A 1 385 ? -7.867 0.980 11.371 1.00 97.00 385 HIS A N 1
ATOM 2985 C CA . HIS A 1 385 ? -9.108 0.327 11.767 1.00 97.00 385 HIS A CA 1
ATOM 2986 C C . HIS A 1 385 ? -9.308 0.486 13.281 1.00 97.00 385 HIS A C 1
ATOM 2988 O O . HIS A 1 385 ? -8.574 -0.080 14.091 1.00 97.00 385 HIS A O 1
ATOM 2994 N N . LEU A 1 386 ? -10.272 1.323 13.656 1.00 96.88 386 LEU A N 1
ATOM 2995 C CA . LEU A 1 386 ? -10.477 1.880 14.988 1.00 96.88 386 LEU A CA 1
ATOM 2996 C C . LEU A 1 386 ? -11.594 1.130 15.715 1.00 96.88 386 LEU A C 1
ATOM 2998 O O . LEU A 1 386 ? -12.768 1.492 15.611 1.00 96.88 386 LEU A O 1
ATOM 3002 N N . ILE A 1 387 ? -11.227 0.098 16.473 1.00 95.00 387 ILE A N 1
ATOM 3003 C CA . ILE A 1 387 ? -12.199 -0.739 17.177 1.00 95.00 387 ILE A CA 1
ATOM 3004 C C . ILE A 1 387 ? -12.469 -0.171 18.575 1.00 95.00 387 ILE A C 1
ATOM 3006 O O . ILE A 1 387 ? -11.575 -0.123 19.430 1.00 95.00 387 ILE A O 1
ATOM 3010 N N . SER A 1 388 ? -13.724 0.209 18.833 1.00 92.88 388 SER A N 1
ATOM 3011 C CA . SER A 1 388 ? -14.180 0.841 20.078 1.00 92.88 388 SER A CA 1
ATOM 3012 C C . SER A 1 388 ? -13.445 2.160 20.396 1.00 92.88 388 SER A C 1
ATOM 3014 O O . SER A 1 388 ? -12.570 2.630 19.663 1.00 92.88 388 SER A O 1
ATOM 3016 N N . GLY A 1 389 ? -13.758 2.777 21.538 1.00 89.38 389 GLY A N 1
ATOM 3017 C CA . GLY A 1 389 ? -13.054 3.972 22.020 1.00 89.38 389 GLY A CA 1
ATOM 3018 C C . GLY A 1 389 ? -11.562 3.719 22.293 1.00 89.38 389 GLY A C 1
ATOM 3019 O O . GLY A 1 389 ? -10.734 4.615 22.123 1.00 89.38 389 GLY A O 1
ATOM 3020 N N . GLY A 1 390 ? -11.197 2.480 22.651 1.00 90.50 390 GLY A N 1
ATOM 3021 C CA . GLY A 1 390 ? -9.801 2.061 22.819 1.00 90.50 390 GLY A CA 1
ATOM 3022 C C . GLY A 1 390 ? -8.986 2.213 21.534 1.00 90.50 390 GLY A C 1
ATOM 3023 O O . GLY A 1 390 ? -7.895 2.787 21.572 1.00 90.50 390 GLY A O 1
ATOM 3024 N N . GLY A 1 391 ? -9.546 1.786 20.398 1.00 93.56 391 GLY A N 1
ATOM 3025 C CA . GLY A 1 391 ? -8.904 1.906 19.097 1.00 93.56 391 GLY A CA 1
ATOM 3026 C C . GLY A 1 391 ? -8.682 3.363 18.686 1.00 93.56 391 GLY A C 1
ATOM 3027 O O . GLY A 1 391 ? -7.582 3.725 18.269 1.00 93.56 391 GLY A O 1
ATOM 3028 N N . CYS A 1 392 ? -9.677 4.229 18.915 1.00 95.50 392 CYS A N 1
ATOM 3029 C CA . CYS A 1 392 ? -9.553 5.673 18.684 1.00 95.50 392 CYS A CA 1
ATOM 3030 C C . CYS A 1 392 ? -8.431 6.311 19.522 1.00 95.50 392 CYS A C 1
ATOM 3032 O O . CYS A 1 392 ? -7.659 7.117 19.003 1.00 95.50 392 CYS A O 1
ATOM 3034 N N . ILE A 1 393 ? -8.312 5.948 20.808 1.00 94.00 393 ILE A N 1
ATOM 3035 C CA . ILE A 1 393 ? -7.236 6.448 21.684 1.00 94.00 393 ILE A CA 1
ATOM 3036 C C . ILE A 1 393 ? -5.871 5.991 21.169 1.00 94.00 393 ILE A C 1
ATOM 3038 O O . ILE A 1 393 ? -4.939 6.798 21.106 1.00 94.00 393 ILE A O 1
ATOM 3042 N N . SER A 1 394 ? -5.748 4.713 20.813 1.00 93.69 394 SER A N 1
ATOM 3043 C CA . SER A 1 394 ? -4.496 4.137 20.330 1.00 93.69 394 SER A CA 1
ATOM 3044 C C . SER A 1 394 ? -4.027 4.808 19.044 1.00 93.69 394 SER A C 1
ATOM 3046 O O . SER A 1 394 ? -2.895 5.289 19.013 1.00 93.69 394 SER A O 1
ATOM 3048 N N . TRP A 1 395 ? -4.898 4.952 18.041 1.00 95.44 395 TRP A N 1
ATOM 3049 C CA . TRP A 1 395 ? -4.548 5.651 16.804 1.00 95.44 395 TRP A CA 1
ATOM 3050 C C . TRP A 1 395 ? -4.175 7.113 17.039 1.00 95.44 395 TRP A C 1
ATOM 3052 O O . TRP A 1 395 ? -3.122 7.539 16.576 1.00 95.44 395 TRP A O 1
ATOM 3062 N N . TYR A 1 396 ? -4.962 7.857 17.827 1.00 95.00 396 TYR A N 1
ATOM 3063 C CA . TYR A 1 396 ? -4.640 9.247 18.170 1.00 95.00 396 TYR A CA 1
ATOM 3064 C C . TYR A 1 396 ? -3.216 9.380 18.734 1.00 95.00 396 TYR A C 1
ATOM 3066 O O . TYR A 1 396 ? -2.481 10.313 18.403 1.00 95.00 396 TYR A O 1
ATOM 3074 N N . CYS A 1 397 ? -2.807 8.442 19.594 1.00 94.06 397 CYS A N 1
ATOM 3075 C CA . CYS A 1 397 ? -1.478 8.458 20.197 1.00 94.06 397 CYS A CA 1
ATOM 3076 C C . CYS A 1 397 ? -0.386 8.018 19.211 1.00 94.06 397 CYS A C 1
ATOM 3078 O O . CYS A 1 397 ? 0.658 8.664 19.160 1.00 94.06 397 CYS A O 1
ATOM 3080 N N . VAL A 1 398 ? -0.619 6.969 18.414 1.00 92.69 398 VAL A N 1
ATOM 3081 C CA . VAL A 1 398 ? 0.313 6.511 17.366 1.00 92.69 398 VAL A CA 1
ATOM 3082 C C . VAL A 1 398 ? 0.559 7.624 16.350 1.00 92.69 398 VAL A C 1
ATOM 3084 O O . VAL A 1 398 ? 1.702 8.027 16.152 1.00 92.69 398 VAL A O 1
ATOM 3087 N N . GLU A 1 399 ? -0.507 8.190 15.784 1.00 93.44 399 GLU A N 1
ATOM 3088 C CA . GLU A 1 399 ? -0.449 9.299 14.831 1.00 93.44 399 GLU A CA 1
ATOM 3089 C C . GLU A 1 399 ? 0.324 10.489 15.417 1.00 93.44 399 GLU A C 1
ATOM 3091 O O . GLU A 1 399 ? 1.185 11.081 14.762 1.00 93.44 399 GLU A O 1
ATOM 3096 N N . ARG A 1 400 ? 0.062 10.825 16.685 1.00 91.56 400 ARG A N 1
ATOM 3097 C CA . ARG A 1 400 ? 0.789 11.881 17.391 1.00 91.56 400 ARG A CA 1
ATOM 3098 C C . ARG A 1 400 ? 2.287 11.589 17.463 1.00 91.56 400 ARG A C 1
ATOM 3100 O O . ARG A 1 400 ? 3.060 12.503 17.185 1.00 91.56 400 ARG A O 1
ATOM 3107 N N . HIS A 1 401 ? 2.705 10.383 17.853 1.00 90.56 401 HIS A N 1
ATOM 3108 C CA . HIS A 1 401 ? 4.132 10.034 17.935 1.00 90.56 401 HIS A CA 1
ATOM 3109 C C . HIS A 1 401 ? 4.808 10.139 16.574 1.00 90.56 401 HIS A C 1
ATOM 3111 O O . HIS A 1 401 ? 5.865 10.763 16.484 1.00 90.56 401 HIS A O 1
ATOM 3117 N N . LEU A 1 402 ? 4.155 9.631 15.525 1.00 86.69 402 LEU A N 1
ATOM 3118 C CA . LEU A 1 402 ? 4.635 9.746 14.149 1.00 86.69 402 LEU A CA 1
ATOM 3119 C C . LEU A 1 402 ? 4.840 11.220 13.768 1.00 86.69 402 LEU A C 1
ATOM 3121 O O . LEU A 1 402 ? 5.955 11.625 13.439 1.00 86.69 402 LEU A O 1
ATOM 3125 N N . ARG A 1 403 ? 3.811 12.065 13.922 1.00 87.56 403 ARG A N 1
ATOM 3126 C CA . ARG A 1 403 ? 3.906 13.502 13.596 1.00 87.56 403 ARG A CA 1
ATOM 3127 C C . ARG A 1 403 ? 4.969 14.228 14.422 1.00 87.56 403 ARG A C 1
ATOM 3129 O O . ARG A 1 403 ? 5.720 15.033 13.881 1.00 87.56 403 ARG A O 1
ATOM 3136 N N . GLN A 1 404 ? 5.056 13.957 15.725 1.00 86.31 404 GLN A N 1
ATOM 3137 C CA . GLN A 1 404 ? 6.029 14.605 16.615 1.00 86.31 404 GLN A CA 1
ATOM 3138 C C . GLN A 1 404 ? 7.475 14.245 16.282 1.00 86.31 404 GLN A C 1
ATOM 3140 O O . GLN A 1 404 ? 8.370 15.057 16.507 1.00 86.31 404 GLN A O 1
ATOM 3145 N N . ARG A 1 405 ? 7.700 13.042 15.755 1.00 82.56 405 ARG A N 1
ATOM 3146 C CA . ARG A 1 405 ? 9.017 12.565 15.324 1.00 82.56 405 ARG A CA 1
ATOM 3147 C C . ARG A 1 405 ? 9.301 12.889 13.853 1.00 82.56 405 ARG A C 1
ATOM 3149 O O . ARG A 1 405 ? 10.330 12.480 13.332 1.00 82.56 405 ARG A O 1
ATOM 3156 N N . GLY A 1 406 ? 8.420 13.657 13.207 1.00 75.06 406 GLY A N 1
ATOM 3157 C CA . GLY A 1 406 ? 8.586 14.127 11.834 1.00 75.06 406 GLY A CA 1
ATOM 3158 C C . GLY A 1 406 ? 8.349 13.057 10.771 1.00 75.06 406 GLY A C 1
ATOM 3159 O O . GLY A 1 406 ? 8.775 13.255 9.642 1.00 75.06 406 GLY A O 1
ATOM 3160 N N . ALA A 1 407 ? 7.704 11.937 11.101 1.00 75.38 407 ALA A N 1
ATOM 3161 C CA . ALA A 1 407 ? 7.346 10.903 10.134 1.00 75.38 407 ALA A CA 1
ATOM 3162 C C . ALA A 1 407 ? 6.396 11.461 9.058 1.00 75.38 407 ALA A C 1
ATOM 3164 O O . ALA A 1 407 ? 5.361 12.044 9.397 1.00 75.38 407 ALA A O 1
ATOM 3165 N N . ARG A 1 408 ? 6.717 11.246 7.777 1.00 71.00 408 ARG A N 1
ATOM 3166 C CA . ARG A 1 408 ? 5.807 11.517 6.655 1.00 71.00 408 ARG A CA 1
ATOM 3167 C C . ARG A 1 408 ? 4.926 10.305 6.390 1.00 71.00 408 ARG A C 1
ATOM 3169 O O . ARG A 1 408 ? 5.415 9.234 6.044 1.00 71.00 408 ARG A O 1
ATOM 3176 N N . PHE A 1 409 ? 3.624 10.479 6.571 1.00 78.31 409 PHE A N 1
ATOM 3177 C CA . PHE A 1 409 ? 2.624 9.447 6.327 1.00 78.31 409 PHE A CA 1
ATOM 3178 C C . PHE A 1 409 ? 1.319 10.076 5.834 1.00 78.31 409 PHE A C 1
ATOM 3180 O O . PHE A 1 409 ? 0.991 11.216 6.175 1.00 78.31 409 PHE A O 1
ATOM 3187 N N . PHE A 1 410 ? 0.575 9.300 5.059 1.00 81.62 410 PHE A N 1
ATOM 3188 C CA . PHE A 1 410 ? -0.718 9.613 4.488 1.00 81.62 410 PHE A CA 1
ATOM 3189 C C . PHE A 1 410 ? -1.766 8.608 4.977 1.00 81.62 410 PHE A C 1
ATOM 3191 O O . PHE A 1 410 ? -1.501 7.417 5.133 1.00 81.62 410 PHE A O 1
ATOM 3198 N N . VAL A 1 411 ? -2.976 9.101 5.233 1.00 89.69 411 VAL A N 1
ATOM 3199 C CA . VAL A 1 411 ? -4.100 8.296 5.718 1.00 89.69 411 VAL A CA 1
ATOM 3200 C C . VAL A 1 411 ? -5.222 8.421 4.691 1.00 89.69 411 VAL A C 1
ATOM 3202 O O . VAL A 1 411 ? -5.940 9.422 4.719 1.00 89.69 411 VAL A O 1
ATOM 3205 N N . PRO A 1 412 ? -5.361 7.457 3.763 1.00 85.19 412 PRO A N 1
ATOM 3206 C CA . PRO A 1 412 ? -6.317 7.564 2.664 1.00 85.19 412 PRO A CA 1
ATOM 3207 C C . PRO A 1 412 ? -7.759 7.353 3.126 1.00 85.19 412 PRO A C 1
ATOM 3209 O O . PRO A 1 412 ? -8.680 7.861 2.502 1.00 85.19 412 PRO A O 1
ATOM 3212 N N . ALA A 1 413 ? -7.966 6.603 4.210 1.00 93.25 413 ALA A N 1
ATOM 3213 C CA . ALA A 1 413 ? -9.285 6.294 4.740 1.00 93.25 413 ALA A CA 1
ATOM 3214 C C . ALA A 1 413 ? -9.198 5.847 6.208 1.00 93.25 413 ALA A C 1
ATOM 3216 O O . ALA A 1 413 ? -8.161 5.346 6.641 1.00 93.25 413 ALA A O 1
ATOM 3217 N N . MET A 1 414 ? -10.291 5.986 6.963 1.00 97.81 414 MET A N 1
ATOM 3218 C CA . MET A 1 414 ? -10.426 5.458 8.329 1.00 97.81 414 MET A CA 1
ATOM 3219 C C . MET A 1 414 ? -11.643 4.540 8.441 1.00 97.81 414 MET A C 1
ATOM 3221 O O . MET A 1 414 ? -12.717 4.864 7.933 1.00 97.81 414 MET A O 1
ATOM 3225 N N . ILE A 1 415 ? -11.499 3.424 9.156 1.00 98.31 415 ILE A N 1
ATOM 3226 C CA . ILE A 1 415 ? -12.606 2.504 9.445 1.00 98.31 415 ILE A CA 1
ATOM 3227 C C . ILE A 1 415 ? -12.898 2.565 10.941 1.00 98.31 415 ILE A C 1
ATOM 3229 O O . ILE A 1 415 ? -12.023 2.274 11.752 1.00 98.31 415 ILE A O 1
ATOM 3233 N N . PHE A 1 416 ? -14.119 2.928 11.308 1.00 98.31 416 PHE A N 1
ATOM 3234 C CA . PHE A 1 416 ? -14.610 2.942 12.680 1.00 98.31 416 PHE A CA 1
ATOM 3235 C C . PHE A 1 416 ? -15.495 1.717 12.911 1.00 98.31 416 PHE A C 1
ATOM 3237 O O . PHE A 1 416 ? -16.492 1.538 12.216 1.00 98.31 416 PHE A O 1
ATOM 3244 N N . ASP A 1 417 ? -15.134 0.880 13.883 1.00 97.19 417 ASP A N 1
ATOM 3245 C CA . ASP A 1 417 ? -15.920 -0.281 14.312 1.00 97.19 417 ASP A CA 1
ATOM 3246 C C . ASP A 1 417 ? -16.363 -0.078 15.758 1.00 97.19 417 ASP A C 1
ATOM 3248 O O . ASP A 1 417 ? -15.532 0.037 16.666 1.00 97.19 417 ASP A O 1
ATOM 3252 N N . SER A 1 418 ? -17.679 -0.009 15.964 1.00 95.94 418 SER A N 1
ATOM 3253 C CA . SER A 1 418 ? -18.296 0.286 17.257 1.00 95.94 418 SER A CA 1
ATOM 3254 C C . SER A 1 418 ? -17.736 1.573 17.878 1.00 95.94 418 SER A C 1
ATOM 3256 O O . SER A 1 418 ? -17.427 1.621 19.066 1.00 95.94 418 SER A O 1
ATOM 3258 N N . SER A 1 419 ? -17.482 2.591 17.053 1.00 95.12 419 SER A N 1
ATOM 3259 C CA . SER A 1 419 ? -16.783 3.826 17.417 1.00 95.12 419 SER A CA 1
ATOM 3260 C C . SER A 1 419 ? -17.120 4.949 16.413 1.00 95.12 419 SER A C 1
ATOM 3262 O O . SER A 1 419 ? -17.706 4.671 15.366 1.00 95.12 419 SER A O 1
ATOM 3264 N N . PRO A 1 420 ? -16.762 6.217 16.687 1.00 91.75 420 PRO A N 1
ATOM 3265 C CA . PRO A 1 420 ? -16.323 6.759 17.972 1.00 91.75 420 PRO A CA 1
ATOM 3266 C C . PRO A 1 420 ? -17.512 7.043 18.910 1.00 91.75 420 PRO A C 1
ATOM 3268 O O . PRO A 1 420 ? -18.669 6.990 18.507 1.00 91.75 420 PRO A O 1
ATOM 3271 N N . ASN A 1 421 ? -17.222 7.388 20.167 1.00 86.81 421 ASN A N 1
ATOM 3272 C CA . ASN A 1 421 ? -18.207 8.016 21.053 1.00 86.81 421 ASN A CA 1
ATOM 3273 C C . ASN A 1 421 ? -18.593 9.417 20.562 1.00 86.81 421 ASN A C 1
ATOM 3275 O O . ASN A 1 421 ? -17.846 10.049 19.810 1.00 86.81 421 ASN A O 1
ATOM 3279 N N . SER A 1 422 ? -19.706 9.941 21.079 1.00 81.94 422 SER A N 1
ATOM 3280 C CA . SER A 1 422 ? -20.073 11.345 20.876 1.00 81.94 422 SER A CA 1
ATOM 3281 C C . SER A 1 422 ? -19.019 12.297 21.464 1.00 81.94 422 SER A C 1
ATOM 3283 O O . SER A 1 422 ? -18.340 11.993 22.450 1.00 81.94 422 SER A O 1
ATOM 3285 N N . GLY A 1 423 ? -18.921 13.507 20.907 1.00 78.38 423 GLY A N 1
ATOM 3286 C CA . GLY A 1 423 ? -18.031 14.566 21.400 1.00 78.38 423 GLY A CA 1
ATOM 3287 C C . GLY A 1 423 ? -18.415 15.146 22.768 1.00 78.38 423 GLY A C 1
ATOM 3288 O O . GLY A 1 423 ? -17.854 16.161 23.171 1.00 78.38 423 GLY A O 1
ATOM 3289 N N . LYS A 1 424 ? -19.371 14.534 23.477 1.00 83.25 424 LYS A N 1
ATOM 3290 C CA . LYS A 1 424 ? -19.892 14.989 24.774 1.00 83.25 424 LYS A CA 1
ATOM 3291 C C . LYS A 1 424 ? -19.004 14.582 25.952 1.00 83.25 424 LYS A C 1
ATOM 3293 O O . LYS A 1 424 ? -19.086 15.200 27.007 1.00 83.25 424 LYS A O 1
ATOM 3298 N N . GLY A 1 425 ? -18.096 13.627 25.757 1.00 82.12 425 GLY A N 1
ATOM 3299 C CA . GLY A 1 425 ? -17.093 13.264 26.758 1.00 82.12 425 GLY A CA 1
ATOM 3300 C C . GLY A 1 425 ? -17.561 12.272 27.809 1.00 82.12 425 GLY A C 1
ATOM 3301 O O . GLY A 1 425 ? -18.576 11.590 27.644 1.00 82.12 425 GLY A O 1
ATOM 3302 N N . PHE A 1 426 ? -16.792 12.164 28.892 1.00 79.81 426 PHE A N 1
ATOM 3303 C CA . PHE A 1 426 ? -17.042 11.141 29.908 1.00 79.81 426 PHE A CA 1
ATOM 3304 C C . PHE A 1 426 ? -18.349 11.320 30.691 1.00 79.81 426 PHE A C 1
ATOM 3306 O O . PHE A 1 426 ? -18.869 10.319 31.183 1.00 79.81 426 PHE A O 1
ATOM 3313 N N . ASP A 1 427 ? -18.919 12.526 30.751 1.00 68.56 427 ASP A N 1
ATOM 3314 C CA . ASP A 1 427 ? -20.184 12.790 31.457 1.00 68.56 427 ASP A CA 1
ATOM 3315 C C . ASP A 1 427 ? -21.351 11.951 30.900 1.00 68.56 427 ASP A C 1
ATOM 3317 O O . ASP A 1 427 ? -22.222 11.505 31.642 1.00 68.56 427 ASP A O 1
ATOM 3321 N N . VAL A 1 428 ? -21.354 11.673 29.590 1.00 68.31 428 VAL A N 1
ATOM 3322 C CA . VAL A 1 428 ? -22.346 10.783 28.956 1.00 68.31 428 VAL A CA 1
ATOM 3323 C C . VAL A 1 428 ? -21.952 9.312 29.118 1.00 68.31 428 VAL A C 1
ATOM 3325 O O . VAL A 1 428 ? -22.810 8.453 29.322 1.00 68.31 428 VAL A O 1
ATOM 3328 N N . PHE A 1 429 ? -20.650 9.019 29.094 1.00 68.12 429 PHE A N 1
ATOM 3329 C CA . PHE A 1 429 ? -20.124 7.663 29.252 1.00 68.12 429 PHE A CA 1
ATOM 3330 C C . PHE A 1 429 ? -20.341 7.091 30.665 1.00 68.12 429 PHE A C 1
ATOM 3332 O O . PHE A 1 429 ? -20.415 5.874 30.825 1.00 68.12 429 PHE A O 1
ATOM 3339 N N . GLU A 1 430 ? -20.489 7.934 31.694 1.00 65.06 430 GLU A N 1
ATOM 3340 C CA . GLU A 1 430 ? -20.783 7.498 33.067 1.00 65.06 430 GLU A CA 1
ATOM 3341 C C . GLU A 1 430 ? -22.058 6.634 33.147 1.00 65.06 430 GLU A C 1
ATOM 3343 O O . GLU A 1 430 ? -22.071 5.615 33.841 1.00 65.06 430 GLU A O 1
ATOM 3348 N N . GLY A 1 431 ? -23.087 6.959 32.354 1.00 65.19 431 GLY A N 1
ATOM 3349 C CA . GLY A 1 431 ? -24.316 6.162 32.270 1.00 65.19 431 GLY A CA 1
ATOM 3350 C C . GLY A 1 431 ? -24.109 4.765 31.666 1.00 65.19 431 GLY A C 1
ATOM 3351 O O . GLY A 1 431 ? -24.750 3.802 32.093 1.00 65.19 431 GLY A O 1
ATOM 3352 N N . SER A 1 432 ? -23.186 4.629 30.711 1.00 69.00 432 SER A N 1
ATOM 3353 C CA . SER A 1 432 ? -22.782 3.333 30.147 1.00 69.00 432 SER A CA 1
ATOM 3354 C C . SER A 1 432 ? -21.873 2.561 31.108 1.00 69.00 432 SER A C 1
ATOM 3356 O O . SER A 1 432 ? -21.981 1.340 31.213 1.00 69.00 432 SER A O 1
ATOM 3358 N N . PHE A 1 433 ? -21.020 3.257 31.867 1.00 72.62 433 PHE A N 1
ATOM 3359 C CA . PHE A 1 433 ? -20.115 2.640 32.837 1.00 72.62 433 PHE A CA 1
ATOM 3360 C C . PHE A 1 433 ? -20.861 1.894 33.949 1.00 72.62 433 PHE A C 1
ATOM 3362 O O . PHE A 1 433 ? -20.467 0.781 34.294 1.00 72.62 433 PHE A O 1
ATOM 3369 N N . ASP A 1 434 ? -21.955 2.447 34.484 1.00 72.62 434 ASP A N 1
ATOM 3370 C CA . ASP A 1 434 ? -22.754 1.754 35.505 1.00 72.62 434 ASP A CA 1
ATOM 3371 C C . ASP A 1 434 ? -23.378 0.447 34.970 1.00 72.62 434 ASP A C 1
ATOM 3373 O O . ASP A 1 434 ? -23.401 -0.557 35.685 1.00 72.62 434 ASP A O 1
ATOM 3377 N N . LYS A 1 435 ? -23.789 0.403 33.693 1.00 70.81 435 LYS A N 1
ATOM 3378 C CA . LYS A 1 435 ? -24.264 -0.835 33.043 1.00 70.81 435 LYS A CA 1
ATOM 3379 C C . LYS A 1 435 ? -23.138 -1.845 32.827 1.00 70.81 435 LYS A C 1
ATOM 3381 O O . LYS A 1 435 ? -23.289 -3.014 33.169 1.00 70.81 435 LYS A O 1
ATOM 3386 N N . ILE A 1 436 ? -21.983 -1.390 32.335 1.00 70.69 436 ILE A N 1
ATOM 3387 C CA . ILE A 1 436 ? -20.780 -2.227 32.181 1.00 70.69 436 ILE A CA 1
ATOM 3388 C C . ILE A 1 436 ? -20.370 -2.817 33.536 1.00 70.69 436 ILE A C 1
ATOM 3390 O O . ILE A 1 436 ? -19.991 -3.984 33.630 1.00 70.69 436 ILE A O 1
ATOM 3394 N N . LEU A 1 437 ? -20.473 -2.029 34.606 1.00 75.75 437 LEU A N 1
ATOM 3395 C CA . LEU A 1 437 ? -20.192 -2.462 35.967 1.00 75.75 437 LEU A CA 1
ATOM 3396 C C . LEU A 1 437 ? -21.181 -3.530 36.455 1.00 75.75 437 LEU A C 1
ATOM 3398 O O . LEU A 1 437 ? -20.787 -4.485 37.136 1.00 75.75 437 LEU A O 1
ATOM 3402 N N . ASP A 1 438 ? -22.465 -3.370 36.142 1.00 74.31 438 ASP A N 1
ATOM 3403 C CA . ASP A 1 438 ? -23.504 -4.351 36.453 1.00 74.31 438 ASP A CA 1
ATOM 3404 C C . ASP A 1 438 ? -23.247 -5.681 35.743 1.00 74.31 438 ASP A C 1
ATOM 3406 O O . ASP A 1 438 ? -23.200 -6.714 36.422 1.00 74.31 438 ASP A O 1
ATOM 3410 N N . ASP A 1 439 ? -22.966 -5.644 34.441 1.00 72.44 439 ASP A N 1
ATOM 3411 C CA . ASP A 1 439 ? -22.673 -6.823 33.624 1.00 72.44 439 ASP A CA 1
ATOM 3412 C C . ASP A 1 439 ? -21.382 -7.517 34.061 1.00 72.44 439 ASP A C 1
ATOM 3414 O O . ASP A 1 439 ? -21.379 -8.727 34.301 1.00 72.44 439 ASP A O 1
ATOM 3418 N N . PHE A 1 440 ? -20.298 -6.766 34.272 1.00 70.44 440 PHE A N 1
ATOM 3419 C CA . PHE A 1 440 ? -19.007 -7.323 34.690 1.00 70.44 440 PHE A CA 1
ATOM 3420 C C . PHE A 1 440 ? -19.089 -8.029 36.047 1.00 70.44 440 PHE A C 1
ATOM 3422 O O . PHE A 1 440 ? -18.388 -9.006 36.309 1.00 70.44 440 PHE A O 1
ATOM 3429 N N . THR A 1 441 ? -19.965 -7.544 36.928 1.00 77.12 441 THR A N 1
ATOM 3430 C CA . THR A 1 441 ? -20.124 -8.104 38.273 1.00 77.12 441 THR A CA 1
ATOM 3431 C C . THR A 1 441 ? -21.270 -9.107 38.390 1.00 77.12 441 THR A C 1
ATOM 3433 O O . THR A 1 441 ? -21.417 -9.731 39.444 1.00 77.12 441 THR A O 1
ATOM 3436 N N . SER A 1 442 ? -22.052 -9.305 37.325 1.00 75.12 442 SER A N 1
ATOM 3437 C CA . SER A 1 442 ? -23.219 -10.197 37.294 1.00 75.12 442 SER A CA 1
ATOM 3438 C C . SER A 1 442 ? -22.865 -11.669 37.539 1.00 75.12 442 SER A C 1
ATOM 3440 O O . SER A 1 442 ? -23.617 -12.383 38.198 1.00 75.12 442 SER A O 1
ATOM 3442 N N . THR A 1 443 ? -21.680 -12.102 37.100 1.00 72.31 443 THR A N 1
ATOM 3443 C CA . THR A 1 443 ? -21.174 -13.479 37.238 1.00 72.31 443 THR A CA 1
ATOM 3444 C C . THR A 1 443 ? -20.616 -13.786 38.633 1.00 72.31 443 THR A C 1
ATOM 3446 O O . THR A 1 443 ? -20.367 -14.946 38.968 1.00 72.31 443 THR A O 1
ATOM 3449 N N . THR A 1 444 ? -20.432 -12.769 39.484 1.00 76.62 444 THR A N 1
ATOM 3450 C CA . THR A 1 444 ? -19.912 -12.945 40.846 1.00 76.62 444 THR A CA 1
ATOM 3451 C C . THR A 1 444 ? -21.040 -13.293 41.816 1.00 76.62 444 THR A C 1
ATOM 3453 O O . THR A 1 444 ? -21.819 -12.433 42.223 1.00 76.62 444 THR A O 1
ATOM 3456 N N . THR A 1 445 ? -21.083 -14.553 42.253 1.00 76.38 445 THR A N 1
ATOM 3457 C CA . THR A 1 445 ? -22.125 -15.081 43.154 1.00 76.38 445 THR A CA 1
ATOM 3458 C C . THR A 1 445 ? -22.014 -14.594 44.603 1.00 76.38 445 THR A C 1
ATOM 3460 O O . THR A 1 445 ? -23.006 -14.586 45.325 1.00 76.38 445 THR A O 1
ATOM 3463 N N . SER A 1 446 ? -20.826 -14.170 45.054 1.00 87.94 446 SER A N 1
ATOM 3464 C CA . SER A 1 446 ? -20.605 -13.674 46.421 1.00 87.94 446 SER A CA 1
ATOM 3465 C C . SER A 1 446 ? -20.957 -12.182 46.541 1.00 87.94 446 SER A C 1
ATOM 3467 O O . SER A 1 446 ? -20.275 -11.361 45.919 1.00 87.94 446 SER A O 1
ATOM 3469 N N . PRO A 1 447 ? -21.925 -11.792 47.397 1.00 86.81 447 PRO A N 1
ATOM 3470 C CA . PRO A 1 447 ? -22.322 -10.391 47.564 1.00 86.81 447 PRO A CA 1
ATOM 3471 C C . PRO A 1 447 ? -21.175 -9.482 48.023 1.00 86.81 447 PRO A C 1
ATOM 3473 O O . PRO A 1 447 ? -21.034 -8.364 47.537 1.00 86.81 447 PRO A O 1
ATOM 3476 N N . VAL A 1 448 ? -20.309 -9.983 48.911 1.00 87.69 448 VAL A N 1
ATOM 3477 C CA . VAL A 1 448 ? -19.154 -9.237 49.437 1.00 87.69 448 VAL A CA 1
ATOM 3478 C C . VAL A 1 448 ? -18.109 -9.020 48.345 1.00 87.69 448 VAL A C 1
ATOM 3480 O O . VAL A 1 448 ? -17.665 -7.894 48.142 1.00 87.69 448 VAL A O 1
ATOM 3483 N N . LYS A 1 449 ? -17.743 -10.066 47.588 1.00 82.62 449 LYS A N 1
ATOM 3484 C CA . LYS A 1 449 ? -16.781 -9.927 46.478 1.00 82.62 449 LYS A CA 1
ATOM 3485 C C . LYS A 1 449 ? -17.321 -9.011 45.384 1.00 82.62 449 LYS A C 1
ATOM 3487 O O . LYS A 1 449 ? -16.572 -8.192 44.862 1.00 82.62 449 LYS A O 1
ATOM 3492 N N . ARG A 1 450 ? -18.622 -9.104 45.085 1.00 85.38 450 ARG A N 1
ATOM 3493 C CA . ARG A 1 450 ? -19.310 -8.209 44.151 1.00 85.38 450 ARG A CA 1
ATOM 3494 C C . ARG A 1 450 ? -19.255 -6.761 44.632 1.00 85.38 450 ARG A C 1
ATOM 3496 O O . ARG A 1 450 ? -18.896 -5.888 43.852 1.00 85.38 450 ARG A O 1
ATOM 3503 N N . TRP A 1 451 ? -19.535 -6.500 45.907 1.00 86.56 451 TRP A N 1
ATOM 3504 C CA . TRP A 1 451 ? -19.434 -5.157 46.484 1.00 86.56 451 TRP A CA 1
ATOM 3505 C C . TRP A 1 451 ? -18.003 -4.599 46.436 1.00 86.56 451 TRP A C 1
ATOM 3507 O O . TRP A 1 451 ? -17.813 -3.459 46.010 1.00 86.56 451 TRP A O 1
ATOM 3517 N N . ILE A 1 452 ? -16.992 -5.407 46.783 1.00 85.69 452 ILE A N 1
ATOM 3518 C CA . ILE A 1 452 ? -15.576 -5.012 46.694 1.00 85.69 452 ILE A CA 1
ATOM 3519 C C . ILE A 1 452 ? -15.214 -4.669 45.245 1.00 85.69 452 ILE A C 1
ATOM 3521 O O . ILE A 1 452 ? -14.707 -3.580 44.988 1.00 85.69 452 ILE A O 1
ATOM 3525 N N . ALA A 1 453 ? -15.521 -5.556 44.293 1.00 81.06 453 ALA A N 1
ATOM 3526 C CA . ALA A 1 453 ? -15.236 -5.338 42.875 1.00 81.06 453 ALA A CA 1
ATOM 3527 C C . ALA A 1 453 ? -15.903 -4.057 42.353 1.00 81.06 453 ALA A C 1
ATOM 3529 O O . ALA A 1 453 ? -15.247 -3.243 41.706 1.00 81.06 453 ALA A O 1
ATOM 3530 N N . ARG A 1 454 ? -17.177 -3.829 42.704 1.00 85.75 454 ARG A N 1
ATOM 3531 C CA . ARG A 1 454 ? -17.897 -2.599 42.344 1.00 85.75 454 ARG A CA 1
ATOM 3532 C C . ARG A 1 454 ? -17.236 -1.357 42.914 1.00 85.75 454 ARG A C 1
ATOM 3534 O O . ARG A 1 454 ? -17.061 -0.380 42.198 1.00 85.75 454 ARG A O 1
ATOM 3541 N N . THR A 1 455 ? -16.856 -1.403 44.185 1.00 84.75 455 THR A N 1
ATOM 3542 C CA . THR A 1 455 ? -16.218 -0.275 44.873 1.00 84.75 455 THR A CA 1
ATOM 3543 C C . THR A 1 455 ? -14.877 0.069 44.237 1.00 84.75 455 THR A C 1
ATOM 3545 O O . THR A 1 455 ? -14.617 1.235 43.956 1.00 84.75 455 THR A O 1
ATOM 3548 N N . VAL A 1 456 ? -14.053 -0.939 43.943 1.00 84.75 456 VAL A N 1
ATOM 3549 C CA . VAL A 1 456 ? -12.754 -0.751 43.283 1.00 84.75 456 VAL A CA 1
ATOM 3550 C C . VAL A 1 456 ? -12.925 -0.167 41.880 1.00 84.75 456 VAL A C 1
ATOM 3552 O O . VAL A 1 456 ? -12.249 0.802 41.543 1.00 84.75 456 VAL A O 1
ATOM 3555 N N . LEU A 1 457 ? -13.848 -0.703 41.078 1.00 82.31 457 LEU A N 1
ATOM 3556 C CA . LEU A 1 457 ? -14.106 -0.212 39.721 1.00 82.31 457 LEU A CA 1
ATOM 3557 C C . LEU A 1 457 ? -14.666 1.220 39.725 1.00 82.31 457 LEU A C 1
ATOM 3559 O O . LEU A 1 457 ? -14.181 2.051 38.961 1.00 82.31 457 LEU A O 1
ATOM 3563 N N . LYS A 1 458 ? -15.610 1.545 40.624 1.00 84.94 458 LYS A N 1
ATOM 3564 C CA . LYS A 1 458 ? -16.121 2.918 40.793 1.00 84.94 458 LYS A CA 1
ATOM 3565 C C . LYS A 1 458 ? -15.037 3.886 41.260 1.00 84.94 458 LYS A C 1
ATOM 3567 O O . LYS A 1 458 ? -14.964 4.995 40.746 1.00 84.94 458 LYS A O 1
ATOM 3572 N N . ALA A 1 459 ? -14.173 3.476 42.189 1.00 85.62 459 ALA A N 1
ATOM 3573 C CA . ALA A 1 459 ? -13.050 4.300 42.634 1.00 85.62 459 ALA A CA 1
ATOM 3574 C C . ALA A 1 459 ? -12.042 4.551 41.499 1.00 85.62 459 ALA A C 1
ATOM 3576 O O . ALA A 1 459 ? -11.582 5.678 41.322 1.00 85.62 459 ALA A O 1
ATOM 3577 N N . GLY A 1 460 ? -11.739 3.526 40.695 1.00 83.31 460 GLY A N 1
ATOM 3578 C CA . GLY A 1 460 ? -10.908 3.662 39.498 1.00 83.31 460 GLY A CA 1
ATOM 3579 C C . GLY A 1 460 ? -11.516 4.620 38.472 1.00 83.31 460 GLY A C 1
ATOM 3580 O O . GLY A 1 460 ? -10.818 5.494 37.961 1.00 83.31 460 GLY A O 1
ATOM 3581 N N . TRP A 1 461 ? -12.823 4.517 38.224 1.00 84.25 461 TRP A N 1
ATOM 3582 C CA . TRP A 1 461 ? -13.543 5.427 37.332 1.00 84.25 461 TRP A CA 1
ATOM 3583 C C . TRP A 1 461 ? -13.558 6.868 37.846 1.00 84.25 461 TRP A C 1
ATOM 3585 O O . TRP A 1 461 ? -13.214 7.787 37.109 1.00 84.25 461 TRP A O 1
ATOM 3595 N N . ALA A 1 462 ? -13.838 7.073 39.135 1.00 84.75 462 ALA A N 1
ATOM 3596 C CA . ALA A 1 462 ? -13.767 8.390 39.762 1.00 84.75 462 ALA A CA 1
ATOM 3597 C C . ALA A 1 462 ? -12.361 9.007 39.647 1.00 84.75 462 ALA A C 1
ATOM 3599 O O . ALA A 1 462 ? -12.231 10.210 39.426 1.00 84.75 462 ALA A O 1
ATOM 3600 N N . ALA A 1 463 ? -11.301 8.196 39.736 1.00 84.50 463 ALA A N 1
ATOM 3601 C CA . ALA A 1 463 ? -9.935 8.661 39.512 1.00 84.50 463 ALA A CA 1
ATOM 3602 C C . ALA A 1 463 ? -9.687 9.086 38.052 1.00 84.50 463 ALA A C 1
ATOM 3604 O O . ALA A 1 463 ? -9.012 10.092 37.827 1.00 84.50 463 ALA A O 1
ATOM 3605 N N . VAL A 1 464 ? -10.247 8.371 37.067 1.00 84.31 464 VAL A N 1
ATOM 3606 C CA . VAL A 1 464 ? -10.221 8.775 35.647 1.00 84.31 464 VAL A CA 1
ATOM 3607 C C . VAL A 1 464 ? -10.962 10.098 35.451 1.00 84.31 464 VAL A C 1
ATOM 3609 O O . VAL A 1 464 ? -10.400 11.023 34.871 1.00 84.31 464 VAL A O 1
ATOM 3612 N N . MET A 1 465 ? -12.169 10.236 35.998 1.00 83.31 465 MET A N 1
ATOM 3613 C CA . MET A 1 465 ? -12.943 11.479 35.924 1.00 83.31 465 MET A CA 1
ATOM 3614 C C . MET A 1 465 ? -12.189 12.656 36.542 1.00 83.31 465 MET A C 1
ATOM 3616 O O . MET A 1 465 ? -11.999 13.694 35.909 1.00 83.31 465 MET A O 1
ATOM 3620 N N . LEU A 1 466 ? -11.658 12.475 37.754 1.00 84.00 466 LEU A N 1
ATOM 3621 C CA . LEU A 1 466 ? -10.869 13.495 38.437 1.00 84.00 466 LEU A CA 1
ATOM 3622 C C . LEU A 1 466 ? -9.629 13.892 37.622 1.00 84.00 466 LEU A C 1
ATOM 3624 O O . LEU A 1 466 ? -9.313 15.078 37.518 1.00 84.00 466 LEU A O 1
ATOM 3628 N N . ARG A 1 467 ? -8.952 12.923 36.992 1.00 84.00 467 ARG A N 1
ATOM 3629 C CA . ARG A 1 467 ? -7.780 13.157 36.134 1.00 84.00 467 ARG A CA 1
ATOM 3630 C C . ARG A 1 467 ? -8.084 14.063 34.940 1.00 84.00 467 ARG A C 1
ATOM 3632 O O . ARG A 1 467 ? -7.171 14.763 34.493 1.00 84.00 467 ARG A O 1
ATOM 3639 N N . TRP A 1 468 ? -9.317 14.062 34.444 1.00 83.75 468 TRP A N 1
ATOM 3640 C CA . TRP A 1 468 ? -9.749 14.853 33.287 1.00 83.75 468 TRP A CA 1
ATOM 3641 C C . TRP A 1 468 ? -10.715 15.989 33.643 1.00 83.75 468 TRP A C 1
ATOM 3643 O O . TRP A 1 468 ? -11.226 16.667 32.760 1.00 83.75 468 TRP A O 1
ATOM 3653 N N . SER A 1 469 ? -10.897 16.275 34.934 1.00 78.31 469 SER A N 1
ATOM 3654 C CA . SER A 1 469 ? -11.757 17.360 35.413 1.00 78.31 469 SER A CA 1
ATOM 3655 C C . SER A 1 469 ? -11.169 18.748 35.112 1.00 78.31 469 SER A C 1
ATOM 3657 O O . SER A 1 469 ? -10.449 19.310 35.931 1.00 78.31 469 SER A O 1
ATOM 3659 N N . GLY A 1 470 ? -11.438 19.297 33.918 1.00 65.06 470 GLY A N 1
ATOM 3660 C CA . GLY A 1 470 ? -11.273 20.706 33.492 1.00 65.06 470 GLY A CA 1
ATOM 3661 C C . GLY A 1 470 ? -9.855 21.314 33.491 1.00 65.06 470 GLY A C 1
ATOM 3662 O O . GLY A 1 470 ? -9.518 22.130 32.639 1.00 65.06 470 GLY A O 1
ATOM 3663 N N . ARG A 1 471 ? -8.981 20.904 34.410 1.00 68.00 471 ARG A N 1
ATOM 3664 C CA . ARG A 1 471 ? -7.625 21.408 34.644 1.00 68.00 471 ARG A CA 1
ATOM 3665 C C . ARG A 1 471 ? -6.589 20.794 33.705 1.00 68.00 471 ARG A C 1
ATOM 3667 O O . ARG A 1 471 ? -5.489 21.323 33.582 1.00 68.00 471 ARG A O 1
ATOM 3674 N N . PHE A 1 472 ? -6.928 19.684 33.052 1.00 66.88 472 PHE A N 1
ATOM 3675 C CA . PHE A 1 472 ? -6.012 18.910 32.212 1.00 66.88 472 PHE A CA 1
ATOM 3676 C C . PHE A 1 472 ? -6.434 18.836 30.737 1.00 66.88 472 PHE A C 1
ATOM 3678 O O . PHE A 1 472 ? -5.864 18.047 29.981 1.00 66.88 472 PHE A O 1
ATOM 3685 N N . GLY A 1 473 ? -7.381 19.685 30.327 1.00 73.88 473 GLY A N 1
ATOM 3686 C CA . GLY A 1 473 ? -7.918 19.727 28.968 1.00 73.88 473 GLY A CA 1
ATOM 3687 C C . GLY A 1 473 ? -9.068 18.739 28.736 1.00 73.88 473 GLY A C 1
ATOM 3688 O O . GLY A 1 473 ? -9.533 18.121 29.694 1.00 73.88 473 GLY A O 1
ATOM 3689 N N . PRO A 1 474 ? -9.533 18.611 27.478 1.00 83.94 474 PRO A N 1
ATOM 3690 C CA . PRO A 1 474 ? -10.626 17.712 27.128 1.00 83.94 474 PRO A CA 1
ATOM 3691 C C . PRO A 1 474 ? -10.245 16.258 27.406 1.00 83.94 474 PRO A C 1
ATOM 3693 O O . PRO A 1 474 ? -9.093 15.848 27.196 1.00 83.94 474 PRO A O 1
ATOM 3696 N N . ASP A 1 475 ? -11.226 15.478 27.855 1.00 88.44 475 ASP A N 1
ATOM 3697 C CA . ASP A 1 475 ? -11.051 14.047 28.064 1.00 88.44 475 ASP A CA 1
ATOM 3698 C C . ASP A 1 475 ? -10.747 13.315 26.735 1.00 88.44 475 ASP A C 1
ATOM 3700 O O . ASP A 1 475 ? -10.925 13.874 25.643 1.00 88.44 475 ASP A O 1
ATOM 3704 N N . PRO A 1 476 ? -10.232 12.072 26.785 1.00 88.50 476 PRO A N 1
ATOM 3705 C CA . PRO A 1 476 ? -9.893 11.315 25.588 1.00 88.50 476 PRO A CA 1
ATOM 3706 C C . PRO A 1 476 ? -11.028 11.181 24.564 1.00 88.50 476 PRO A C 1
ATOM 3708 O O . PRO A 1 476 ? -10.724 11.203 23.375 1.00 88.50 476 PRO A O 1
ATOM 3711 N N . LEU A 1 477 ? -12.297 11.072 24.974 1.00 89.00 477 LEU A N 1
ATOM 3712 C CA . LEU A 1 477 ? -13.418 10.923 24.040 1.00 89.00 477 LEU A CA 1
ATOM 3713 C C . LEU A 1 477 ? -13.672 12.232 23.292 1.00 89.00 477 LEU A C 1
ATOM 3715 O O . LEU A 1 477 ? -13.693 12.235 22.061 1.00 89.00 477 LEU A O 1
ATOM 3719 N N . GLN A 1 478 ? -13.748 13.354 24.014 1.00 90.44 478 GLN A N 1
ATOM 3720 C CA . GLN A 1 478 ? -13.903 14.684 23.405 1.00 90.44 478 GLN A CA 1
ATOM 3721 C C . GLN A 1 478 ? -12.745 15.001 22.456 1.00 90.44 478 GLN A C 1
ATOM 3723 O O . GLN A 1 478 ? -12.943 15.465 21.332 1.00 90.44 478 GLN A O 1
ATOM 3728 N N . ARG A 1 479 ? -11.512 14.714 22.890 1.00 91.31 479 ARG A N 1
ATOM 3729 C CA . ARG A 1 479 ? -10.302 14.950 22.098 1.00 91.31 479 ARG A CA 1
ATOM 3730 C C . ARG A 1 479 ? -10.273 14.108 20.827 1.00 91.31 479 ARG A C 1
ATOM 3732 O O . ARG A 1 479 ? -9.927 14.626 19.766 1.00 91.31 479 ARG A O 1
ATOM 3739 N N . ASN A 1 480 ? -10.607 12.824 20.933 1.00 93.00 480 ASN A N 1
ATOM 3740 C CA . ASN A 1 480 ? -10.626 11.925 19.786 1.00 93.00 480 ASN A CA 1
ATOM 3741 C C . ASN A 1 480 ? -11.721 12.325 18.799 1.00 93.00 480 ASN A C 1
ATOM 3743 O O . ASN A 1 480 ? -11.450 12.349 17.607 1.00 93.00 480 ASN A O 1
ATOM 3747 N N . PHE A 1 481 ? -12.908 12.711 19.271 1.00 94.81 481 PHE A N 1
ATOM 3748 C CA . PHE A 1 481 ? -13.966 13.229 18.404 1.00 94.81 481 PHE A CA 1
ATOM 3749 C C . PHE A 1 481 ? -13.508 14.489 17.658 1.00 94.81 481 PHE A C 1
ATOM 3751 O O . PHE A 1 481 ? -13.554 14.548 16.430 1.00 94.81 481 PHE A O 1
ATOM 3758 N N . ALA A 1 482 ? -12.975 15.476 18.384 1.00 94.50 482 ALA A N 1
ATOM 3759 C CA . ALA A 1 482 ? -12.488 16.717 17.788 1.00 94.50 482 ALA A CA 1
ATOM 3760 C C . ALA A 1 482 ? -11.375 16.477 16.753 1.00 94.50 482 ALA A C 1
ATOM 3762 O O . ALA A 1 482 ? -11.346 17.137 15.718 1.00 94.50 482 ALA A O 1
ATOM 3763 N N . LYS A 1 483 ? -10.467 15.525 16.995 1.00 94.69 483 LYS A N 1
ATOM 3764 C CA . LYS A 1 483 ? -9.408 15.190 16.034 1.00 94.69 483 LYS A CA 1
ATOM 3765 C C . LYS A 1 483 ? -9.937 14.370 14.857 1.00 94.69 483 LYS A C 1
ATOM 3767 O O . LYS A 1 483 ? -9.833 14.810 13.721 1.00 94.69 483 LYS A O 1
ATOM 3772 N N . LEU A 1 484 ? -10.489 13.193 15.134 1.00 96.38 484 LEU A N 1
ATOM 3773 C CA . LEU A 1 484 ? -10.766 12.167 14.130 1.00 96.38 484 LEU A CA 1
ATOM 3774 C C . LEU A 1 484 ? -12.003 12.478 13.289 1.00 96.38 484 LEU A C 1
ATOM 3776 O O . LEU A 1 484 ? -12.072 12.037 12.149 1.00 96.38 484 LEU A O 1
ATOM 3780 N N . ILE A 1 485 ? -12.976 13.217 13.830 1.00 96.38 485 ILE A N 1
ATOM 3781 C CA . ILE A 1 485 ? -14.217 13.559 13.121 1.00 96.38 485 ILE A CA 1
ATOM 3782 C C . ILE A 1 485 ? -14.155 14.974 12.557 1.00 96.38 485 ILE A C 1
ATOM 3784 O O . ILE A 1 485 ? -14.434 15.164 11.377 1.00 96.38 485 ILE A O 1
ATOM 3788 N N . ILE A 1 486 ? -13.755 15.953 13.374 1.00 94.94 486 ILE A N 1
ATOM 3789 C CA . ILE A 1 486 ? -13.798 17.366 12.976 1.00 94.94 486 ILE A CA 1
ATOM 3790 C C . ILE A 1 486 ? -12.520 17.798 12.249 1.00 94.94 486 ILE A C 1
ATOM 3792 O O . ILE A 1 486 ? -12.593 18.311 11.138 1.00 94.94 486 ILE A O 1
ATOM 3796 N N . ALA A 1 487 ? -11.341 17.609 12.849 1.00 93.75 487 ALA A N 1
ATOM 3797 C CA . ALA A 1 487 ? -10.091 18.083 12.247 1.00 93.75 487 ALA A CA 1
ATOM 3798 C C . ALA A 1 487 ? -9.683 17.261 11.012 1.00 93.75 487 ALA A C 1
ATOM 3800 O O . ALA A 1 487 ? -9.187 17.819 10.037 1.00 93.75 487 ALA A O 1
ATOM 3801 N N . ASP A 1 488 ? -9.945 15.955 11.029 1.00 93.50 488 ASP A N 1
ATOM 3802 C CA . ASP A 1 488 ? -9.639 15.030 9.934 1.00 93.50 488 ASP A CA 1
ATOM 3803 C C . ASP A 1 488 ? -10.801 14.893 8.931 1.00 93.50 488 ASP A C 1
ATOM 3805 O O . ASP A 1 488 ? -10.974 13.845 8.305 1.00 93.50 488 ASP A O 1
ATOM 3809 N N . ALA A 1 489 ? -11.634 15.926 8.768 1.00 91.44 489 ALA A N 1
ATOM 3810 C CA . ALA A 1 489 ? -12.837 15.868 7.931 1.00 91.44 489 ALA A CA 1
ATOM 3811 C C . ALA A 1 489 ? -12.555 15.536 6.451 1.00 91.44 489 ALA A C 1
ATOM 3813 O O . ALA A 1 489 ? -13.411 14.958 5.787 1.00 91.44 489 ALA A O 1
ATOM 3814 N N . ALA A 1 490 ? -11.356 15.837 5.944 1.00 89.88 490 ALA A N 1
ATOM 3815 C CA . ALA A 1 490 ? -10.961 15.526 4.569 1.00 89.88 490 ALA A CA 1
ATOM 3816 C C . ALA A 1 490 ? -10.753 14.022 4.305 1.00 89.88 490 ALA A C 1
ATOM 3818 O O . ALA A 1 490 ? -10.782 13.601 3.153 1.00 89.88 490 ALA A O 1
ATOM 3819 N N . ILE A 1 491 ? -10.532 13.217 5.348 1.00 94.75 491 ILE A N 1
ATOM 3820 C CA . ILE A 1 491 ? -10.232 11.788 5.211 1.00 94.75 491 ILE A CA 1
ATOM 3821 C C . ILE A 1 491 ? -11.550 11.001 5.140 1.00 94.75 491 ILE A C 1
ATOM 3823 O O . ILE A 1 491 ? -12.343 11.123 6.081 1.00 94.75 491 ILE A O 1
ATOM 3827 N N . PRO A 1 492 ? -11.788 10.189 4.092 1.00 97.00 492 PRO A N 1
ATOM 3828 C CA . PRO A 1 492 ? -12.950 9.312 3.989 1.00 97.00 492 PRO A CA 1
ATOM 3829 C C . PRO A 1 492 ? -13.137 8.383 5.195 1.00 97.00 492 PRO A C 1
ATOM 3831 O O . PRO A 1 492 ? -12.157 7.873 5.748 1.00 97.00 492 PRO A O 1
ATOM 3834 N N . LYS A 1 493 ? -14.391 8.134 5.605 1.00 98.12 493 LYS A N 1
ATOM 3835 C CA . LYS A 1 493 ? -14.709 7.337 6.811 1.00 98.12 493 LYS A CA 1
ATOM 3836 C C . LYS A 1 493 ? -15.765 6.263 6.564 1.00 98.12 493 LYS A C 1
ATOM 3838 O O . LYS A 1 493 ? -16.818 6.551 6.007 1.00 98.12 493 LYS A O 1
ATOM 3843 N N . LEU A 1 494 ? -15.512 5.052 7.053 1.00 98.56 494 LEU A N 1
ATOM 3844 C CA . LEU A 1 494 ? -16.508 3.985 7.147 1.00 98.56 494 LEU A CA 1
ATOM 3845 C C . LEU A 1 494 ? -16.939 3.820 8.601 1.00 98.56 494 LEU A C 1
ATOM 3847 O O . LEU A 1 494 ? -16.086 3.613 9.459 1.00 98.56 494 LEU A O 1
ATOM 3851 N N . PHE A 1 495 ? -18.244 3.868 8.866 1.00 98.56 495 PHE A N 1
ATOM 3852 C CA . PHE A 1 495 ? -18.809 3.620 10.195 1.00 98.56 495 PHE A CA 1
ATOM 3853 C C . PHE A 1 495 ? -19.542 2.278 10.233 1.00 98.56 495 PHE A C 1
ATOM 3855 O O . PHE A 1 495 ? -20.567 2.102 9.577 1.00 98.56 495 PHE A O 1
ATOM 3862 N N . LEU A 1 496 ? -19.033 1.342 11.029 1.00 98.50 496 LEU A N 1
ATOM 3863 C CA . LEU A 1 496 ? -19.617 0.029 11.294 1.00 98.50 496 LEU A CA 1
ATOM 3864 C C . LEU A 1 496 ? -20.145 0.033 12.734 1.00 98.50 496 LEU A C 1
ATOM 3866 O O . LEU A 1 496 ? -19.358 0.115 13.675 1.00 98.50 496 LEU A O 1
ATOM 3870 N N . TYR A 1 497 ? -21.466 0.000 12.915 1.00 98.19 497 TYR A N 1
ATOM 3871 C CA . TYR A 1 497 ? -22.101 0.130 14.234 1.00 98.19 497 TYR A CA 1
ATOM 3872 C C . TYR A 1 497 ? -23.408 -0.660 14.331 1.00 98.19 497 TYR A C 1
ATOM 3874 O O . TYR A 1 497 ? -23.879 -1.233 13.351 1.00 98.19 497 TYR A O 1
ATOM 3882 N N . SER A 1 498 ? -24.027 -0.711 15.513 1.00 97.56 498 SER A N 1
ATOM 3883 C CA . SER A 1 498 ? -25.302 -1.409 15.694 1.00 97.56 498 SER A CA 1
ATOM 3884 C C . SER A 1 498 ? -26.251 -0.691 16.641 1.00 97.56 498 SER A C 1
ATOM 3886 O O . SER A 1 498 ? -25.843 -0.219 17.700 1.00 97.56 498 SER A O 1
ATOM 3888 N N . SER A 1 499 ? -27.545 -0.691 16.310 1.00 96.50 499 SER A N 1
ATOM 3889 C CA . SER A 1 499 ? -28.613 -0.253 17.222 1.00 96.50 499 SER A CA 1
ATOM 3890 C C . SER A 1 499 ? -28.675 -1.042 18.536 1.00 96.50 499 SER A C 1
ATOM 3892 O O . SER A 1 499 ? -29.240 -0.530 19.499 1.00 96.50 499 SER A O 1
ATOM 3894 N N . ASN A 1 500 ? -28.103 -2.250 18.596 1.00 93.62 500 ASN A N 1
ATOM 3895 C CA . ASN A 1 500 ? -28.043 -3.072 19.809 1.00 93.62 500 ASN A CA 1
ATOM 3896 C C . ASN A 1 500 ? -26.719 -2.921 20.589 1.00 93.62 500 ASN A C 1
ATOM 3898 O O . ASN A 1 500 ? -26.489 -3.634 21.567 1.00 93.62 500 ASN A O 1
ATOM 3902 N N . ASP A 1 501 ? -25.836 -2.006 20.179 1.00 91.88 501 ASP A N 1
ATOM 3903 C CA . ASP A 1 501 ? -24.637 -1.675 20.946 1.00 91.88 501 ASP A CA 1
ATOM 3904 C C . ASP A 1 501 ? -25.011 -0.847 22.185 1.00 91.88 501 ASP A C 1
ATOM 3906 O O . ASP A 1 501 ? -25.568 0.249 22.092 1.00 91.88 501 ASP A O 1
A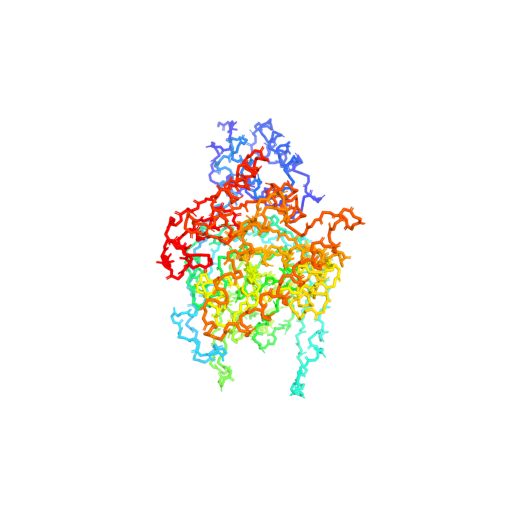TOM 3910 N N . VAL A 1 502 ? -24.724 -1.393 23.368 1.00 85.94 502 VAL A N 1
ATOM 3911 C CA . VAL A 1 502 ? -25.028 -0.767 24.665 1.00 85.94 502 VAL A CA 1
ATOM 3912 C C . VAL A 1 502 ? -23.830 -0.048 25.289 1.00 85.94 502 VAL A C 1
ATOM 3914 O O . VAL A 1 502 ? -23.992 0.593 26.327 1.00 85.94 502 VAL A O 1
ATOM 3917 N N . ILE A 1 503 ? -22.639 -0.175 24.696 1.00 84.62 503 ILE A N 1
ATOM 3918 C CA . ILE A 1 503 ? -21.399 0.435 25.192 1.00 84.62 503 ILE A CA 1
ATOM 3919 C C . ILE A 1 503 ? -21.155 1.759 24.473 1.00 84.62 503 ILE A C 1
ATOM 3921 O O . ILE A 1 503 ? -20.967 2.780 25.135 1.00 84.62 503 ILE A O 1
ATOM 3925 N N . ILE A 1 504 ? -21.173 1.737 23.139 1.00 89.62 504 ILE A N 1
ATOM 3926 C CA . ILE A 1 504 ? -21.146 2.934 22.294 1.00 89.62 504 ILE A CA 1
ATOM 3927 C C . ILE A 1 504 ? -22.426 2.907 21.481 1.00 89.62 504 ILE A C 1
ATOM 3929 O O . ILE A 1 504 ? -22.555 2.174 20.505 1.00 89.62 504 ILE A O 1
ATOM 3933 N N . THR A 1 505 ? -23.410 3.662 21.949 1.00 91.50 505 THR A N 1
ATOM 3934 C CA . THR A 1 505 ? -24.773 3.528 21.442 1.00 91.50 505 THR A CA 1
ATOM 3935 C C . THR A 1 505 ? -24.889 4.057 20.013 1.00 91.50 505 THR A C 1
ATOM 3937 O O . THR A 1 505 ? -24.189 4.996 19.634 1.00 91.50 505 THR A O 1
ATOM 3940 N N . ALA A 1 506 ? -25.804 3.498 19.212 1.00 94.56 506 ALA A N 1
ATOM 3941 C CA . ALA A 1 506 ? -26.041 3.991 17.850 1.00 94.56 506 ALA A CA 1
ATOM 3942 C C . ALA A 1 506 ? -26.260 5.517 17.774 1.00 94.56 506 ALA A C 1
ATOM 3944 O O . ALA A 1 506 ? -25.617 6.133 16.930 1.00 94.56 506 ALA A O 1
ATOM 3945 N N . PRO A 1 507 ? -27.025 6.168 18.680 1.00 94.19 507 PRO A N 1
ATOM 3946 C CA . PRO A 1 507 ? -27.142 7.627 18.686 1.00 94.19 507 PRO A CA 1
ATOM 3947 C C . PRO A 1 507 ? -25.810 8.375 18.849 1.00 94.19 507 PRO A C 1
ATOM 3949 O O . PRO A 1 507 ? -25.652 9.459 18.295 1.00 94.19 507 PRO A O 1
ATOM 3952 N N . GLU A 1 508 ? -24.843 7.825 19.592 1.00 93.12 508 GLU A N 1
ATOM 3953 C CA . GLU A 1 508 ? -23.515 8.439 19.719 1.00 93.12 508 GLU A CA 1
ATOM 3954 C C . GLU A 1 508 ? -22.720 8.358 18.411 1.00 93.12 508 GLU A C 1
ATOM 3956 O O . GLU A 1 508 ? -22.086 9.341 18.022 1.00 93.12 508 GLU A O 1
ATOM 3961 N N . VAL A 1 509 ? -22.770 7.211 17.724 1.00 95.81 509 VAL A N 1
ATOM 3962 C CA . VAL A 1 509 ? -22.100 7.034 16.426 1.00 95.81 509 VAL A CA 1
ATOM 3963 C C . VAL A 1 509 ? -22.791 7.872 15.348 1.00 95.81 509 VAL A C 1
ATOM 3965 O O . VAL A 1 509 ? -22.124 8.540 14.563 1.00 95.81 509 VAL A O 1
ATOM 3968 N N . GLU A 1 510 ? -24.123 7.905 15.334 1.00 96.56 510 GLU A N 1
ATOM 3969 C CA . GLU A 1 510 ? -24.929 8.714 14.412 1.00 96.56 510 GLU A CA 1
ATOM 3970 C C . GLU A 1 510 ? -24.666 10.217 14.584 1.00 96.56 510 GLU A C 1
ATOM 3972 O O . GLU A 1 510 ? -24.631 10.952 13.598 1.00 96.56 510 GLU A O 1
ATOM 3977 N N . GLU A 1 511 ? -24.396 10.687 15.805 1.00 95.06 511 GLU A N 1
ATOM 3978 C CA . GLU A 1 511 ? -23.952 12.063 16.048 1.00 95.06 511 GLU A CA 1
ATOM 3979 C C . GLU A 1 511 ? -22.568 12.336 15.435 1.00 95.06 511 GLU A C 1
ATOM 3981 O O . GLU A 1 511 ? -22.353 13.394 14.838 1.00 95.06 511 GLU A O 1
ATOM 3986 N N . ALA A 1 512 ? -21.638 11.378 15.517 1.00 95.12 512 ALA A N 1
ATOM 3987 C CA . ALA A 1 512 ? -20.337 11.478 14.854 1.00 95.12 512 ALA A CA 1
ATOM 3988 C C . ALA A 1 512 ? -20.461 11.476 13.325 1.00 95.12 512 ALA A C 1
ATOM 3990 O O . ALA A 1 512 ? -19.808 12.278 12.657 1.00 95.12 512 ALA A O 1
ATOM 3991 N N . ILE A 1 513 ? -21.333 10.629 12.778 1.00 97.06 513 ILE A N 1
ATOM 3992 C CA . ILE A 1 513 ? -21.649 10.589 11.348 1.00 97.06 513 ILE A CA 1
ATOM 3993 C C . ILE A 1 513 ? -22.243 11.925 10.898 1.00 97.06 513 ILE A C 1
ATOM 3995 O O . ILE A 1 513 ? -21.797 12.487 9.900 1.00 97.06 513 ILE A O 1
ATOM 3999 N N . ALA A 1 514 ? -23.217 12.462 11.637 1.00 96.75 514 ALA A N 1
ATOM 4000 C CA . ALA A 1 514 ? -23.845 13.738 11.317 1.00 96.75 514 ALA A CA 1
ATOM 4001 C C . ALA A 1 514 ? -22.828 14.888 11.345 1.00 96.75 514 ALA A C 1
ATOM 4003 O O . ALA A 1 514 ? -22.832 15.738 10.454 1.00 96.75 514 ALA A O 1
ATOM 4004 N N . ALA A 1 515 ? -21.919 14.892 12.324 1.00 95.62 515 ALA A N 1
ATOM 4005 C CA . ALA A 1 515 ? -20.840 15.870 12.402 1.00 95.62 515 ALA A CA 1
ATOM 4006 C C . ALA A 1 515 ? -19.838 15.734 11.239 1.00 95.62 515 ALA A C 1
ATOM 4008 O O . ALA A 1 515 ? -19.460 16.746 10.648 1.00 95.62 515 ALA A O 1
ATOM 4009 N N . ALA A 1 516 ? -19.449 14.508 10.870 1.00 94.94 516 ALA A N 1
ATOM 4010 C CA . ALA A 1 516 ? -18.585 14.245 9.716 1.00 94.94 516 ALA A CA 1
ATOM 4011 C C . ALA A 1 516 ? -19.244 14.712 8.405 1.00 94.94 516 ALA A C 1
ATOM 4013 O O . ALA A 1 516 ? -18.631 15.433 7.617 1.00 94.94 516 ALA A O 1
ATOM 4014 N N . ALA A 1 517 ? -20.518 14.367 8.199 1.00 95.56 517 ALA A N 1
ATOM 4015 C CA . ALA A 1 517 ? -21.295 14.780 7.033 1.00 95.56 517 ALA A CA 1
ATOM 4016 C C . ALA A 1 517 ? -21.423 16.309 6.946 1.00 95.56 517 ALA A C 1
ATOM 4018 O O . ALA A 1 517 ? -21.220 16.887 5.879 1.00 95.56 517 ALA A O 1
ATOM 4019 N N . ALA A 1 518 ? -21.699 16.979 8.070 1.00 94.88 518 ALA A N 1
ATOM 4020 C CA . ALA A 1 518 ? -21.756 18.439 8.137 1.00 94.88 518 ALA A CA 1
ATOM 4021 C C . ALA A 1 518 ? -20.403 19.099 7.812 1.00 94.88 518 ALA A C 1
ATOM 4023 O O . ALA A 1 518 ? -20.373 20.198 7.260 1.00 94.88 518 ALA A O 1
ATOM 4024 N N . GLY A 1 519 ? -19.292 18.422 8.118 1.00 90.25 519 GLY A N 1
ATOM 4025 C CA . GLY A 1 519 ? -17.935 18.823 7.739 1.00 90.25 519 GLY A CA 1
ATOM 4026 C C . GLY A 1 519 ? -17.551 18.508 6.288 1.00 90.25 519 GLY A C 1
ATOM 4027 O O . GLY A 1 519 ? -16.429 18.809 5.889 1.00 90.25 519 GLY A O 1
ATOM 4028 N N . GLY A 1 520 ? -18.448 17.907 5.497 1.00 92.69 520 GLY A N 1
ATOM 4029 C CA . GLY A 1 520 ? -18.190 17.525 4.107 1.00 92.69 520 GLY A CA 1
ATOM 4030 C C . GLY A 1 520 ? -17.360 16.248 3.940 1.00 92.69 520 GLY A C 1
ATOM 4031 O O . GLY A 1 520 ? -16.837 16.009 2.853 1.00 92.69 520 GLY A O 1
ATOM 4032 N N . THR A 1 521 ? -17.220 15.427 4.985 1.00 94.75 521 THR A N 1
ATOM 4033 C CA . THR A 1 521 ? -16.480 14.161 4.915 1.00 94.75 521 THR A CA 1
ATOM 4034 C C . THR A 1 521 ? -17.167 13.157 3.982 1.00 94.75 521 THR A C 1
ATOM 4036 O O . THR A 1 521 ? -18.334 12.830 4.213 1.00 94.75 521 THR A O 1
ATOM 4039 N N . PRO A 1 522 ? -16.459 12.583 2.988 1.00 94.69 522 PRO A N 1
ATOM 4040 C CA . PRO A 1 522 ? -16.945 11.412 2.265 1.00 94.69 522 PRO A CA 1
ATOM 4041 C C . PRO A 1 522 ? -17.081 10.230 3.229 1.00 94.69 522 PRO A C 1
ATOM 4043 O O . PRO A 1 522 ? -16.114 9.863 3.898 1.00 94.69 522 PRO A O 1
ATOM 4046 N N . LEU A 1 523 ? -18.268 9.636 3.330 1.00 96.50 523 LEU A N 1
ATOM 4047 C CA . LEU A 1 523 ? -18.490 8.540 4.267 1.00 96.50 523 LEU A CA 1
ATOM 4048 C C . LEU A 1 523 ? -19.450 7.484 3.737 1.00 96.50 523 LEU A C 1
ATOM 4050 O O . LEU A 1 523 ? -20.377 7.797 2.992 1.00 96.50 523 LEU A O 1
ATOM 4054 N N . ASP A 1 524 ? -19.228 6.257 4.197 1.00 98.06 524 ASP A N 1
ATOM 4055 C CA . ASP A 1 524 ? -20.161 5.139 4.101 1.00 98.06 524 ASP A CA 1
ATOM 4056 C C . ASP A 1 524 ? -20.502 4.670 5.531 1.00 98.06 524 ASP A C 1
ATOM 4058 O O . ASP A 1 524 ? -19.737 4.877 6.479 1.00 98.06 524 ASP A O 1
ATOM 4062 N N . GLN A 1 525 ? -21.668 4.051 5.713 1.00 97.62 525 GLN A N 1
ATOM 4063 C CA . GLN A 1 525 ? -22.131 3.612 7.029 1.00 97.62 525 GLN A CA 1
ATOM 4064 C C . GLN A 1 525 ? -22.935 2.314 6.952 1.00 97.62 525 GLN A C 1
ATOM 4066 O O . GLN A 1 525 ? -23.687 2.102 6.000 1.00 97.62 525 GLN A O 1
ATOM 4071 N N . VAL A 1 526 ? -22.820 1.478 7.983 1.00 98.31 526 VAL A N 1
ATOM 4072 C CA . VAL A 1 526 ? -23.578 0.231 8.128 1.00 98.31 526 VAL A CA 1
ATOM 4073 C C . VAL A 1 526 ? -24.048 0.090 9.569 1.00 98.31 526 VAL A C 1
ATOM 4075 O O . VAL A 1 526 ? -23.235 0.015 10.490 1.00 98.31 526 VAL A O 1
ATOM 4078 N N . ASN A 1 527 ? -25.369 0.019 9.744 1.00 98.00 527 ASN A N 1
ATOM 4079 C CA . ASN A 1 527 ? -26.000 -0.330 11.009 1.00 98.00 527 ASN A CA 1
ATOM 4080 C C . ASN A 1 527 ? -26.418 -1.808 10.979 1.00 98.00 527 ASN A C 1
ATOM 4082 O O . ASN A 1 527 ? -27.313 -2.190 10.231 1.00 98.00 527 ASN A O 1
ATOM 4086 N N . PHE A 1 528 ? -25.786 -2.639 11.803 1.00 97.75 528 PHE A N 1
ATOM 4087 C CA . PHE A 1 528 ? -26.057 -4.079 11.887 1.00 97.75 528 PHE A CA 1
ATOM 4088 C C . PHE A 1 528 ? -27.303 -4.428 12.714 1.00 97.75 528 PHE A C 1
ATOM 4090 O O . PHE A 1 528 ? -27.668 -5.595 12.791 1.00 97.75 528 PHE A O 1
ATOM 4097 N N . HIS A 1 529 ? -27.937 -3.436 13.347 1.00 96.62 529 HIS A N 1
ATOM 4098 C CA . HIS A 1 529 ? -29.162 -3.493 14.158 1.00 96.62 529 HIS A CA 1
ATOM 4099 C C . HIS A 1 529 ? -29.156 -4.383 15.412 1.00 96.62 529 HIS A C 1
ATOM 4101 O O . HIS A 1 529 ? -29.685 -3.955 16.432 1.00 96.62 529 HIS A O 1
ATOM 4107 N N . THR A 1 530 ? -28.589 -5.587 15.360 1.00 95.25 530 THR A N 1
ATOM 4108 C CA . THR A 1 530 ? -28.745 -6.644 16.376 1.00 95.25 530 THR A CA 1
ATOM 4109 C C . THR A 1 530 ? -27.437 -7.139 16.988 1.00 95.25 530 THR A C 1
ATOM 4111 O O . THR A 1 530 ? -27.458 -7.663 18.100 1.00 95.25 530 THR A O 1
ATOM 4114 N N . SER A 1 531 ? -26.301 -6.975 16.313 1.00 94.94 531 SER A N 1
ATOM 4115 C CA . SER A 1 531 ? -24.989 -7.368 16.851 1.00 94.94 531 SER A CA 1
ATOM 4116 C C . SER A 1 531 ? -24.600 -6.570 18.097 1.00 94.94 531 SER A C 1
ATOM 4118 O O . SER A 1 531 ? -24.855 -5.367 18.167 1.00 94.94 531 SER A O 1
ATOM 4120 N N . LEU A 1 532 ? -23.895 -7.209 19.024 1.00 92.50 532 LEU A N 1
ATOM 4121 C CA . LEU A 1 532 ? -23.349 -6.544 20.210 1.00 92.50 532 LEU A CA 1
ATOM 4122 C C . LEU A 1 532 ? -22.105 -5.700 19.878 1.00 92.50 532 LEU A C 1
ATOM 4124 O O . LEU A 1 532 ? -21.543 -5.800 18.783 1.00 92.50 532 LEU A O 1
ATOM 4128 N N . HIS A 1 533 ? -21.645 -4.911 20.856 1.00 91.25 533 HIS A N 1
ATOM 4129 C CA . HIS A 1 533 ? -20.410 -4.124 20.769 1.00 91.25 533 HIS A CA 1
ATOM 4130 C C . HIS A 1 533 ? -19.246 -4.976 20.242 1.00 91.25 533 HIS A C 1
ATOM 4132 O O . HIS A 1 533 ? -18.957 -6.046 20.790 1.00 91.25 533 HIS A O 1
ATOM 4138 N N . VAL A 1 534 ? -18.586 -4.521 19.170 1.00 91.06 534 VAL A N 1
ATOM 4139 C CA . VAL A 1 534 ? -17.412 -5.169 18.547 1.00 91.06 534 VAL A CA 1
ATOM 4140 C C . VAL A 1 534 ? -17.701 -6.601 18.046 1.00 91.06 534 VAL A C 1
ATOM 4142 O O . VAL A 1 534 ? -16.807 -7.408 17.783 1.00 91.06 534 VAL A O 1
ATOM 4145 N N . SER A 1 535 ? -18.975 -6.963 17.891 1.00 91.38 535 SER A N 1
ATOM 4146 C CA . SER A 1 535 ? -19.382 -8.300 17.436 1.00 91.38 535 SER A CA 1
ATOM 4147 C C . SER A 1 535 ? -19.866 -8.315 15.986 1.00 91.38 535 SER A C 1
ATOM 4149 O O . SER A 1 535 ? -20.119 -9.385 15.451 1.00 91.38 535 SER A O 1
ATOM 4151 N N . HIS A 1 536 ? -19.882 -7.166 15.300 1.00 94.69 536 HIS A N 1
ATOM 4152 C CA . HIS A 1 536 ? -20.368 -7.021 13.920 1.00 94.69 536 HIS A CA 1
ATOM 4153 C C . HIS A 1 536 ? -19.753 -8.036 12.948 1.00 94.69 536 HIS A C 1
ATOM 4155 O O . HIS A 1 536 ? -20.477 -8.743 12.258 1.00 94.69 536 HIS A O 1
ATOM 4161 N N . TYR A 1 537 ? -18.424 -8.169 12.940 1.00 93.69 537 TYR A N 1
ATOM 4162 C CA . TYR A 1 537 ? -17.737 -9.135 12.076 1.00 93.69 537 TYR A CA 1
ATOM 4163 C C . TYR A 1 537 ? -18.022 -10.596 12.457 1.00 93.69 537 TYR A C 1
ATOM 4165 O O . TYR A 1 537 ? -18.001 -11.474 11.604 1.00 93.69 537 TYR A O 1
ATOM 4173 N N . LEU A 1 538 ? -18.276 -10.872 13.741 1.00 90.31 538 LEU A N 1
ATOM 4174 C CA . LEU A 1 538 ? -18.610 -12.225 14.188 1.00 90.31 538 LEU A CA 1
ATOM 4175 C C . LEU A 1 538 ? -20.029 -12.614 13.753 1.00 90.31 538 LEU A C 1
ATOM 4177 O O . LEU A 1 538 ? -20.231 -13.726 13.276 1.00 90.31 538 LEU A O 1
ATOM 4181 N N . ASP A 1 539 ? -20.978 -11.695 13.919 1.00 91.81 539 ASP A N 1
ATOM 4182 C CA . ASP A 1 539 ? -22.401 -11.939 13.685 1.00 91.81 539 ASP A CA 1
ATOM 4183 C C . ASP A 1 539 ? -22.770 -11.812 12.193 1.00 91.81 539 ASP A C 1
ATOM 4185 O O . ASP A 1 539 ? -23.659 -12.514 11.712 1.00 91.81 539 ASP A O 1
ATOM 4189 N N . TYR A 1 540 ? -22.070 -10.943 11.451 1.00 95.12 540 TYR A N 1
ATOM 4190 C CA . TYR A 1 540 ? -22.341 -10.597 10.049 1.00 95.12 540 TYR A CA 1
ATOM 4191 C C . TYR A 1 540 ? -21.063 -10.562 9.186 1.00 95.12 540 TYR A C 1
ATOM 4193 O O . TYR A 1 540 ? -20.767 -9.529 8.576 1.00 95.12 540 TYR A O 1
ATOM 4201 N N . PRO A 1 541 ? -20.292 -11.663 9.096 1.00 90.56 541 PRO A N 1
ATOM 4202 C CA . PRO A 1 541 ? -18.975 -11.669 8.455 1.00 90.56 541 PRO A CA 1
ATOM 4203 C C . PRO A 1 541 ? -19.003 -11.219 6.989 1.00 90.56 541 PRO A C 1
ATOM 4205 O O . PRO A 1 541 ? -18.178 -10.401 6.596 1.00 90.56 541 PRO A O 1
ATOM 4208 N N . GLU A 1 542 ? -19.975 -11.687 6.200 1.00 89.00 542 GLU A N 1
ATOM 4209 C CA . GLU A 1 542 ? -20.082 -11.364 4.769 1.00 89.00 542 GLU A CA 1
ATOM 4210 C C . GLU A 1 542 ? -20.389 -9.879 4.529 1.00 89.00 542 GLU A C 1
ATOM 4212 O O . GLU A 1 542 ? -19.711 -9.214 3.750 1.00 89.00 542 GLU A O 1
ATOM 4217 N N . VAL A 1 543 ? -21.385 -9.334 5.240 1.00 94.31 543 VAL A N 1
ATOM 4218 C CA . VAL A 1 543 ? -21.782 -7.921 5.114 1.00 94.31 543 VAL A CA 1
ATOM 4219 C C . VAL A 1 543 ? -20.658 -7.010 5.594 1.00 94.31 543 VAL A C 1
ATOM 4221 O O . VAL A 1 543 ? -20.379 -5.991 4.966 1.00 94.31 543 VAL A O 1
ATOM 4224 N N . TYR A 1 544 ? -19.997 -7.376 6.691 1.00 96.00 544 TYR A N 1
ATOM 4225 C CA . TYR A 1 544 ? -18.871 -6.634 7.245 1.00 96.00 544 TYR A CA 1
ATOM 4226 C C . TYR A 1 544 ? -17.692 -6.585 6.262 1.00 96.00 544 TYR A C 1
ATOM 4228 O O . TYR A 1 544 ? -17.200 -5.504 5.939 1.00 96.00 544 TYR A O 1
ATOM 4236 N N . GLU A 1 545 ? -17.283 -7.743 5.736 1.00 88.88 545 GLU A N 1
ATOM 4237 C CA . GLU A 1 545 ? -16.186 -7.868 4.772 1.00 88.88 545 GLU A CA 1
ATOM 4238 C C . GLU A 1 545 ? -16.484 -7.103 3.476 1.00 88.88 545 GLU A C 1
ATOM 4240 O O . GLU A 1 545 ? -15.676 -6.276 3.051 1.00 88.88 545 GLU A O 1
ATOM 4245 N N . GLN A 1 546 ? -17.675 -7.284 2.897 1.00 84.38 546 GLN A N 1
ATOM 4246 C CA . GLN A 1 546 ? -18.063 -6.602 1.660 1.00 84.38 546 GLN A CA 1
ATOM 4247 C C . GLN A 1 546 ? -18.102 -5.078 1.826 1.00 84.38 546 GLN A C 1
ATOM 4249 O O . GLN A 1 546 ? -17.742 -4.341 0.907 1.00 84.38 546 GLN A O 1
ATOM 4254 N N . SER A 1 547 ? -18.524 -4.597 2.997 1.00 93.31 547 SER A N 1
ATOM 4255 C CA . SER A 1 547 ? -18.600 -3.165 3.295 1.00 93.31 547 SER A CA 1
ATOM 4256 C C . SER A 1 547 ? -17.207 -2.537 3.372 1.00 93.31 547 SER A C 1
ATOM 4258 O O . SER A 1 547 ? -16.997 -1.459 2.821 1.00 93.31 547 SER A O 1
ATOM 4260 N N . ILE A 1 548 ? -16.237 -3.237 3.973 1.00 92.25 548 ILE A N 1
ATOM 4261 C CA . ILE A 1 548 ? -14.824 -2.830 3.965 1.00 92.25 548 ILE A CA 1
ATOM 4262 C C . ILE A 1 548 ? -14.271 -2.828 2.539 1.00 92.25 548 ILE A C 1
ATOM 4264 O O . ILE A 1 548 ? -13.689 -1.830 2.123 1.00 92.25 548 ILE A O 1
ATOM 4268 N N . VAL A 1 549 ? -14.470 -3.903 1.771 1.00 81.31 549 VAL A N 1
ATOM 4269 C CA . VAL A 1 549 ? -13.960 -4.001 0.392 1.00 81.31 549 VAL A CA 1
ATOM 4270 C C . VAL A 1 549 ? -14.516 -2.882 -0.485 1.00 81.31 549 VAL A C 1
ATOM 4272 O O . VAL A 1 549 ? -13.746 -2.208 -1.169 1.00 81.31 549 VAL A O 1
ATOM 4275 N N . ASN A 1 550 ? -15.828 -2.642 -0.439 1.00 81.88 550 ASN A N 1
ATOM 4276 C CA . ASN A 1 550 ? -16.474 -1.594 -1.229 1.00 81.88 550 ASN A CA 1
ATOM 4277 C C . ASN A 1 550 ? -15.937 -0.209 -0.871 1.00 81.88 550 ASN A C 1
ATOM 4279 O O . ASN A 1 550 ? -15.607 0.575 -1.758 1.00 81.88 550 ASN A O 1
ATOM 4283 N N . PHE A 1 551 ? -15.826 0.076 0.426 1.00 91.12 551 PHE A N 1
ATOM 4284 C CA . PHE A 1 551 ? -15.335 1.356 0.910 1.00 91.12 551 PHE A CA 1
ATOM 4285 C C . PHE A 1 551 ? -13.869 1.586 0.524 1.00 91.12 551 PHE A C 1
ATOM 4287 O O . PHE A 1 551 ? -13.529 2.639 -0.012 1.00 91.12 551 PHE A O 1
ATOM 4294 N N . LEU A 1 552 ? -12.998 0.597 0.740 1.00 83.25 552 LEU A N 1
ATOM 4295 C CA . LEU A 1 552 ? -11.579 0.735 0.417 1.00 83.25 552 LEU A CA 1
ATOM 4296 C C . LEU A 1 552 ? -11.351 0.828 -1.094 1.00 83.25 552 LEU A C 1
ATOM 4298 O O . LEU A 1 552 ? -10.603 1.693 -1.521 1.00 83.25 552 LEU A O 1
ATOM 4302 N N . THR A 1 553 ? -12.072 0.055 -1.909 1.00 74.00 553 THR A N 1
ATOM 4303 C CA . THR A 1 553 ? -12.009 0.167 -3.383 1.00 74.00 553 THR A CA 1
ATOM 4304 C C . THR A 1 553 ? -12.444 1.551 -3.879 1.00 74.00 553 THR A C 1
ATOM 4306 O O . THR A 1 553 ? -11.989 2.018 -4.917 1.00 74.00 553 THR A O 1
ATOM 4309 N N . LYS A 1 554 ? -13.349 2.215 -3.151 1.00 78.44 554 LYS A N 1
ATOM 4310 C CA . LYS A 1 554 ? -13.888 3.531 -3.514 1.00 78.44 554 LYS A CA 1
ATOM 4311 C C . LYS A 1 554 ? -12.964 4.690 -3.133 1.00 78.44 554 LYS A C 1
ATOM 4313 O O . LYS A 1 554 ? -12.990 5.712 -3.813 1.00 78.44 554 LYS A O 1
ATOM 4318 N N . TYR A 1 555 ? -12.208 4.564 -2.042 1.00 79.31 555 TYR A N 1
ATOM 4319 C CA . TYR A 1 555 ? -11.505 5.694 -1.420 1.00 79.31 555 TYR A CA 1
ATOM 4320 C C . TYR A 1 555 ? -9.998 5.508 -1.237 1.00 79.31 555 TYR A C 1
ATOM 4322 O O . TYR A 1 555 ? -9.303 6.489 -0.975 1.00 79.31 555 TYR A O 1
ATOM 4330 N N . VAL A 1 556 ? -9.484 4.285 -1.357 1.00 69.25 556 VAL A N 1
ATOM 4331 C CA . VAL A 1 556 ? -8.047 4.014 -1.323 1.00 69.25 556 VAL A CA 1
ATOM 4332 C C . VAL A 1 556 ? -7.553 3.903 -2.770 1.00 69.25 556 VAL A C 1
ATOM 4334 O O . VAL A 1 556 ? -8.071 3.057 -3.498 1.00 69.25 556 VAL A O 1
ATOM 4337 N N . PRO A 1 557 ? -6.635 4.791 -3.195 1.00 51.41 557 PRO A N 1
ATOM 4338 C CA . PRO A 1 557 ? -6.161 4.880 -4.575 1.00 51.41 557 PRO A CA 1
ATOM 4339 C C . PRO A 1 557 ? -5.298 3.698 -5.017 1.00 51.41 557 PRO A C 1
ATOM 4341 O O . PRO A 1 557 ? -4.670 3.058 -4.139 1.00 51.41 557 PRO A O 1
#

pLDDT: mean 78.8, std 16.05, range [33.97, 98.56]

Sequence (557 aa):
MAASNVNAMAGSMQEEFATMIFKYSASPKDNDLGKLAHEFAALRNMNLKPLKLLNHAIQQSQPTSEFVEHLTHAGWSSAARSVLTCRQPTLAEKPTLPANVHRYGCVKDDIMFEVLDSVLTDAECRALINRMSPALKSVSGALSRLHPLGEQRASKTEYCLSVMENKRFADVIWQRLMDSEAFASIYKYTQREGCGMPLGLAPRLRLLRYEGSDRFDAHYDRIVPDEATGSESLITVLIYLNDGGGVDFSGGETLYINPENMAESVGVVPQRGRVVLFEHCLYHSGSPLQHIDDSANQRKYVMRTDILVPLVLVCGWMHAPSRGVAKYANLFQRLGYRTEVVESHAGHLFMPPAWIHAKSPTVAALESAASIANNDDTELVIIPHLISGGGCISWYCVERHLRQRGARFFVPAMIFDSSPNSGKGFDVFEGSFDKILDDFTSTTTSPVKRWIARTVLKAGWAAVMLRWSGRFGPDPLQRNFAKLIIADAAIPKLFLYSSNDVIITAPEVEEAIAAAAAGGTPLDQVNFHTSLHVSHYLDYPEVYEQSIVNFLTKYVP

Organism: Aphanomyces astaci (NCBI:txid112090)